Protein AF-0000000082410465 (afdb_homodimer)

Solvent-accessible surface area (backbone atoms only — not comparable to full-atom values): 21839 Å² total; per-residue (Å²): 133,80,75,71,74,71,72,71,66,78,73,73,69,76,50,70,46,76,58,97,78,38,40,33,26,52,55,53,88,74,49,31,63,46,47,41,74,30,48,38,31,59,81,66,22,64,74,44,83,52,70,45,42,48,75,68,50,29,48,52,49,42,59,60,37,48,70,24,56,37,53,93,78,38,23,28,30,30,36,30,28,47,94,89,35,57,48,31,36,40,36,38,31,62,47,83,72,30,83,82,59,55,102,58,70,37,36,31,39,44,50,74,52,64,32,74,91,61,57,94,69,55,56,66,59,55,50,52,52,53,49,50,53,51,47,55,69,36,85,53,36,44,35,40,34,35,72,44,44,60,82,43,53,69,61,52,50,48,42,46,72,76,64,33,42,78,30,32,52,38,77,60,50,32,69,46,95,92,36,73,34,37,36,29,31,31,31,45,42,50,92,72,50,78,74,81,120,133,83,77,72,75,72,73,70,67,77,73,72,69,76,51,70,46,76,58,98,76,39,39,34,27,50,55,52,88,74,49,30,64,46,46,40,74,30,47,38,30,59,81,66,22,63,74,45,84,51,71,46,40,48,75,67,50,28,49,53,50,43,59,59,36,47,71,22,57,37,52,94,79,38,24,28,31,30,34,29,29,46,96,90,35,57,48,30,36,41,35,38,30,64,47,83,71,32,86,80,61,56,101,58,69,35,34,31,37,42,48,75,52,64,30,75,91,58,58,93,68,53,54,65,59,54,50,52,51,51,49,49,53,51,47,56,68,36,85,52,37,43,34,41,35,36,73,43,44,59,83,44,53,69,62,52,50,49,41,47,71,76,63,34,41,78,30,32,51,39,76,60,51,31,68,45,93,91,36,71,33,36,36,29,31,31,31,45,40,50,92,72,48,78,73,82,120

InterPro domains:
  IPR000182 GNAT domain [PF13302] (21-165)
  IPR000182 GNAT domain [PS51186] (22-185)
  IPR016181 Acyl-CoA N-acyltransferase [SSF55729] (13-189)
  IPR051908 Ribosomal-protein N-acetyltransferase [PTHR43441] (9-194)

Organism: Rhodococcus erythropolis (NCBI:txid1833)

Sequence (394 aa):
MDVEDAGMTPTTTPVTIRTDRLVLRTYRPGDHQDLLTFYGRSDVCRYLFNEPWSPDDAREAVQTRMSRRDLAAGAVALVVGYEGRVVGSVSAWLVDESGDAVDTECTAEVGWAFSPDFGGRGFATEAVTALIDLVFATPRLRRVVAQMDARNESSARLARRIGLRREAHFRQNAWIKNEWTDTVVFATLRSEWPTSLMDVEDAGMTPTTTPVTIRTDRLVLRTYRPGDHQDLLTFYGRSDVCRYLFNEPWSPDDAREAVQTRMSRRDLAAGAVALVVGYEGRVVGSVSAWLVDESGDAVDTECTAEVGWAFSPDFGGRGFATEAVTALIDLVFATPRLRRVVAQMDARNESSARLARRIGLRREAHFRQNAWIKNEWTDTVVFATLRSEWPTSL

Secondary structure (DSSP, 8-state):
---------------EEE-SS-EEEE--GGGHHHHHHHHTSHHHHTTSSSPPPPHHHHHHHHHHHHT-EEGGGTEEEEEEEETTEEEEEEEEEEE--SSS--S--EEEEEEEEE-GGGTTSSHHHHHHHHHHHHHHHSTTEEEEEEEEETT-HHHHHHHHHTTPEEEEEEEEEEEETTEEEEEEEEEEEGGGS----/---------------EEE-SS-EEEE--GGGHHHHHHHHTSHHHHTTSSSPPPPHHHHHHHHHHHHT-EEGGGTEEEEEEEETTEEEEEEEEEEE--SSS--S--EEEEEEEEE-GGGTTSSHHHHHHHHHHHHHHHSTTEEEEEEEEETT-HHHHHHHHHTTPEEEEEEEEEEEETTEEEEEEEEEEEGGGS----

pLDDT: mean 89.53, std 16.57, range [27.69, 98.81]

Radius of gyration: 24.88 Å; Cα contacts (8 Å, |Δi|>4): 735; chains: 2; bounding box: 52×75×67 Å

Foldseek 3Di:
DPPPPPVCPVPPPWDWDDDPFKIKTAFDQVQLVLVLLAQQDCVQCVFPQDGRDDSVRSNVVSVVQNVAGDQLVFKHKIFIDGPHGGFKIKMKGWDDPDVPDDVAATEIEMDMTGHPVPPPPCSVLRVVLRVVLVQLVDPRHWKYKYKTFPPPVVVVVSLVVQPWDWDDWAFQPDQGPNGRTIMIMTMDTSVRHDNPD/DPPPPPPCPVPPPWDWDDDPFKIKTAFDQPQLVLVLLAQQDCVQCVFPQDGRDDSVRSNVVSVVQNVAGDQLVFKHKIFIDGPHGGFKIKMKGWDDPDVPDDVAATEIEMDMTGHPVPPPPCSVLRVVLRVVLVQLVDPRHWKYKYKTFPPPVVVVVSLVVQPWDWDDWAFQPDQGPNGRTIMIMTMDTSVRHDNPD

Nearest PDB structures (foldseek):
  3r96-assembly1_A  TM=8.588E-01  e=4.132E-13  Escherichia coli
  1s7l-assembly1_A  TM=8.467E-01  e=4.982E-13  Salmonella enterica subsp. enterica serovar Typhimurium str. LT2
  6vfn-assembly1_A  TM=8.304E-01  e=6.393E-13  Bacillus thuringiensis
  5ix3-assembly1_A  TM=7.903E-01  e=2.368E-12  Staphylococcus aureus
  5wif-assembly1_B  TM=7.422E-01  e=3.679E-11  Yersinia pestis

Structure (mmCIF, N/CA/C/O backbone):
data_AF-0000000082410465-model_v1
#
loop_
_entity.id
_entity.type
_entity.pdbx_description
1 polymer 'GNAT family N-acetyltransferase'
#
loop_
_atom_site.group_PDB
_atom_site.id
_atom_site.type_symbol
_atom_site.label_atom_id
_atom_site.label_alt_id
_atom_site.label_comp_id
_atom_site.label_asym_id
_atom_site.label_entity_id
_atom_site.label_seq_id
_atom_site.pdbx_PDB_ins_code
_atom_site.Cartn_x
_atom_site.Cartn_y
_atom_site.Cartn_z
_atom_site.occupancy
_atom_site.B_iso_or_equiv
_atom_site.auth_seq_id
_atom_site.auth_comp_id
_atom_site.auth_asym_id
_atom_site.auth_atom_id
_atom_site.pdbx_PDB_model_num
ATOM 1 N N . MET A 1 1 ? -10.836 -40.344 35.062 1 27.69 1 MET A N 1
ATOM 2 C CA . MET A 1 1 ? -11.438 -40.188 33.75 1 27.69 1 MET A CA 1
ATOM 3 C C . MET A 1 1 ? -10.75 -39.094 32.938 1 27.69 1 MET A C 1
ATOM 5 O O . MET A 1 1 ? -10.781 -37.938 33.344 1 27.69 1 MET A O 1
ATOM 9 N N . ASP A 1 2 ? -9.617 -39.469 32.281 1 30.7 2 ASP A N 1
ATOM 10 C CA . ASP A 1 2 ? -8.68 -38.656 31.5 1 30.7 2 ASP A CA 1
ATOM 11 C C . ASP A 1 2 ? -9.375 -38.062 30.281 1 30.7 2 ASP A C 1
ATOM 13 O O . ASP A 1 2 ? -9.945 -38.75 29.453 1 30.7 2 ASP A O 1
ATOM 17 N N . VAL A 1 3 ? -10.062 -36.875 30.516 1 32.94 3 VAL A N 1
ATOM 18 C CA . VAL A 1 3 ? -10.609 -36.125 29.391 1 32.94 3 VAL A CA 1
ATOM 19 C C . VAL A 1 3 ? -9.539 -35.969 28.312 1 32.94 3 VAL A C 1
ATOM 21 O O . VAL A 1 3 ? -8.539 -35.281 28.531 1 32.94 3 VAL A O 1
ATOM 24 N N . GLU A 1 4 ? -9.258 -37.062 27.641 1 33.91 4 GLU A N 1
ATOM 25 C CA . GLU A 1 4 ? -8.43 -36.875 26.438 1 33.91 4 GLU A CA 1
ATOM 26 C C . GLU A 1 4 ? -8.93 -35.719 25.594 1 33.91 4 GLU A C 1
ATOM 28 O O . GLU A 1 4 ? -10.078 -35.719 25.156 1 33.91 4 GLU A O 1
ATOM 33 N N . ASP A 1 5 ? -8.648 -34.531 26.062 1 36.53 5 ASP A N 1
ATOM 34 C CA . ASP A 1 5 ? -8.852 -33.312 25.266 1 36.53 5 ASP A CA 1
ATOM 35 C C . ASP A 1 5 ? -8.453 -33.562 23.812 1 36.53 5 ASP A C 1
ATOM 37 O O . ASP A 1 5 ? -7.277 -33.812 23.516 1 36.53 5 ASP A O 1
ATOM 41 N N . ALA A 1 6 ? -9.242 -34.375 23.172 1 37.06 6 ALA A N 1
ATOM 42 C CA . ALA A 1 6 ? -9.172 -34.469 21.703 1 37.06 6 ALA A CA 1
ATOM 43 C C . ALA A 1 6 ? -8.977 -33.094 21.078 1 37.06 6 ALA A C 1
ATOM 45 O O . ALA A 1 6 ? -9.922 -32.344 20.938 1 37.06 6 ALA A O 1
ATOM 46 N N . GLY A 1 7 ? -7.961 -32.438 21.453 1 36.25 7 GLY A N 1
ATOM 47 C CA . GLY A 1 7 ? -7.617 -31.234 20.703 1 36.25 7 GLY A CA 1
ATOM 48 C C . GLY A 1 7 ? -7.816 -31.391 19.219 1 36.25 7 GLY A C 1
ATOM 49 O O . GLY A 1 7 ? -7.086 -32.125 18.562 1 36.25 7 GLY A O 1
ATOM 50 N N . MET A 1 8 ? -9.016 -31.594 18.719 1 35.75 8 MET A N 1
ATOM 51 C CA . MET A 1 8 ? -9.367 -31.578 17.312 1 35.75 8 MET A CA 1
ATOM 52 C C . MET A 1 8 ? -8.57 -30.516 16.562 1 35.75 8 MET A C 1
ATOM 54 O O . MET A 1 8 ? -8.781 -29.312 16.766 1 35.75 8 MET A O 1
ATOM 58 N N . THR A 1 9 ? -7.285 -30.656 16.375 1 41.44 9 THR A N 1
ATOM 59 C CA . THR A 1 9 ? -6.664 -29.781 15.391 1 41.44 9 THR A CA 1
ATOM 60 C C . THR A 1 9 ? -7.52 -29.703 14.133 1 41.44 9 THR A C 1
ATOM 62 O O . THR A 1 9 ? -7.852 -30.734 13.531 1 41.44 9 THR A O 1
ATOM 65 N N . PRO A 1 10 ? -8.523 -28.953 14.008 1 44.88 10 PRO A N 1
ATOM 66 C CA . PRO A 1 10 ? -9.344 -28.922 12.789 1 44.88 10 PRO A CA 1
ATOM 67 C C . PRO A 1 10 ? -8.531 -29.203 11.531 1 44.88 10 PRO A C 1
ATOM 69 O O . PRO A 1 10 ? -7.531 -28.531 11.266 1 44.88 10 PRO A O 1
ATOM 72 N N . THR A 1 11 ? -8.188 -30.344 11.219 1 49.03 11 THR A N 1
ATOM 73 C CA . THR A 1 11 ? -7.574 -30.781 9.969 1 49.03 11 THR A CA 1
ATOM 74 C C . THR A 1 11 ? -8.25 -30.125 8.773 1 49.03 11 THR A C 1
ATOM 76 O O . THR A 1 11 ? -9.391 -30.438 8.445 1 49.03 11 THR A O 1
ATOM 79 N N . THR A 1 12 ? -8.125 -28.859 8.633 1 59.25 12 THR A N 1
ATOM 80 C CA . THR A 1 12 ? -8.703 -28.203 7.473 1 59.25 12 THR A CA 1
ATOM 81 C C . THR A 1 12 ? -8.461 -29.016 6.203 1 59.25 12 THR A C 1
ATOM 83 O O . THR A 1 12 ? -7.34 -29.469 5.957 1 59.25 12 THR A O 1
ATOM 86 N N . THR A 1 13 ? -9.422 -29.75 5.688 1 65.69 13 THR A N 1
ATOM 87 C CA . THR A 1 13 ? -9.414 -30.531 4.457 1 65.69 13 THR A CA 1
ATOM 88 C C . THR A 1 13 ? -8.594 -29.828 3.379 1 65.69 13 THR A C 1
ATOM 90 O O . THR A 1 13 ? -8.727 -28.609 3.176 1 65.69 13 THR A O 1
ATOM 93 N N . PRO A 1 14 ? -7.633 -30.578 2.906 1 77.19 14 PRO A N 1
ATOM 94 C CA . PRO A 1 14 ? -6.82 -30 1.837 1 77.19 14 PRO A CA 1
ATOM 95 C C . PRO A 1 14 ? -7.664 -29.469 0.682 1 77.19 14 PRO A C 1
ATOM 97 O O . PRO A 1 14 ? -8.633 -30.109 0.272 1 77.19 14 PRO A O 1
ATOM 100 N N . VAL A 1 15 ? -7.453 -28.359 0.335 1 86.38 15 VAL A N 1
ATOM 101 C CA . VAL A 1 15 ? -8.125 -27.703 -0.79 1 86.38 15 VAL A CA 1
ATOM 102 C C . VAL A 1 15 ? -7.645 -28.328 -2.1 1 86.38 15 VAL A C 1
ATOM 104 O O . VAL A 1 15 ? -6.441 -28.5 -2.314 1 86.38 15 VAL A O 1
ATOM 107 N N . THR A 1 16 ? -8.562 -28.844 -2.871 1 94.56 16 THR A N 1
ATOM 108 C CA . THR A 1 16 ? -8.289 -29.281 -4.234 1 94.56 16 THR A CA 1
ATOM 109 C C . THR A 1 16 ? -9.281 -28.656 -5.215 1 94.56 16 THR A C 1
ATOM 111 O O . THR A 1 16 ? -10.492 -28.703 -4.992 1 94.56 16 THR A O 1
ATOM 114 N N . ILE A 1 17 ? -8.789 -28.031 -6.215 1 96.5 17 ILE A N 1
ATOM 115 C CA . ILE A 1 17 ? -9.594 -27.422 -7.273 1 96.5 17 ILE A CA 1
ATOM 116 C C . ILE A 1 17 ? -9.273 -28.094 -8.609 1 96.5 17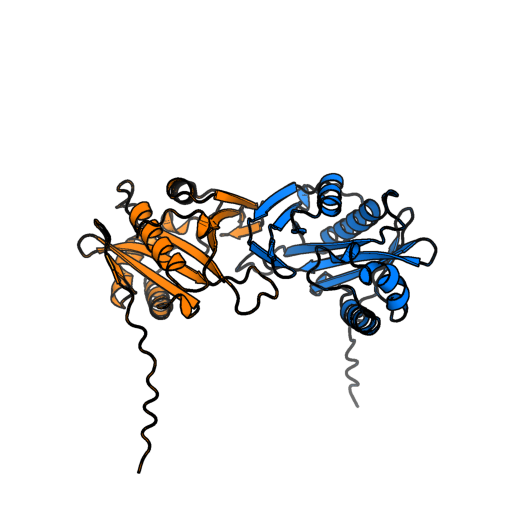 ILE A C 1
ATOM 118 O O . ILE A 1 17 ? -8.109 -28.172 -9 1 96.5 17 ILE A O 1
ATOM 122 N N . ARG A 1 18 ? -10.281 -28.609 -9.242 1 97.31 18 ARG A N 1
ATOM 123 C CA . ARG A 1 18 ? -10.109 -29.141 -10.586 1 97.31 18 ARG A CA 1
ATOM 124 C C . ARG A 1 18 ? -10.664 -28.188 -11.633 1 97.31 18 ARG A C 1
ATOM 126 O O . ARG A 1 18 ? -11.797 -27.703 -11.508 1 97.31 18 ARG A O 1
ATOM 133 N N . THR A 1 19 ? -9.82 -27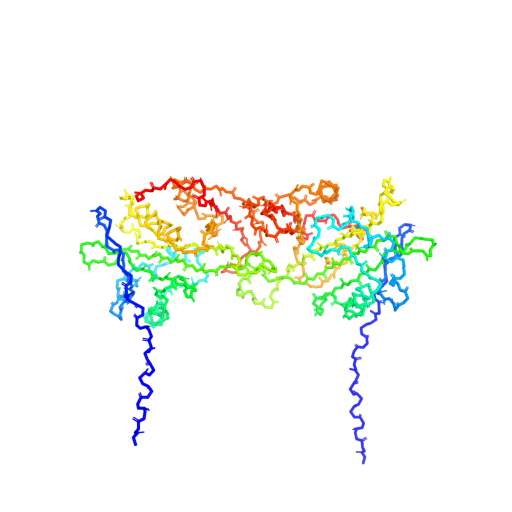.844 -12.531 1 97.12 19 THR A N 1
ATOM 134 C CA . THR A 1 19 ? -10.25 -27.047 -13.672 1 97.12 19 THR A CA 1
ATOM 135 C C . THR A 1 19 ? -10.328 -27.906 -14.93 1 97.12 19 THR A C 1
ATOM 137 O O . THR A 1 19 ? -10.453 -29.141 -14.844 1 97.12 19 THR A O 1
ATOM 140 N N . ASP A 1 20 ? -10.445 -27.266 -16.141 1 96.56 20 ASP A N 1
ATOM 141 C CA . ASP A 1 20 ? -10.594 -28.016 -17.375 1 96.56 20 ASP A CA 1
ATOM 142 C C . ASP A 1 20 ? -9.406 -28.938 -17.609 1 96.56 20 ASP A C 1
ATOM 144 O O . ASP A 1 20 ? -9.578 -30.109 -17.969 1 96.56 20 ASP A O 1
ATOM 148 N N . ARG A 1 21 ? -8.156 -28.391 -17.328 1 98 21 ARG A N 1
ATOM 149 C CA . ARG A 1 21 ? -6.965 -29.172 -17.656 1 98 21 ARG A CA 1
ATOM 150 C C . ARG A 1 21 ? -6.086 -29.359 -16.422 1 98 21 ARG A C 1
ATOM 152 O O . ARG A 1 21 ? -5.215 -30.234 -16.406 1 98 21 ARG A O 1
ATOM 159 N N . LEU A 1 22 ? -6.348 -28.562 -15.344 1 98.56 22 LEU A N 1
ATOM 160 C CA . LEU A 1 22 ? -5.387 -28.469 -14.25 1 98.56 22 LEU A CA 1
ATOM 161 C C . LEU A 1 22 ? -5.984 -29 -12.953 1 98.56 22 LEU A C 1
ATOM 163 O O . LEU A 1 22 ? -7.207 -29.031 -12.797 1 98.56 22 LEU A O 1
ATOM 167 N N . VAL A 1 23 ? -5.141 -29.469 -12.062 1 98.38 23 VAL A N 1
ATOM 168 C CA . VAL A 1 23 ? -5.496 -29.75 -10.68 1 98.38 23 VAL A CA 1
ATOM 169 C C . VAL A 1 23 ? -4.688 -28.859 -9.734 1 98.38 23 VAL A C 1
ATOM 171 O O . VAL A 1 23 ? -3.459 -28.953 -9.695 1 98.38 23 VAL A O 1
ATOM 174 N N . LEU A 1 24 ? -5.367 -27.969 -9.055 1 98.56 24 LEU A N 1
ATOM 175 C CA . LEU A 1 24 ? -4.734 -27.188 -8 1 98.56 24 LEU A CA 1
ATOM 176 C C . LEU A 1 24 ? -4.918 -27.844 -6.641 1 98.56 24 LEU A C 1
ATOM 178 O O . LEU A 1 24 ? -6.035 -28.188 -6.254 1 98.56 24 LEU A O 1
ATOM 182 N N . ARG A 1 25 ? -3.83 -28.047 -5.957 1 98 25 ARG A N 1
ATOM 183 C CA . ARG A 1 25 ? -3.904 -28.719 -4.672 1 98 25 ARG A CA 1
ATOM 184 C C . ARG A 1 25 ? -2.871 -28.156 -3.695 1 98 25 ARG A C 1
ATOM 186 O O . ARG A 1 25 ? -1.932 -27.484 -4.102 1 98 25 ARG A O 1
ATOM 193 N N . THR A 1 26 ? -3.074 -28.531 -2.424 1 97.62 26 THR A N 1
ATOM 194 C CA . THR A 1 26 ? -2.104 -28.141 -1.408 1 97.62 26 THR A CA 1
ATOM 195 C C . THR A 1 26 ? -0.772 -28.844 -1.631 1 97.62 26 THR A C 1
ATOM 197 O O . THR A 1 26 ? -0.711 -29.859 -2.338 1 97.62 26 THR A O 1
ATOM 200 N N . TYR A 1 27 ? 0.254 -28.297 -1.058 1 97.69 27 TYR A N 1
ATOM 201 C CA . TYR A 1 27 ? 1.619 -28.781 -1.224 1 97.69 27 TYR A CA 1
ATOM 202 C C . TYR A 1 27 ? 1.811 -30.125 -0.527 1 97.69 27 TYR A C 1
ATOM 204 O O . TYR A 1 27 ? 1.162 -30.406 0.484 1 97.69 27 TYR A O 1
ATOM 212 N N . ARG A 1 28 ? 2.654 -30.953 -1.056 1 96.19 28 ARG A N 1
ATOM 213 C CA . ARG A 1 28 ? 3.15 -32.188 -0.472 1 96.19 28 ARG A CA 1
ATOM 214 C C . ARG A 1 28 ? 4.672 -32.188 -0.413 1 96.19 28 ARG A C 1
ATOM 216 O O . ARG A 1 28 ? 5.332 -31.5 -1.188 1 96.19 28 ARG A O 1
ATOM 223 N N . PRO A 1 29 ? 5.238 -32.938 0.461 1 95 29 PRO A N 1
ATOM 224 C CA . PRO A 1 29 ? 6.691 -32.906 0.651 1 95 29 PRO A CA 1
ATOM 225 C C . PRO A 1 29 ? 7.457 -33.156 -0.647 1 95 29 PRO A C 1
ATOM 227 O O . PRO A 1 29 ? 8.508 -32.562 -0.869 1 95 29 PRO A O 1
ATOM 230 N N . GLY A 1 30 ? 7.023 -33.906 -1.504 1 96.31 30 GLY A N 1
ATOM 231 C CA . GLY A 1 30 ? 7.734 -34.312 -2.713 1 96.31 30 GLY A CA 1
ATOM 232 C C . GLY A 1 30 ? 7.664 -33.25 -3.805 1 96.31 30 GLY A C 1
ATOM 233 O O . GLY A 1 30 ? 8.367 -33.344 -4.812 1 96.31 30 GLY A O 1
ATOM 234 N N . ASP A 1 31 ? 6.93 -32.25 -3.645 1 97.88 31 ASP A N 1
ATOM 235 C CA . ASP A 1 31 ? 6.695 -31.234 -4.688 1 97.88 31 ASP A CA 1
ATOM 236 C C . ASP A 1 31 ? 7.957 -30.422 -4.957 1 97.88 31 ASP A C 1
ATOM 238 O O . ASP A 1 31 ? 8.07 -29.766 -5.996 1 97.88 31 ASP A O 1
ATOM 242 N N . HIS A 1 32 ? 8.938 -30.438 -4.008 1 97.38 32 HIS A N 1
ATOM 243 C CA . HIS A 1 32 ? 10.109 -29.594 -4.133 1 97.38 32 HIS A CA 1
ATOM 244 C C . HIS A 1 32 ? 10.898 -29.922 -5.398 1 97.38 32 HIS A C 1
ATOM 246 O O . HIS A 1 32 ? 11.523 -29.031 -5.992 1 97.38 32 HIS A O 1
ATOM 252 N N . GLN A 1 33 ? 10.82 -31.094 -5.879 1 96.75 33 GLN A N 1
ATOM 253 C CA . GLN A 1 33 ? 11.57 -31.516 -7.059 1 96.75 33 GLN A CA 1
ATOM 254 C C . GLN A 1 33 ? 11.055 -30.812 -8.312 1 96.75 33 GLN A C 1
ATOM 256 O O . GLN A 1 33 ? 11.836 -30.234 -9.07 1 96.75 33 GLN A O 1
ATOM 261 N N . ASP A 1 34 ? 9.805 -30.859 -8.516 1 97.12 34 ASP A N 1
ATOM 262 C CA . ASP A 1 34 ? 9.219 -30.188 -9.672 1 97.12 34 ASP A CA 1
ATOM 263 C C . ASP A 1 34 ? 9.344 -28.672 -9.555 1 97.12 34 ASP A C 1
ATOM 265 O O . ASP A 1 34 ? 9.625 -27.984 -10.539 1 97.12 34 ASP A O 1
ATOM 269 N N . LEU A 1 35 ? 9.148 -28.156 -8.383 1 97.75 35 LEU A N 1
ATOM 270 C CA . LEU A 1 35 ? 9.219 -26.703 -8.172 1 97.75 35 LEU A CA 1
ATOM 271 C C . LEU A 1 35 ? 10.617 -26.188 -8.477 1 97.75 35 LEU A C 1
ATOM 273 O O . LEU A 1 35 ? 10.766 -25.078 -9.008 1 97.75 35 LEU A O 1
ATOM 277 N N . LEU A 1 36 ? 11.547 -26.953 -8.156 1 97.19 36 LEU A N 1
ATOM 278 C CA . LEU A 1 36 ? 12.93 -26.562 -8.383 1 97.19 36 LEU A CA 1
ATOM 279 C C . LEU A 1 36 ? 13.211 -26.391 -9.867 1 97.19 36 LEU A C 1
ATOM 281 O O . LEU A 1 36 ? 14.078 -25.594 -10.258 1 97.19 36 LEU A O 1
ATOM 285 N N . THR A 1 37 ? 12.484 -27.062 -10.68 1 95.62 37 THR A N 1
ATOM 286 C CA . THR A 1 37 ? 12.703 -27 -12.125 1 95.62 37 THR A CA 1
ATOM 287 C C . THR A 1 37 ? 12.383 -25.609 -12.648 1 95.62 37 THR A C 1
ATOM 289 O O . THR A 1 37 ? 12.844 -25.219 -13.727 1 95.62 37 THR A O 1
ATOM 292 N N . PHE A 1 38 ? 11.664 -24.828 -11.859 1 94.44 38 PHE A N 1
ATOM 293 C CA . PHE A 1 38 ? 11.414 -23.469 -12.367 1 94.44 38 PHE A CA 1
ATOM 294 C C . PHE A 1 38 ? 11.789 -22.422 -11.32 1 94.44 38 PHE A C 1
ATOM 296 O O . PHE A 1 38 ? 12.312 -21.359 -11.664 1 94.44 38 PHE A O 1
ATOM 303 N N . TYR A 1 39 ? 11.656 -22.688 -10.047 1 96.62 39 TYR A N 1
ATOM 304 C CA . TYR A 1 39 ? 12.094 -21.719 -9.039 1 96.62 39 TYR A CA 1
ATOM 305 C C . TYR A 1 39 ? 13.617 -21.734 -8.906 1 96.62 39 TYR A C 1
ATOM 307 O O . TYR A 1 39 ? 14.195 -20.859 -8.266 1 96.62 39 TYR A O 1
ATOM 315 N N . GLY A 1 40 ? 14.227 -22.641 -9.438 1 96.62 40 GLY A N 1
ATOM 316 C CA . GLY A 1 40 ? 15.68 -22.703 -9.445 1 96.62 40 GLY A CA 1
ATOM 317 C C . GLY A 1 40 ? 16.297 -21.906 -10.586 1 96.62 40 GLY A C 1
ATOM 318 O O . GLY A 1 40 ? 17.516 -21.781 -10.672 1 96.62 40 GLY A O 1
ATOM 319 N N . ARG A 1 41 ? 15.492 -21.391 -11.414 1 96.38 41 ARG A N 1
ATOM 320 C CA . ARG A 1 41 ? 15.953 -20.656 -12.594 1 96.38 41 ARG A CA 1
ATOM 321 C C . ARG A 1 41 ? 16 -19.156 -12.328 1 96.38 41 ARG A C 1
ATOM 323 O O . ARG A 1 41 ? 15.102 -18.609 -11.711 1 96.38 41 ARG A O 1
ATOM 330 N N . SER A 1 42 ? 17 -18.562 -12.914 1 94.88 42 SER A N 1
ATOM 331 C CA . SER A 1 42 ? 17.188 -17.125 -12.742 1 94.88 42 SER A CA 1
ATOM 332 C C . SER A 1 42 ? 16.109 -16.344 -13.477 1 94.88 42 SER A C 1
ATOM 334 O O . SER A 1 42 ? 15.695 -15.273 -13.016 1 94.88 42 SER A O 1
ATOM 336 N N . ASP A 1 43 ? 15.695 -16.781 -14.57 1 93.75 43 ASP A N 1
ATOM 337 C CA . ASP A 1 43 ? 14.695 -16.047 -15.344 1 93.75 43 ASP A CA 1
ATOM 338 C C . ASP A 1 43 ? 13.344 -16.047 -14.633 1 93.75 43 ASP A C 1
ATOM 340 O O . ASP A 1 43 ? 12.602 -15.062 -14.703 1 93.75 43 ASP A O 1
ATOM 344 N N . VAL A 1 44 ? 13.023 -17.109 -13.922 1 93.81 44 VAL A N 1
ATOM 345 C CA . VAL A 1 44 ? 11.781 -17.188 -13.156 1 93.81 44 VAL A CA 1
ATOM 346 C C . VAL A 1 44 ? 11.883 -16.281 -11.922 1 93.81 44 VAL A C 1
ATOM 348 O O . VAL A 1 44 ? 10.922 -15.594 -11.57 1 93.81 44 VAL A O 1
ATOM 351 N N . CYS A 1 45 ? 13.016 -16.188 -11.352 1 94 45 CYS A N 1
ATOM 352 C CA . CYS A 1 45 ? 13.195 -15.484 -10.094 1 94 45 CYS A CA 1
ATOM 353 C C . CYS A 1 45 ? 13.625 -14.039 -10.336 1 94 45 CYS A C 1
ATOM 355 O O . CYS A 1 45 ? 13.898 -13.305 -9.391 1 94 45 CYS A O 1
ATOM 357 N N . ARG A 1 46 ? 13.672 -13.633 -11.562 1 91.75 46 ARG A N 1
ATOM 358 C CA . ARG A 1 46 ? 14.219 -12.344 -11.945 1 91.75 46 ARG A CA 1
ATOM 359 C C . ARG A 1 46 ? 13.547 -11.211 -11.18 1 91.75 46 ARG A C 1
ATOM 361 O O . ARG A 1 46 ? 14.227 -10.312 -10.664 1 91.75 46 ARG A O 1
ATOM 368 N N . TYR A 1 47 ? 12.289 -11.305 -11.039 1 91.06 47 TYR A N 1
ATOM 369 C CA . TYR A 1 47 ? 11.547 -10.195 -10.445 1 91.06 47 TYR A CA 1
ATOM 370 C C . TYR A 1 47 ? 11.078 -10.547 -9.039 1 91.06 47 TYR A C 1
ATOM 372 O O . TYR A 1 47 ? 10.312 -9.797 -8.43 1 91.06 47 TYR A O 1
ATOM 380 N N . LEU A 1 48 ? 11.453 -11.695 -8.594 1 88.25 48 LEU A N 1
ATOM 381 C CA . LEU A 1 48 ? 11.125 -12.102 -7.23 1 88.25 48 LEU A CA 1
ATOM 382 C C . LEU A 1 48 ? 12.188 -11.609 -6.25 1 88.25 48 LEU A C 1
ATOM 384 O O . LEU A 1 48 ? 13.297 -11.258 -6.652 1 88.25 48 LEU A O 1
ATOM 388 N N . PHE A 1 49 ? 11.859 -11.562 -5 1 83.25 49 PHE A N 1
ATOM 389 C CA . PHE A 1 49 ? 12.797 -11.109 -3.979 1 83.25 49 PHE A CA 1
ATOM 390 C C . PHE A 1 49 ? 13.898 -12.148 -3.764 1 83.25 49 PHE A C 1
ATOM 392 O O . PHE A 1 49 ? 15.039 -11.789 -3.486 1 83.25 49 PHE A O 1
ATOM 399 N N . ASN A 1 50 ? 13.516 -13.32 -3.99 1 85.06 50 ASN A N 1
ATOM 400 C CA . ASN A 1 50 ? 14.477 -14.383 -3.734 1 85.06 50 ASN A CA 1
ATOM 401 C C . ASN A 1 50 ? 15.359 -14.648 -4.953 1 85.06 50 ASN A C 1
ATOM 403 O O . ASN A 1 50 ? 14.922 -14.484 -6.09 1 85.06 50 ASN A O 1
ATOM 407 N N . GLU A 1 51 ? 16.547 -15.086 -4.668 1 91.94 51 GLU A N 1
ATOM 408 C CA . GLU A 1 51 ? 17.391 -15.688 -5.695 1 91.94 51 GLU A CA 1
ATOM 409 C C . GLU A 1 51 ? 16.906 -17.078 -6.066 1 91.94 51 GLU A C 1
ATOM 411 O O . GLU A 1 51 ? 16.047 -17.656 -5.383 1 91.94 51 GLU A O 1
ATOM 416 N N . PRO A 1 52 ? 17.438 -17.578 -7.156 1 96.06 52 PRO A N 1
ATOM 417 C CA . PRO A 1 52 ? 17.047 -18.938 -7.496 1 96.06 52 PRO A CA 1
ATOM 418 C C . PRO A 1 52 ? 17.25 -19.922 -6.34 1 96.06 52 PRO A C 1
ATOM 420 O O . PRO A 1 52 ? 18.25 -19.828 -5.629 1 96.06 52 PRO A O 1
ATOM 423 N N . TRP A 1 53 ? 16.328 -20.781 -6.277 1 96.94 53 TRP A N 1
ATOM 424 C CA . TRP A 1 53 ? 16.312 -21.703 -5.145 1 96.94 53 TRP A CA 1
ATOM 425 C C . TRP A 1 53 ? 17.422 -22.734 -5.281 1 96.94 53 TRP A C 1
ATOM 427 O O . TRP A 1 53 ? 17.656 -23.266 -6.371 1 96.94 53 TRP A O 1
ATOM 437 N N . SER A 1 54 ? 18.078 -23.031 -4.188 1 97.56 54 SER A N 1
ATOM 438 C CA . SER A 1 54 ? 18.812 -24.281 -4.02 1 97.56 54 SER A CA 1
ATOM 439 C C . SER A 1 54 ? 17.859 -25.438 -3.662 1 97.56 54 SER A C 1
ATOM 441 O O . SER A 1 54 ? 16.703 -25.203 -3.346 1 97.56 54 SER A O 1
ATOM 443 N N . PRO A 1 55 ? 18.375 -26.609 -3.723 1 97.12 55 PRO A N 1
ATOM 444 C CA . PRO A 1 55 ? 17.547 -27.719 -3.268 1 97.12 55 PRO A CA 1
ATOM 445 C C . PRO A 1 55 ? 17.062 -27.547 -1.829 1 97.12 55 PRO A C 1
ATOM 447 O O . PRO A 1 55 ? 15.914 -27.875 -1.517 1 97.12 55 PRO A O 1
ATOM 450 N N . ASP A 1 56 ? 17.906 -27.031 -1.012 1 97.25 56 ASP A N 1
ATOM 451 C CA . ASP A 1 56 ? 17.531 -26.797 0.377 1 97.25 56 ASP A CA 1
ATOM 452 C C . ASP A 1 56 ? 16.469 -25.703 0.479 1 97.25 56 ASP A C 1
ATOM 454 O O . ASP A 1 56 ? 15.516 -25.812 1.253 1 97.25 56 ASP A O 1
ATOM 458 N N . ASP A 1 57 ? 16.594 -24.656 -0.308 1 96.62 57 ASP A N 1
ATOM 459 C CA . ASP A 1 57 ? 15.586 -23.609 -0.359 1 96.62 57 ASP A CA 1
ATOM 460 C C . ASP A 1 57 ? 14.219 -24.172 -0.734 1 96.62 57 ASP A C 1
ATOM 462 O O . ASP A 1 57 ? 13.203 -23.797 -0.138 1 96.62 57 ASP A O 1
ATOM 466 N N . ALA A 1 58 ? 14.266 -25.016 -1.667 1 97.25 58 ALA A N 1
ATOM 467 C CA . ALA A 1 58 ? 13.023 -25.594 -2.18 1 97.25 58 ALA A CA 1
ATOM 468 C C . ALA A 1 58 ? 12.312 -26.422 -1.104 1 97.25 58 ALA A C 1
ATOM 470 O O . ALA A 1 58 ? 11.102 -26.312 -0.936 1 97.25 58 ALA A O 1
ATOM 471 N N . ARG A 1 59 ? 13.078 -27.203 -0.448 1 97.31 59 ARG A N 1
ATOM 472 C CA . ARG A 1 59 ? 12.508 -28.016 0.615 1 97.31 59 ARG A CA 1
ATOM 473 C C . ARG A 1 59 ? 11.914 -27.141 1.718 1 97.31 59 ARG A C 1
ATOM 475 O O . ARG A 1 59 ? 10.812 -27.406 2.207 1 97.31 59 ARG A O 1
ATOM 482 N N . GLU A 1 60 ? 12.586 -26.156 2.068 1 97.06 60 GLU A N 1
ATOM 483 C CA . GLU A 1 60 ? 12.109 -25.25 3.102 1 97.06 60 GLU A CA 1
ATOM 484 C C . GLU A 1 60 ? 10.852 -24.516 2.65 1 97.06 60 GLU A C 1
ATOM 486 O O . GLU A 1 60 ? 9.914 -24.344 3.43 1 97.06 60 GLU A O 1
ATOM 491 N N . ALA A 1 61 ? 10.898 -24.062 1.442 1 96.88 61 ALA A N 1
ATOM 492 C CA . ALA A 1 61 ? 9.742 -23.359 0.89 1 96.88 61 ALA A CA 1
ATOM 493 C C . ALA A 1 61 ? 8.508 -24.25 0.906 1 96.88 61 ALA A C 1
ATOM 495 O O . ALA A 1 61 ? 7.418 -23.812 1.282 1 96.88 61 ALA A O 1
ATOM 496 N N . VAL A 1 62 ? 8.688 -25.453 0.488 1 97.56 62 VAL A N 1
ATOM 497 C CA . VAL A 1 62 ? 7.574 -26.391 0.453 1 97.56 62 VAL A CA 1
ATOM 498 C C . VAL A 1 62 ? 7.047 -26.625 1.867 1 97.56 62 VAL A C 1
ATOM 500 O O . VAL A 1 62 ? 5.832 -26.625 2.09 1 97.56 62 VAL A O 1
ATOM 503 N N . GLN A 1 63 ? 7.926 -26.797 2.816 1 96.44 63 GLN A N 1
ATOM 504 C CA . GLN A 1 63 ? 7.52 -27 4.203 1 96.44 63 GLN A CA 1
ATOM 505 C C . GLN A 1 63 ? 6.695 -25.828 4.707 1 96.44 63 GLN A C 1
ATOM 507 O O . GLN A 1 63 ? 5.652 -26.016 5.344 1 96.44 63 GLN A O 1
ATOM 512 N N . THR A 1 64 ? 7.109 -24.672 4.438 1 96 64 THR A N 1
ATOM 513 C CA . THR A 1 64 ? 6.406 -23.469 4.844 1 96 64 THR A CA 1
ATOM 514 C C . THR A 1 64 ? 5.031 -23.391 4.184 1 96 64 THR A C 1
ATOM 516 O O . THR A 1 64 ? 4.031 -23.109 4.848 1 96 64 THR A O 1
ATOM 519 N N . ARG A 1 65 ? 4.996 -23.688 2.953 1 96.69 65 ARG A N 1
ATOM 520 C CA . ARG A 1 65 ? 3.775 -23.516 2.172 1 96.69 65 ARG A CA 1
ATOM 521 C C . ARG A 1 65 ? 2.766 -24.609 2.494 1 96.69 65 ARG A C 1
ATOM 523 O O . ARG A 1 65 ? 1.562 -24.438 2.285 1 96.69 65 ARG A O 1
ATOM 530 N N . MET A 1 66 ? 3.232 -25.719 3.004 1 95.94 66 MET A N 1
ATOM 531 C CA . MET A 1 66 ? 2.352 -26.812 3.408 1 95.94 66 MET A CA 1
ATOM 532 C C . MET A 1 66 ? 1.457 -26.391 4.57 1 95.94 66 MET A C 1
ATOM 534 O O . MET A 1 66 ? 0.398 -26.969 4.789 1 95.94 66 MET A O 1
ATOM 538 N N . SER A 1 67 ? 1.856 -25.359 5.242 1 94.38 67 SER A N 1
ATOM 539 C CA . SER A 1 67 ? 1.058 -24.891 6.371 1 94.38 67 SER A CA 1
ATOM 540 C C . SER A 1 67 ? -0.004 -23.891 5.914 1 94.38 67 SER A C 1
ATOM 542 O O . SER A 1 67 ? -0.912 -23.562 6.68 1 94.38 67 SER A O 1
ATOM 544 N N . ARG A 1 68 ? 0.062 -23.438 4.742 1 95.88 68 ARG A N 1
ATOM 545 C CA . ARG A 1 68 ? -0.873 -22.469 4.184 1 95.88 68 ARG A CA 1
ATOM 546 C C . ARG A 1 68 ? -1.989 -23.156 3.412 1 95.88 68 ARG A C 1
ATOM 548 O O . ARG A 1 68 ? -1.964 -23.203 2.18 1 95.88 68 ARG A O 1
ATOM 555 N N . ARG A 1 69 ? -3.025 -23.5 4.102 1 94.56 69 ARG A N 1
ATOM 556 C CA . ARG A 1 69 ? -3.986 -24.422 3.508 1 94.56 69 ARG A CA 1
ATOM 557 C C . ARG A 1 69 ? -5.391 -23.828 3.496 1 94.56 69 ARG A C 1
ATOM 559 O O . ARG A 1 69 ? -6.289 -24.359 2.838 1 94.56 69 ARG A O 1
ATOM 566 N N . ASP A 1 70 ? -5.48 -22.797 4.211 1 92.38 70 ASP A N 1
ATOM 567 C CA . ASP A 1 70 ? -6.812 -22.25 4.418 1 92.38 70 ASP A CA 1
ATOM 568 C C . ASP A 1 70 ? -6.785 -20.719 4.395 1 92.38 70 ASP A C 1
ATOM 570 O O . ASP A 1 70 ? -6.297 -20.094 5.332 1 92.38 70 ASP A O 1
ATOM 574 N N . LEU A 1 71 ? -7.406 -20.203 3.391 1 93.12 71 LEU A N 1
ATOM 575 C CA . LEU A 1 71 ? -7.418 -18.75 3.236 1 93.12 71 LEU A CA 1
ATOM 576 C C . LEU A 1 71 ? -8.164 -18.094 4.391 1 93.12 71 LEU A C 1
ATOM 578 O O . LEU A 1 71 ? -7.766 -17.016 4.855 1 93.12 71 LEU A O 1
ATOM 582 N N . ALA A 1 72 ? -9.18 -18.688 4.812 1 88.94 72 ALA A N 1
ATOM 583 C CA . ALA A 1 72 ? -9.938 -18.141 5.934 1 88.94 72 ALA A CA 1
ATOM 584 C C . ALA A 1 72 ? -9.062 -18.016 7.176 1 88.94 72 ALA A C 1
ATOM 586 O O . ALA A 1 72 ? -9.297 -17.156 8.023 1 88.94 72 ALA A O 1
ATOM 587 N N . ALA A 1 73 ? -8.07 -18.906 7.18 1 89.88 73 ALA A N 1
ATOM 588 C CA . ALA A 1 73 ? -7.145 -18.875 8.312 1 89.88 73 ALA A CA 1
ATOM 589 C C . ALA A 1 73 ? -5.953 -17.969 8.023 1 89.88 73 ALA A C 1
ATOM 591 O O . ALA A 1 73 ? -5.094 -17.766 8.891 1 89.88 73 ALA A O 1
ATOM 592 N N . GLY A 1 74 ? -5.918 -17.438 6.871 1 92.44 74 GLY A N 1
ATOM 593 C CA . GLY A 1 74 ? -4.871 -16.453 6.637 1 92.44 74 GLY A CA 1
ATOM 594 C C . GLY A 1 74 ? -4.246 -16.562 5.258 1 92.44 74 GLY A C 1
ATOM 595 O O . GLY A 1 74 ? -3.883 -15.555 4.652 1 92.44 74 GLY A O 1
ATOM 596 N N . ALA A 1 75 ? -4.07 -17.875 4.859 1 96.56 75 ALA A N 1
ATOM 597 C CA . ALA A 1 75 ? -3.395 -18.031 3.574 1 96.56 75 ALA A CA 1
ATOM 598 C C . ALA A 1 75 ? -3.646 -19.422 2.986 1 96.56 75 ALA A C 1
ATOM 600 O O . ALA A 1 75 ? -3.881 -20.375 3.725 1 96.56 75 ALA A O 1
ATOM 601 N N . VAL A 1 76 ? -3.57 -19.484 1.667 1 97.56 76 VAL A N 1
ATOM 602 C CA . VAL A 1 76 ? -3.604 -20.75 0.94 1 97.56 76 VAL A CA 1
ATOM 603 C C . VAL A 1 76 ? -2.523 -20.75 -0.141 1 97.56 76 VAL A C 1
ATOM 605 O O . VAL A 1 76 ? -2.332 -19.75 -0.837 1 97.56 76 VAL A O 1
ATOM 608 N N . ALA A 1 77 ? -1.788 -21.766 -0.168 1 98.31 77 ALA A N 1
ATOM 609 C CA . ALA A 1 77 ? -0.797 -22.016 -1.212 1 98.31 77 ALA A CA 1
ATOM 610 C C . ALA A 1 77 ? -1.1 -23.312 -1.957 1 98.31 77 ALA A C 1
ATOM 612 O O . ALA A 1 77 ? -1.31 -24.359 -1.337 1 98.31 77 ALA A O 1
ATOM 613 N N . LEU A 1 78 ? -1.127 -23.219 -3.289 1 98.56 78 LEU A N 1
ATOM 614 C CA . LEU A 1 78 ? -1.461 -24.375 -4.109 1 98.56 78 LEU A CA 1
ATOM 615 C C . LEU A 1 78 ? -0.407 -24.609 -5.191 1 98.56 78 LEU A C 1
ATOM 617 O O . LEU A 1 78 ? 0.099 -23.641 -5.777 1 98.56 78 LEU A O 1
ATOM 621 N N . VAL A 1 79 ? -0.134 -25.844 -5.422 1 98.75 79 VAL A N 1
ATOM 622 C CA . VAL A 1 79 ? 0.593 -26.172 -6.645 1 98.75 79 VAL A CA 1
ATOM 623 C C . VAL A 1 79 ? -0.394 -26.422 -7.781 1 98.75 79 VAL A C 1
ATOM 625 O O . VAL A 1 79 ? -1.548 -26.781 -7.539 1 98.75 79 VAL A O 1
ATOM 628 N N . VAL A 1 80 ? 0.113 -26.188 -8.945 1 98.81 80 VAL A N 1
ATOM 629 C CA . VAL A 1 80 ? -0.676 -26.422 -10.156 1 98.81 80 VAL A CA 1
ATOM 630 C C . VAL A 1 80 ? -0.162 -27.656 -10.883 1 98.81 80 VAL A C 1
ATOM 632 O O . VAL A 1 80 ? 0.953 -27.656 -11.414 1 98.81 80 VAL A O 1
ATOM 635 N N . GLY A 1 81 ? -1.019 -28.656 -10.938 1 98.5 81 GLY A N 1
ATOM 636 C CA . GLY A 1 81 ? -0.645 -29.906 -11.57 1 98.5 81 GLY A CA 1
ATOM 637 C C . GLY A 1 81 ? -1.216 -30.078 -12.969 1 98.5 81 GLY A C 1
ATOM 638 O O . GLY A 1 81 ? -2.357 -29.688 -13.227 1 98.5 81 GLY A O 1
ATOM 639 N N . TYR A 1 82 ? -0.407 -30.547 -13.852 1 98.38 82 TYR A N 1
ATOM 640 C CA . TYR A 1 82 ? -0.774 -30.938 -15.203 1 98.38 82 TYR A CA 1
ATOM 641 C C . TYR A 1 82 ? -0.109 -32.25 -15.594 1 98.38 82 TYR A C 1
ATOM 643 O O . TYR A 1 82 ? 1.12 -32.344 -15.602 1 98.38 82 TYR A O 1
ATOM 651 N N . GLU A 1 83 ? -0.898 -33.281 -15.859 1 96.56 83 GLU A N 1
ATOM 652 C CA . GLU A 1 83 ? -0.415 -34.562 -16.281 1 96.56 83 GLU A CA 1
ATOM 653 C C . GLU A 1 83 ? 0.642 -35.125 -15.32 1 96.56 83 GLU A C 1
ATOM 655 O O . GLU A 1 83 ? 1.708 -35.562 -15.75 1 96.56 83 GLU A O 1
ATOM 660 N N . GLY A 1 84 ? 0.421 -34.906 -14.047 1 93.75 84 GLY A N 1
ATOM 661 C CA . GLY A 1 84 ? 1.229 -35.531 -13.008 1 93.75 84 GLY A CA 1
ATOM 662 C C . GLY A 1 84 ? 2.43 -34.688 -12.609 1 93.75 84 GLY A C 1
ATOM 663 O O . GLY A 1 84 ? 3.199 -35.062 -11.734 1 93.75 84 GLY A O 1
ATOM 664 N N . ARG A 1 85 ? 2.604 -33.531 -13.211 1 96.38 85 ARG A N 1
ATOM 665 C CA . ARG A 1 85 ? 3.723 -32.656 -12.898 1 96.38 85 ARG A CA 1
ATOM 666 C C . ARG A 1 85 ? 3.232 -31.312 -12.336 1 96.38 85 ARG A C 1
ATOM 668 O O . ARG A 1 85 ? 2.164 -30.828 -12.711 1 96.38 85 ARG A O 1
ATOM 675 N N . VAL A 1 86 ? 4.043 -30.844 -11.438 1 98.44 86 VAL A N 1
ATOM 676 C CA . VAL A 1 86 ? 3.779 -29.469 -10.992 1 98.44 86 VAL A CA 1
ATOM 677 C C . VAL A 1 86 ? 4.328 -28.484 -12.016 1 98.44 86 VAL A C 1
ATOM 679 O O . VAL A 1 86 ? 5.531 -28.469 -12.297 1 98.44 86 VAL A O 1
ATOM 682 N N . VAL A 1 87 ? 3.455 -27.656 -12.516 1 98.25 87 VAL A N 1
ATOM 683 C CA . VAL A 1 87 ? 3.871 -26.781 -13.609 1 98.25 87 VAL A CA 1
ATOM 684 C C . VAL A 1 87 ? 3.822 -25.328 -13.148 1 98.25 87 VAL A C 1
ATOM 686 O O . VAL A 1 87 ? 4.258 -24.438 -13.875 1 98.25 87 VAL A O 1
ATOM 689 N N . GLY A 1 88 ? 3.258 -25.078 -11.992 1 98.31 88 GLY A N 1
ATOM 690 C CA . GLY A 1 88 ? 3.16 -23.734 -11.438 1 98.31 88 GLY A CA 1
ATOM 691 C C . GLY A 1 88 ? 2.688 -23.719 -9.992 1 98.31 88 GLY A C 1
ATOM 692 O O . GLY A 1 88 ? 2.492 -24.781 -9.391 1 98.31 88 GLY A O 1
ATOM 693 N N . SER A 1 89 ? 2.629 -22.578 -9.477 1 98.44 89 SER A N 1
ATOM 694 C CA . SER A 1 89 ? 2.121 -22.359 -8.125 1 98.44 89 SER A CA 1
ATOM 695 C C . SER A 1 89 ? 1.318 -21.062 -8.031 1 98.44 89 SER A C 1
ATOM 697 O O . SER A 1 89 ? 1.612 -20.094 -8.734 1 98.44 89 SER A O 1
ATOM 699 N N . VAL A 1 90 ? 0.302 -21.094 -7.23 1 98.5 90 VAL A N 1
ATOM 700 C CA . VAL A 1 90 ? -0.522 -19.922 -6.941 1 98.5 90 VAL A CA 1
ATOM 701 C C . VAL A 1 90 ? -0.768 -19.828 -5.438 1 98.5 90 VAL A C 1
ATOM 703 O O . VAL A 1 90 ? -0.783 -20.828 -4.734 1 98.5 90 VAL A O 1
ATOM 706 N N . SER A 1 91 ? -0.921 -18.625 -4.984 1 98.38 91 SER A N 1
ATOM 707 C CA . SER A 1 91 ? -1.179 -18.422 -3.562 1 98.38 91 SER A CA 1
ATOM 708 C C . SER A 1 91 ? -2.029 -17.172 -3.328 1 98.38 91 SER A C 1
ATOM 710 O O . SER A 1 91 ? -2.053 -16.266 -4.16 1 98.38 91 SER A O 1
ATOM 712 N N . ALA A 1 92 ? -2.762 -17.203 -2.279 1 98.12 92 ALA A N 1
ATOM 713 C CA . ALA A 1 92 ? -3.535 -16.062 -1.782 1 98.12 92 ALA A CA 1
ATOM 714 C C . ALA A 1 92 ? -3.373 -15.906 -0.273 1 98.12 92 ALA A C 1
ATOM 716 O O . ALA A 1 92 ? -3.277 -16.906 0.453 1 98.12 92 ALA A O 1
ATOM 717 N N . TRP A 1 93 ? -3.312 -14.703 0.255 1 96.44 93 TRP A N 1
ATOM 718 C CA . TRP A 1 93 ? -3.229 -14.461 1.69 1 96.44 93 TRP A CA 1
ATOM 719 C C . TRP A 1 93 ? -3.924 -13.148 2.059 1 96.44 93 TRP A C 1
ATOM 721 O O . TRP A 1 93 ? -4.027 -12.242 1.233 1 96.44 93 TRP A O 1
ATOM 731 N N . LEU A 1 94 ? -4.367 -13.102 3.238 1 93.31 94 LEU A N 1
ATOM 732 C CA . LEU A 1 94 ? -5.074 -11.914 3.719 1 93.31 94 LEU A CA 1
ATOM 733 C C . LEU A 1 94 ? -4.109 -10.758 3.943 1 93.31 94 LEU A C 1
ATOM 735 O O . LEU A 1 94 ? -3 -10.961 4.445 1 93.31 94 LEU A O 1
ATOM 739 N N . VAL A 1 95 ? -4.531 -9.594 3.529 1 91.31 95 VAL A N 1
ATOM 740 C CA . VAL A 1 95 ? -3.75 -8.391 3.793 1 91.31 95 VAL A CA 1
ATOM 741 C C . VAL A 1 95 ? -4.617 -7.352 4.504 1 91.31 95 VAL A C 1
ATOM 743 O O . VAL A 1 95 ? -5.84 -7.336 4.332 1 91.31 95 VAL A O 1
ATOM 746 N N . ASP A 1 96 ? -3.953 -6.617 5.32 1 79.69 96 ASP A N 1
ATOM 747 C CA . ASP A 1 96 ? -4.645 -5.535 6.02 1 79.69 96 ASP A CA 1
ATOM 748 C C . ASP A 1 96 ? -4.457 -4.203 5.297 1 79.69 96 ASP A C 1
ATOM 750 O O . ASP A 1 96 ? -3.373 -3.617 5.336 1 79.69 96 ASP A O 1
ATOM 754 N N . GLU A 1 97 ? -5.332 -3.936 4.484 1 66.69 97 GLU A N 1
ATOM 755 C CA . GLU A 1 97 ? -5.281 -2.625 3.846 1 66.69 97 GLU A CA 1
ATOM 756 C C . GLU A 1 97 ? -5.953 -1.562 4.711 1 66.69 97 GLU A C 1
ATOM 758 O O . GLU A 1 97 ? -5.641 -0.375 4.598 1 66.69 97 GLU A O 1
ATOM 763 N N . SER A 1 98 ? -7.035 -2.104 5.398 1 60.44 98 SER A N 1
ATOM 764 C CA . SER A 1 98 ? -7.945 -1.17 6.055 1 60.44 98 SER A CA 1
ATOM 765 C C . SER A 1 98 ? -7.578 -0.974 7.52 1 60.44 98 SER A C 1
ATOM 767 O O . SER A 1 98 ? -7.078 -1.896 8.172 1 60.44 98 SER A O 1
ATOM 769 N N . GLY A 1 99 ? -6.668 -0.011 7.777 1 53.88 99 GLY A N 1
ATOM 770 C CA . GLY A 1 99 ? -6.367 0.332 9.156 1 53.88 99 GLY A CA 1
ATOM 771 C C . GLY A 1 99 ? -7.242 -0.396 10.156 1 53.88 99 GLY A C 1
ATOM 772 O O . GLY A 1 99 ? -6.922 -1.51 10.578 1 53.88 99 GLY A O 1
ATOM 773 N N . ASP A 1 100 ? -8.328 0.213 10.641 1 53 100 ASP A N 1
ATOM 774 C CA . ASP A 1 100 ? -9.164 -0.154 11.781 1 53 100 ASP A CA 1
ATOM 775 C C . ASP A 1 100 ? -10.141 -1.267 11.406 1 53 100 ASP A C 1
ATOM 777 O O . ASP A 1 100 ? -11.164 -1.451 12.07 1 53 100 ASP A O 1
ATOM 781 N N . ALA A 1 101 ? -10.047 -1.847 10.242 1 48.53 101 ALA A N 1
ATOM 782 C CA . ALA A 1 101 ? -11.297 -2.52 9.891 1 48.53 101 ALA A CA 1
ATOM 783 C C . ALA A 1 101 ? -11.586 -3.674 10.852 1 48.53 101 ALA A C 1
ATOM 785 O O . ALA A 1 101 ? -10.719 -4.52 11.086 1 48.53 101 ALA A O 1
ATOM 786 N N . VAL A 1 102 ? -12.508 -3.521 11.547 1 50.69 102 VAL A N 1
ATOM 787 C CA . VAL A 1 102 ? -13.406 -4.441 12.234 1 50.69 102 VAL A CA 1
ATOM 788 C C . VAL A 1 102 ? -13.5 -5.754 11.461 1 50.69 102 VAL A C 1
ATOM 790 O O . VAL A 1 102 ? -13.133 -5.812 10.281 1 50.69 102 VAL A O 1
ATOM 793 N N . ASP A 1 103 ? -13.953 -6.734 12.016 1 58.31 103 ASP A N 1
ATOM 794 C CA . ASP A 1 103 ? -14.43 -8.039 11.555 1 58.31 103 ASP A CA 1
ATOM 795 C C . ASP A 1 103 ? -15.039 -7.938 10.156 1 58.31 103 ASP A C 1
ATOM 797 O O . ASP A 1 103 ? -15.812 -8.812 9.75 1 58.31 103 ASP A O 1
ATOM 801 N N . THR A 1 104 ? -14.75 -6.789 9.469 1 61.53 104 THR A N 1
ATOM 802 C CA . THR A 1 104 ? -15.414 -6.598 8.188 1 61.53 104 THR A CA 1
ATOM 803 C C . THR A 1 104 ? -14.641 -7.289 7.07 1 61.53 104 THR A C 1
ATOM 805 O O . THR A 1 104 ? -13.562 -7.836 7.301 1 61.53 104 THR A O 1
ATOM 808 N N . GLU A 1 105 ? -15.062 -7.043 5.801 1 70.56 105 GLU A N 1
ATOM 809 C CA . GLU A 1 105 ? -14.602 -7.656 4.555 1 70.56 105 GLU A CA 1
ATOM 810 C C . GLU A 1 105 ? -13.125 -7.379 4.316 1 70.56 105 GLU A C 1
ATOM 812 O O . GLU A 1 105 ? -12.609 -6.328 4.703 1 70.56 105 GLU A O 1
ATOM 817 N N . CYS A 1 106 ? -12.508 -8.43 3.922 1 83.5 106 CYS A N 1
ATOM 818 C CA . CYS A 1 106 ? -11.055 -8.539 3.836 1 83.5 106 CYS A CA 1
ATOM 819 C C . CYS A 1 106 ? -10.586 -8.477 2.387 1 83.5 106 CYS A C 1
ATOM 821 O O . CYS A 1 106 ? -11.391 -8.633 1.464 1 83.5 106 CYS A O 1
ATOM 823 N N . THR A 1 107 ? -9.383 -8.047 2.264 1 93.5 107 THR A N 1
ATOM 824 C CA . THR A 1 107 ? -8.648 -8.086 1.004 1 93.5 107 THR A CA 1
ATOM 825 C C . THR A 1 107 ? -7.648 -9.234 0.997 1 93.5 107 THR A C 1
ATOM 827 O O . THR A 1 107 ? -6.977 -9.484 2 1 93.5 107 THR A O 1
ATOM 830 N N . ALA A 1 108 ? -7.598 -9.93 -0.135 1 96.5 108 ALA A N 1
ATOM 831 C CA . ALA A 1 108 ? -6.559 -10.938 -0.328 1 96.5 108 ALA A CA 1
ATOM 832 C C . ALA A 1 108 ? -5.578 -10.516 -1.419 1 96.5 108 ALA A C 1
ATOM 834 O O . ALA A 1 108 ? -5.984 -9.969 -2.447 1 96.5 108 ALA A O 1
ATOM 835 N N . GLU A 1 109 ? -4.355 -10.719 -1.145 1 97.69 109 GLU A N 1
ATOM 836 C CA . GLU A 1 109 ? -3.348 -10.641 -2.195 1 97.69 109 GLU A CA 1
ATOM 837 C C . GLU A 1 109 ? -3.104 -12.008 -2.83 1 97.69 109 GLU A C 1
ATOM 839 O O . GLU A 1 109 ? -3.125 -13.031 -2.143 1 97.69 109 GLU A O 1
ATOM 844 N N . VAL A 1 110 ? -2.895 -11.992 -4.16 1 98.5 110 VAL A N 1
ATOM 845 C CA . VAL A 1 110 ? -2.639 -13.242 -4.875 1 98.5 110 VAL A CA 1
ATOM 846 C C . VAL A 1 110 ? -1.297 -13.156 -5.598 1 98.5 110 VAL A C 1
ATOM 848 O O . VAL A 1 110 ? -0.845 -12.062 -5.957 1 98.5 110 VAL A O 1
ATOM 851 N N . GLY A 1 111 ? -0.68 -14.242 -5.719 1 98 111 GLY A N 1
ATOM 852 C CA . GLY A 1 111 ? 0.565 -14.398 -6.453 1 98 111 GLY A CA 1
ATOM 853 C C . GLY A 1 111 ? 0.648 -15.703 -7.223 1 98 111 GLY A C 1
ATOM 854 O O . GLY A 1 111 ? -0.104 -16.641 -6.949 1 98 111 GLY A O 1
ATOM 855 N N . TRP A 1 112 ? 1.601 -15.703 -8.172 1 98.25 112 TRP A N 1
ATOM 856 C CA . TRP A 1 112 ? 1.715 -16.891 -9.023 1 98.25 112 TRP A CA 1
ATOM 857 C C . TRP A 1 112 ? 3.104 -16.984 -9.648 1 98.25 112 TRP A C 1
ATOM 859 O O . TRP A 1 112 ? 3.799 -15.969 -9.773 1 98.25 112 TRP A O 1
ATOM 869 N N . ALA A 1 113 ? 3.459 -18.125 -9.969 1 97.44 113 ALA A N 1
ATOM 870 C CA . ALA A 1 113 ? 4.645 -18.453 -10.758 1 97.44 113 ALA A CA 1
ATOM 871 C C . ALA A 1 113 ? 4.438 -19.734 -11.562 1 97.44 113 ALA A C 1
ATOM 873 O O . ALA A 1 113 ? 3.846 -20.688 -11.07 1 97.44 113 ALA A O 1
ATOM 874 N N . PHE A 1 114 ? 4.895 -19.734 -12.766 1 97.38 114 PHE A N 1
ATOM 875 C CA . PHE A 1 114 ? 4.738 -20.891 -13.633 1 97.38 114 PHE A CA 1
ATOM 876 C C . PHE A 1 114 ? 6.047 -21.219 -14.344 1 97.38 114 PHE A C 1
ATOM 878 O O . PHE A 1 114 ? 6.828 -20.312 -14.656 1 97.38 114 PHE A O 1
ATOM 885 N N . SER A 1 115 ? 6.199 -22.484 -14.641 1 96.88 115 SER A N 1
ATOM 886 C CA . SER A 1 115 ? 7.324 -22.938 -15.461 1 96.88 115 SER A CA 1
ATOM 887 C C . SER A 1 115 ? 7.246 -22.359 -16.875 1 96.88 115 SER A C 1
ATOM 889 O O . SER A 1 115 ? 6.23 -22.5 -17.547 1 96.88 115 SER A O 1
ATOM 891 N N . PRO A 1 116 ? 8.352 -21.766 -17.266 1 95.5 116 PRO A N 1
ATOM 892 C CA . PRO A 1 116 ? 8.359 -21.266 -18.641 1 95.5 116 PRO A CA 1
ATOM 893 C C . PRO A 1 116 ? 8.18 -22.375 -19.688 1 95.5 116 PRO A C 1
ATOM 895 O O . PRO A 1 116 ? 7.73 -22.109 -20.797 1 95.5 116 PRO A O 1
ATOM 898 N N . ASP A 1 117 ? 8.484 -23.547 -19.328 1 95.44 117 ASP A N 1
ATOM 899 C CA . ASP A 1 117 ? 8.398 -24.688 -20.25 1 95.44 117 ASP A CA 1
ATOM 900 C C . ASP A 1 117 ? 6.949 -24.984 -20.609 1 95.44 117 ASP A C 1
ATOM 902 O O . ASP A 1 117 ? 6.688 -25.703 -21.578 1 95.44 117 ASP A O 1
ATOM 906 N N . PHE A 1 118 ? 6.09 -24.484 -19.906 1 95.81 118 PHE A N 1
ATOM 907 C CA . PHE A 1 118 ? 4.676 -24.734 -20.141 1 95.81 118 PHE A CA 1
ATOM 908 C C . PHE A 1 118 ? 3.943 -23.438 -20.484 1 95.81 118 PHE A C 1
ATOM 910 O O . PHE A 1 118 ? 2.729 -23.344 -20.297 1 95.81 118 PHE A O 1
ATOM 917 N N . GLY A 1 119 ? 4.637 -22.453 -20.891 1 93.75 119 GLY A N 1
ATOM 918 C CA . GLY A 1 119 ? 4.07 -21.172 -21.25 1 93.75 119 GLY A CA 1
ATOM 919 C C . GLY A 1 119 ? 3.283 -21.188 -22.547 1 93.75 119 GLY A C 1
ATOM 920 O O . GLY A 1 119 ? 3.465 -22.094 -23.359 1 93.75 119 GLY A O 1
ATOM 921 N N . GLY A 1 120 ? 2.396 -20.219 -22.656 1 93.94 120 GLY A N 1
ATOM 922 C CA . GLY A 1 120 ? 1.676 -20.047 -23.906 1 93.94 120 GLY A CA 1
ATOM 923 C C . GLY A 1 120 ? 0.487 -20.984 -24.047 1 93.94 120 GLY A C 1
ATOM 924 O O . GLY A 1 120 ? -0.158 -21.016 -25.094 1 93.94 120 GLY A O 1
ATOM 925 N N . ARG A 1 121 ? 0.183 -21.656 -22.984 1 95.88 121 ARG A N 1
ATOM 926 C CA . ARG A 1 121 ? -0.889 -22.641 -23.031 1 95.88 121 ARG A CA 1
ATOM 927 C C . ARG A 1 121 ? -2.115 -22.172 -22.266 1 95.88 121 ARG A C 1
ATOM 929 O O . ARG A 1 121 ? -3.133 -22.859 -22.219 1 95.88 121 ARG A O 1
ATOM 936 N N . GLY A 1 122 ? -1.997 -21.094 -21.625 1 97.25 122 GLY A N 1
ATOM 937 C CA . GLY A 1 122 ? -3.117 -20.531 -20.875 1 97.25 122 GLY A CA 1
ATOM 938 C C . GLY A 1 122 ? -3.254 -21.125 -19.484 1 97.25 122 GLY A C 1
ATOM 939 O O . GLY A 1 122 ? -4.262 -20.906 -18.812 1 97.25 122 GLY A O 1
ATOM 940 N N . PHE A 1 123 ? -2.291 -21.859 -19 1 98.19 123 PHE A N 1
ATOM 941 C CA . PHE A 1 123 ? -2.352 -22.5 -17.688 1 98.19 123 PHE A CA 1
ATOM 942 C C . PHE A 1 123 ? -2.416 -21.484 -16.578 1 98.19 123 PHE A C 1
ATOM 944 O O . PHE A 1 123 ? -3.184 -21.641 -15.617 1 98.19 123 PHE A O 1
ATOM 951 N N . ALA A 1 124 ? -1.645 -20.453 -16.703 1 98.25 124 ALA A N 1
ATOM 952 C CA . ALA A 1 124 ? -1.651 -19.422 -15.672 1 98.25 124 ALA A CA 1
ATOM 953 C C . ALA A 1 124 ? -3.018 -18.75 -15.578 1 98.25 124 ALA A C 1
ATOM 955 O O . ALA A 1 124 ? -3.541 -18.547 -14.484 1 98.25 124 ALA A O 1
ATOM 956 N N . THR A 1 125 ? -3.562 -18.438 -16.734 1 97.94 125 THR A N 1
ATOM 957 C CA . THR A 1 125 ? -4.895 -17.844 -16.766 1 97.94 125 THR A CA 1
ATOM 958 C C . THR A 1 125 ? -5.91 -18.75 -16.078 1 97.94 125 THR A C 1
ATOM 960 O O . THR A 1 125 ? -6.672 -18.297 -15.227 1 97.94 125 THR A O 1
ATOM 963 N N . GLU A 1 126 ? -5.875 -19.953 -16.453 1 97.88 126 GLU A N 1
ATOM 964 C CA . GLU A 1 126 ? -6.797 -20.953 -15.922 1 97.88 126 GLU A CA 1
ATOM 965 C C . GLU A 1 126 ? -6.629 -21.094 -14.414 1 97.88 126 GLU A C 1
ATOM 967 O O . GLU A 1 126 ? -7.609 -21.062 -13.664 1 97.88 126 GLU A O 1
ATOM 972 N N . ALA A 1 127 ? -5.445 -21.172 -13.938 1 98.5 127 ALA A N 1
ATOM 973 C CA . ALA A 1 127 ? -5.137 -21.438 -12.539 1 98.5 127 ALA A CA 1
ATOM 974 C C . ALA A 1 127 ? -5.445 -20.219 -11.672 1 98.5 127 ALA A C 1
ATOM 976 O O . ALA A 1 127 ? -6.066 -20.344 -10.617 1 98.5 127 ALA A O 1
ATOM 977 N N . VAL A 1 128 ? -5.02 -19.062 -12.102 1 98.44 128 VAL A N 1
ATOM 978 C CA . VAL A 1 128 ? -5.191 -17.844 -11.297 1 98.44 128 VAL A CA 1
ATOM 979 C C . VAL A 1 128 ? -6.668 -17.469 -11.242 1 98.44 128 VAL A C 1
ATOM 981 O O . VAL A 1 128 ? -7.164 -17.031 -10.203 1 98.44 128 VAL A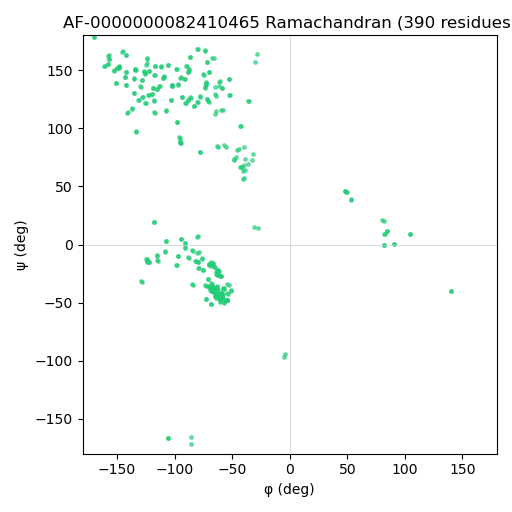 O 1
ATOM 984 N N . THR A 1 129 ? -7.371 -17.688 -12.328 1 98.19 129 THR A N 1
ATOM 985 C CA . THR A 1 129 ? -8.812 -17.469 -12.312 1 98.19 129 THR A CA 1
ATOM 986 C C . THR A 1 129 ? -9.484 -18.359 -11.273 1 98.19 129 THR A C 1
ATOM 988 O O . THR A 1 129 ? -10.305 -17.891 -10.484 1 98.19 129 THR A O 1
ATOM 991 N N . ALA A 1 130 ? -9.102 -19.594 -11.273 1 97.81 130 ALA A N 1
ATOM 992 C CA . ALA A 1 130 ? -9.664 -20.531 -10.312 1 97.81 130 ALA A CA 1
ATOM 993 C C . ALA A 1 130 ? -9.328 -20.125 -8.883 1 97.81 130 ALA A C 1
ATOM 995 O O . ALA A 1 130 ? -10.148 -20.281 -7.973 1 97.81 130 ALA A O 1
ATOM 996 N N . LEU A 1 131 ? -8.117 -19.641 -8.68 1 98.12 131 LEU A N 1
ATOM 997 C CA . LEU A 1 131 ? -7.715 -19.156 -7.359 1 98.12 131 LEU A CA 1
ATOM 998 C C . LEU A 1 131 ? -8.586 -17.984 -6.918 1 98.12 131 LEU A C 1
ATOM 1000 O O . LEU A 1 131 ? -9.039 -17.953 -5.77 1 98.12 131 LEU A O 1
ATOM 1004 N N . ILE A 1 132 ? -8.797 -17.078 -7.773 1 98.12 132 ILE A N 1
ATOM 1005 C CA . ILE A 1 132 ? -9.578 -15.891 -7.426 1 98.12 132 ILE A CA 1
ATOM 1006 C C . ILE A 1 132 ? -11.031 -16.281 -7.176 1 98.12 132 ILE A C 1
ATOM 1008 O O . ILE A 1 132 ? -11.688 -15.719 -6.293 1 98.12 132 ILE A O 1
ATOM 1012 N N . ASP A 1 133 ? -11.547 -17.266 -7.953 1 97.25 133 ASP A N 1
ATOM 1013 C CA . ASP A 1 133 ? -12.859 -17.828 -7.641 1 97.25 133 ASP A CA 1
ATOM 1014 C C . ASP A 1 133 ? -12.914 -18.328 -6.199 1 97.25 133 ASP A C 1
ATOM 1016 O O . ASP A 1 133 ? -13.875 -18.047 -5.48 1 97.25 133 ASP A O 1
ATOM 1020 N N . LEU A 1 134 ? -11.922 -19.047 -5.848 1 96.25 134 LEU A N 1
ATOM 1021 C CA . LEU A 1 134 ? -11.852 -19.547 -4.48 1 96.25 134 LEU A CA 1
ATOM 1022 C C . LEU A 1 134 ? -11.836 -18.391 -3.479 1 96.25 134 LEU A C 1
ATOM 1024 O O . LEU A 1 134 ? -12.5 -18.469 -2.445 1 96.25 134 LEU A O 1
ATOM 1028 N N . VAL A 1 135 ? -11.008 -17.359 -3.775 1 96.62 135 VAL A N 1
ATOM 1029 C CA . VAL A 1 135 ? -10.906 -16.203 -2.887 1 96.62 135 VAL A CA 1
ATOM 1030 C C . VAL A 1 135 ? -12.297 -15.609 -2.666 1 96.62 135 VAL A C 1
ATOM 1032 O O . VAL A 1 135 ? -12.719 -15.406 -1.524 1 96.62 135 VAL A O 1
ATOM 1035 N N . PHE A 1 136 ? -13.047 -15.398 -3.666 1 96.25 136 PHE A N 1
ATOM 1036 C CA . PHE A 1 136 ? -14.32 -14.703 -3.555 1 96.25 136 PHE A CA 1
ATOM 1037 C C . PHE A 1 136 ? -15.406 -15.641 -3.033 1 96.25 136 PHE A C 1
ATOM 1039 O O . PHE A 1 136 ? -16.484 -15.203 -2.65 1 96.25 136 PHE A O 1
ATOM 1046 N N . ALA A 1 137 ? -15.117 -16.922 -3.078 1 94 137 ALA A N 1
ATOM 1047 C CA . ALA A 1 137 ? -16.016 -17.875 -2.426 1 94 137 ALA A CA 1
ATOM 1048 C C . ALA A 1 137 ? -15.773 -17.906 -0.919 1 94 137 ALA A C 1
ATOM 1050 O O . ALA A 1 137 ? -16.594 -18.422 -0.166 1 94 137 ALA A O 1
ATOM 1051 N N . THR A 1 138 ? -14.633 -17.453 -0.509 1 91.75 138 THR A N 1
ATOM 1052 C CA . THR A 1 138 ? -14.305 -17.375 0.91 1 91.75 138 THR A CA 1
ATOM 1053 C C . THR A 1 138 ? -15.062 -16.234 1.575 1 91.75 138 THR A C 1
ATOM 1055 O O . THR A 1 138 ? -15.102 -15.117 1.049 1 91.75 138 THR A O 1
ATOM 1058 N N . PRO A 1 139 ? -15.594 -16.469 2.68 1 87.94 139 PRO A N 1
ATOM 1059 C CA . PRO A 1 139 ? -16.391 -15.422 3.336 1 87.94 139 PRO A CA 1
ATOM 1060 C C . PRO A 1 139 ? -15.578 -14.172 3.662 1 87.94 139 PRO A C 1
ATOM 1062 O O . PRO A 1 139 ? -14.383 -14.266 3.953 1 87.94 139 PRO A O 1
ATOM 1065 N N . ARG A 1 140 ? -16.125 -13.016 3.486 1 87.81 140 ARG A N 1
ATOM 1066 C CA . ARG A 1 140 ? -15.648 -11.719 3.943 1 87.81 140 ARG A CA 1
ATOM 1067 C C . ARG A 1 140 ? -14.594 -11.156 2.996 1 87.81 140 ARG A C 1
ATOM 1069 O O . ARG A 1 140 ? -14.055 -10.078 3.232 1 87.81 140 ARG A O 1
ATOM 1076 N N . LEU A 1 141 ? -14.312 -11.922 1.985 1 91.75 141 LEU A N 1
ATOM 1077 C CA . LEU A 1 141 ? -13.344 -11.406 1.025 1 91.75 141 LEU A CA 1
ATOM 1078 C C . LEU A 1 141 ? -14.039 -10.625 -0.084 1 91.75 141 LEU A C 1
ATOM 1080 O O . LEU A 1 141 ? -14.898 -11.172 -0.785 1 91.75 141 LEU A O 1
ATOM 1084 N N . ARG A 1 142 ? -13.68 -9.352 -0.251 1 92.25 142 ARG A N 1
ATOM 1085 C CA . ARG A 1 142 ? -14.391 -8.484 -1.185 1 92.25 142 ARG A CA 1
ATOM 1086 C C . ARG A 1 142 ? -13.445 -7.918 -2.238 1 92.25 142 ARG A C 1
ATOM 1088 O O . ARG A 1 142 ? -13.891 -7.352 -3.238 1 92.25 142 ARG A O 1
ATOM 1095 N N . ARG A 1 143 ? -12.156 -8.047 -1.953 1 95.81 143 ARG A N 1
ATOM 1096 C CA . ARG A 1 143 ? -11.172 -7.418 -2.824 1 95.81 143 ARG A CA 1
ATOM 1097 C C . ARG A 1 143 ? -9.938 -8.305 -2.986 1 95.81 143 ARG A C 1
ATOM 1099 O O . ARG A 1 143 ? -9.477 -8.922 -2.021 1 95.81 143 ARG A O 1
ATOM 1106 N N . VAL A 1 144 ? -9.469 -8.375 -4.223 1 97.62 144 VAL A N 1
ATOM 1107 C CA . VAL A 1 144 ? -8.242 -9.094 -4.547 1 97.62 144 VAL A CA 1
ATOM 1108 C C . VAL A 1 144 ? -7.215 -8.133 -5.137 1 97.62 144 VAL A C 1
ATOM 1110 O O . VAL A 1 144 ? -7.555 -7.281 -5.965 1 97.62 144 VAL A O 1
ATOM 1113 N N . VAL A 1 145 ? -6 -8.25 -4.66 1 98.06 145 VAL A N 1
ATOM 1114 C CA . VAL A 1 145 ? -4.918 -7.441 -5.207 1 98.06 145 VAL A CA 1
ATOM 1115 C C . VAL A 1 145 ? -3.762 -8.344 -5.629 1 98.06 145 VAL A C 1
ATOM 1117 O O . VAL A 1 145 ? -3.578 -9.43 -5.074 1 98.06 145 VAL A O 1
ATOM 1120 N N . ALA A 1 146 ? -3.076 -7.945 -6.602 1 98.38 146 ALA A N 1
ATOM 1121 C CA . ALA A 1 146 ? -1.817 -8.547 -7.039 1 98.38 146 ALA A CA 1
ATOM 1122 C C . ALA A 1 146 ? -0.75 -7.477 -7.258 1 98.38 146 ALA A C 1
ATOM 1124 O O . ALA A 1 146 ? -0.961 -6.523 -8.016 1 98.38 146 ALA A O 1
ATOM 1125 N N . GLN A 1 147 ? 0.321 -7.645 -6.598 1 97 147 GLN A N 1
ATOM 1126 C CA . GLN A 1 147 ? 1.449 -6.73 -6.754 1 97 147 GLN A CA 1
ATOM 1127 C C . GLN A 1 147 ? 2.611 -7.41 -7.473 1 97 147 GLN A C 1
ATOM 1129 O O . GLN A 1 147 ? 2.881 -8.594 -7.25 1 97 147 GLN A O 1
ATOM 1134 N N . MET A 1 148 ? 3.314 -6.621 -8.32 1 97.31 148 MET A N 1
ATOM 1135 C CA . MET A 1 148 ? 4.422 -7.188 -9.086 1 97.31 148 MET A CA 1
ATOM 1136 C C . MET A 1 148 ? 5.402 -6.102 -9.516 1 97.31 148 MET A C 1
ATOM 1138 O O . MET A 1 148 ? 5.066 -4.914 -9.484 1 97.31 148 MET A O 1
ATOM 1142 N N . ASP A 1 149 ? 6.609 -6.555 -9.82 1 96.81 149 ASP A N 1
ATOM 1143 C CA . ASP A 1 149 ? 7.574 -5.66 -10.453 1 96.81 149 ASP A CA 1
ATOM 1144 C C . ASP A 1 149 ? 7.031 -5.113 -11.773 1 96.81 149 ASP A C 1
ATOM 1146 O O . ASP A 1 149 ? 6.473 -5.859 -12.578 1 96.81 149 ASP A O 1
ATOM 1150 N N . ALA A 1 150 ? 7.211 -3.781 -11.93 1 97.69 150 ALA A N 1
ATOM 1151 C CA . ALA A 1 150 ? 6.645 -3.127 -13.109 1 97.69 150 ALA A CA 1
ATOM 1152 C C . ALA A 1 150 ? 7.258 -3.68 -14.391 1 97.69 150 ALA A C 1
ATOM 1154 O O . ALA A 1 150 ? 6.652 -3.598 -15.461 1 97.69 150 ALA A O 1
ATOM 1155 N N . ARG A 1 151 ? 8.391 -4.254 -14.391 1 97.44 151 ARG A N 1
ATOM 1156 C CA . ARG A 1 151 ? 9.086 -4.801 -15.555 1 97.44 151 ARG A CA 1
ATOM 1157 C C . ARG A 1 151 ? 8.555 -6.191 -15.898 1 97.44 151 ARG A C 1
ATOM 1159 O O . ARG A 1 151 ? 8.867 -6.734 -16.969 1 97.44 151 ARG A O 1
ATOM 1166 N N . ASN A 1 152 ? 7.809 -6.809 -14.977 1 96.81 152 ASN A N 1
ATOM 1167 C CA . ASN A 1 152 ? 7.281 -8.148 -15.188 1 96.81 152 ASN A CA 1
ATOM 1168 C C . ASN A 1 152 ? 6.062 -8.133 -16.109 1 96.81 152 ASN A C 1
ATOM 1170 O O . ASN A 1 152 ? 4.938 -8.352 -15.656 1 96.81 152 ASN A O 1
ATOM 1174 N N . GLU A 1 153 ? 6.285 -8.055 -17.312 1 96.31 153 GLU A N 1
ATOM 1175 C CA . GLU A 1 153 ? 5.234 -7.883 -18.312 1 96.31 153 GLU A CA 1
ATOM 1176 C C . GLU A 1 153 ? 4.34 -9.109 -18.391 1 96.31 153 GLU A C 1
ATOM 1178 O O . GLU A 1 153 ? 3.139 -9 -18.656 1 96.31 153 GLU A O 1
ATOM 1183 N N . SER A 1 154 ? 4.926 -10.266 -18.25 1 95.81 154 SER A N 1
ATOM 1184 C CA . SER A 1 154 ? 4.137 -11.492 -18.312 1 95.81 154 SER A CA 1
ATOM 1185 C C . SER A 1 154 ? 3.059 -11.523 -17.25 1 95.81 154 SER A C 1
ATOM 1187 O O . SER A 1 154 ? 1.898 -11.828 -17.531 1 95.81 154 SER A O 1
ATOM 1189 N N . SER A 1 155 ? 3.438 -11.188 -16.047 1 97.5 155 SER A N 1
ATOM 1190 C CA . SER A 1 155 ? 2.475 -11.164 -14.953 1 97.5 155 SER A CA 1
ATOM 1191 C C . SER A 1 155 ? 1.446 -10.055 -15.141 1 97.5 155 SER A C 1
ATOM 1193 O O . SER A 1 155 ? 0.258 -10.25 -14.875 1 97.5 155 SER A O 1
ATOM 1195 N N . ALA A 1 156 ? 1.898 -8.914 -15.594 1 98.31 156 ALA A N 1
ATOM 1196 C CA . ALA A 1 156 ? 0.984 -7.805 -15.844 1 98.31 156 ALA A CA 1
ATOM 1197 C C . ALA A 1 156 ? -0.032 -8.164 -16.922 1 98.31 156 ALA A C 1
ATOM 1199 O O . ALA A 1 156 ? -1.22 -7.863 -16.797 1 98.31 156 ALA A O 1
ATOM 1200 N N . ARG A 1 157 ? 0.434 -8.773 -17.969 1 97.88 157 ARG A N 1
ATOM 1201 C CA . ARG A 1 157 ? -0.452 -9.203 -19.047 1 97.88 157 ARG A CA 1
ATOM 1202 C C . ARG A 1 157 ? -1.5 -10.18 -18.531 1 97.88 157 ARG A C 1
ATOM 1204 O O . ARG A 1 157 ? -2.674 -10.094 -18.891 1 97.88 157 ARG A O 1
ATOM 1211 N N . LEU A 1 158 ? -1.061 -11.086 -17.703 1 98.06 158 LEU A N 1
ATOM 1212 C CA . LEU A 1 158 ? -1.993 -12.039 -17.109 1 98.06 158 LEU A CA 1
ATOM 1213 C C . LEU A 1 158 ? -3.049 -11.32 -16.281 1 98.06 158 LEU A C 1
ATOM 1215 O O . LEU A 1 158 ? -4.242 -11.609 -16.391 1 98.06 158 LEU A O 1
ATOM 1219 N N . ALA A 1 159 ? -2.604 -10.453 -15.438 1 98.44 159 ALA A N 1
ATOM 1220 C CA . ALA A 1 159 ? -3.527 -9.703 -14.594 1 98.44 159 ALA A CA 1
ATOM 1221 C C . ALA A 1 159 ? -4.586 -9 -15.43 1 98.44 159 ALA A C 1
ATOM 1223 O O . ALA A 1 159 ? -5.781 -9.078 -15.133 1 98.44 159 ALA A O 1
ATOM 1224 N N . ARG A 1 160 ? -4.148 -8.344 -16.453 1 98.06 160 ARG A N 1
ATOM 1225 C CA . ARG A 1 160 ? -5.078 -7.648 -17.344 1 98.06 160 ARG A CA 1
ATOM 1226 C C . ARG A 1 160 ? -6.008 -8.633 -18.047 1 98.06 160 ARG A C 1
ATOM 1228 O O . ARG A 1 160 ? -7.211 -8.383 -18.156 1 98.06 160 ARG A O 1
ATOM 1235 N N . ARG A 1 161 ? -5.441 -9.68 -18.5 1 97.44 161 ARG A N 1
ATOM 1236 C CA . ARG A 1 161 ? -6.195 -10.688 -19.25 1 97.44 161 ARG A CA 1
ATOM 1237 C C . ARG A 1 161 ? -7.352 -11.227 -18.422 1 97.44 161 ARG A C 1
ATOM 1239 O O . ARG A 1 161 ? -8.445 -11.469 -18.938 1 97.44 161 ARG A O 1
ATOM 1246 N N . ILE A 1 162 ? -7.113 -11.383 -17.156 1 96.88 162 ILE A N 1
ATOM 1247 C CA . ILE A 1 162 ? -8.148 -12.008 -16.344 1 96.88 162 ILE A CA 1
ATOM 1248 C C . ILE A 1 162 ? -9.062 -10.93 -15.766 1 96.88 162 ILE A C 1
ATOM 1250 O O . ILE A 1 162 ? -9.945 -11.227 -14.953 1 96.88 162 ILE A O 1
ATOM 1254 N N . GLY A 1 163 ? -8.812 -9.68 -16.094 1 96.69 163 GLY A N 1
ATOM 1255 C CA . GLY A 1 163 ? -9.797 -8.641 -15.82 1 96.69 163 GLY A CA 1
ATOM 1256 C C . GLY A 1 163 ? -9.43 -7.773 -14.633 1 96.69 163 GLY A C 1
ATOM 1257 O O . GLY A 1 163 ? -10.258 -6.992 -14.148 1 96.69 163 GLY A O 1
ATOM 1258 N N . LEU A 1 164 ? -8.266 -7.891 -14.094 1 98.31 164 LEU A N 1
ATOM 1259 C CA . LEU A 1 164 ? -7.859 -7 -13.008 1 98.31 164 LEU A CA 1
ATOM 1260 C C . LEU A 1 164 ? -7.527 -5.609 -13.539 1 98.31 164 LEU A C 1
ATOM 1262 O O . LEU A 1 164 ? -6.941 -5.477 -14.617 1 98.31 164 LEU A O 1
ATOM 1266 N N . ARG A 1 165 ? -7.816 -4.625 -12.758 1 98.19 165 ARG A N 1
ATOM 1267 C CA . ARG A 1 165 ? -7.539 -3.234 -13.102 1 98.19 165 ARG A CA 1
ATOM 1268 C C . ARG A 1 165 ? -6.227 -2.77 -12.477 1 98.19 165 ARG A C 1
ATOM 1270 O O . ARG A 1 165 ? -5.945 -3.07 -11.312 1 98.19 165 ARG A O 1
ATOM 1277 N N . ARG A 1 166 ? -5.469 -2.059 -13.227 1 98.69 166 ARG A N 1
ATOM 1278 C CA . ARG A 1 166 ? -4.293 -1.452 -12.609 1 98.69 166 ARG A CA 1
ATOM 1279 C C . ARG A 1 166 ? -4.691 -0.308 -11.688 1 98.69 166 ARG A C 1
ATOM 1281 O O . ARG A 1 166 ? -5.348 0.644 -12.109 1 98.69 166 ARG A O 1
ATOM 1288 N N . GLU A 1 167 ? -4.262 -0.386 -10.5 1 98.75 167 GLU A N 1
ATOM 1289 C CA . GLU A 1 167 ? -4.66 0.634 -9.539 1 98.75 167 GLU A CA 1
ATOM 1290 C C . GLU A 1 167 ? -3.461 1.454 -9.07 1 98.75 167 GLU A C 1
ATOM 1292 O O . GLU A 1 167 ? -3.625 2.521 -8.477 1 98.75 167 GLU A O 1
ATOM 1297 N N . ALA A 1 168 ? -2.264 0.956 -9.367 1 98.69 168 ALA A N 1
ATOM 1298 C CA . ALA A 1 168 ? -1.111 1.714 -8.891 1 98.69 168 ALA A CA 1
ATOM 1299 C C . ALA A 1 168 ? 0.107 1.484 -9.781 1 98.69 168 ALA A C 1
ATOM 1301 O O . ALA A 1 168 ? 0.226 0.437 -10.422 1 98.69 168 ALA A O 1
ATOM 1302 N N . HIS A 1 169 ? 0.923 2.367 -9.898 1 98.69 169 HIS A N 1
ATOM 1303 C CA . HIS A 1 169 ? 2.314 2.336 -10.328 1 98.69 169 HIS A CA 1
ATOM 1304 C C . HIS A 1 169 ? 3.205 3.146 -9.391 1 98.69 169 HIS A C 1
ATOM 1306 O O . HIS A 1 169 ? 3.27 4.371 -9.5 1 98.69 169 HIS A O 1
ATOM 1312 N N . PHE A 1 170 ? 3.85 2.502 -8.469 1 97.44 170 PHE A N 1
ATOM 1313 C CA . PHE A 1 170 ? 4.738 3.125 -7.496 1 97.44 170 PHE A CA 1
ATOM 1314 C C . PHE A 1 170 ? 6.16 3.211 -8.031 1 97.44 170 PHE A C 1
ATOM 1316 O O . PHE A 1 170 ? 6.77 2.188 -8.359 1 97.44 170 PHE A O 1
ATOM 1323 N N . ARG A 1 171 ? 6.672 4.375 -8.047 1 97.12 171 ARG A N 1
ATOM 1324 C CA . ARG A 1 171 ? 8.016 4.57 -8.57 1 97.12 171 ARG A CA 1
ATOM 1325 C C . ARG A 1 171 ? 9.07 4.332 -7.492 1 97.12 171 ARG A C 1
ATOM 1327 O O . ARG A 1 171 ? 8.992 4.91 -6.406 1 97.12 171 ARG A O 1
ATOM 1334 N N . GLN A 1 172 ? 10.023 3.445 -7.805 1 93.88 172 GLN A N 1
ATOM 1335 C CA . GLN A 1 172 ? 11.211 3.176 -6.992 1 93.88 172 GLN A CA 1
ATOM 1336 C C . GLN A 1 172 ? 10.828 2.926 -5.535 1 93.88 172 GLN A C 1
ATOM 1338 O O . GLN A 1 172 ? 11.453 3.479 -4.625 1 93.88 172 GLN A O 1
ATOM 1343 N N . ASN A 1 173 ? 9.805 2.133 -5.301 1 93.19 173 ASN A N 1
ATOM 1344 C CA . ASN A 1 173 ? 9.328 1.881 -3.945 1 93.19 173 ASN A CA 1
ATOM 1345 C C . ASN A 1 173 ? 9.898 0.584 -3.383 1 93.19 173 ASN A C 1
ATOM 1347 O O . ASN A 1 173 ? 9.797 0.325 -2.182 1 93.19 173 ASN A O 1
ATOM 1351 N N . ALA A 1 174 ? 10.508 -0.157 -4.168 1 91 174 ALA A N 1
ATOM 1352 C CA . ALA A 1 174 ? 10.977 -1.469 -3.727 1 91 174 ALA A CA 1
ATOM 1353 C C . ALA A 1 174 ? 12.445 -1.669 -4.062 1 91 174 ALA A C 1
ATOM 1355 O O . ALA A 1 174 ? 12.883 -1.359 -5.176 1 91 174 ALA A O 1
ATOM 1356 N N . TRP A 1 175 ? 13.172 -2.201 -3.084 1 88 175 TRP A N 1
ATOM 1357 C CA . TRP A 1 175 ?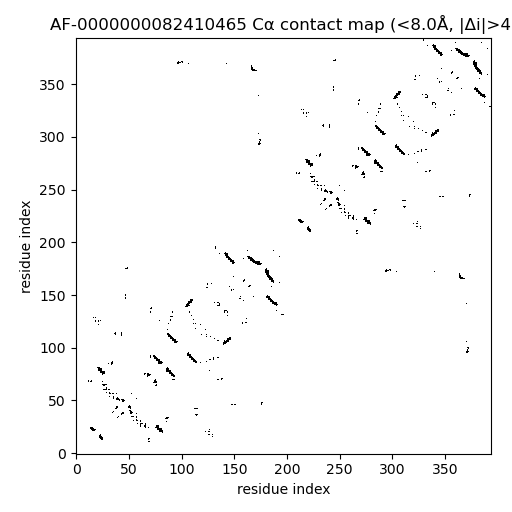 14.562 -2.58 -3.297 1 88 175 TRP A CA 1
ATOM 1358 C C . TRP A 1 175 ? 14.68 -4.07 -3.594 1 88 175 TRP A C 1
ATOM 1360 O O . TRP A 1 175 ? 14.477 -4.906 -2.709 1 88 175 TRP A O 1
ATOM 1370 N N . ILE A 1 176 ? 14.922 -4.359 -4.824 1 87.19 176 ILE A N 1
ATOM 1371 C CA . ILE A 1 176 ? 14.992 -5.746 -5.266 1 87.19 176 ILE A CA 1
ATOM 1372 C C . ILE A 1 176 ? 16.328 -5.996 -5.973 1 87.19 176 ILE A C 1
ATOM 1374 O O . ILE A 1 176 ? 16.656 -5.316 -6.949 1 87.19 176 ILE A O 1
ATOM 1378 N N . LYS A 1 177 ? 17.094 -6.977 -5.438 1 87.69 177 LYS A N 1
ATOM 1379 C CA . LYS A 1 177 ? 18.359 -7.406 -6.031 1 87.69 177 LYS A CA 1
ATOM 1380 C C . LYS A 1 177 ? 19.234 -6.211 -6.367 1 87.69 177 LYS A C 1
ATOM 1382 O O . LYS A 1 177 ? 19.703 -6.074 -7.5 1 87.69 177 LYS A O 1
ATOM 1387 N N . ASN A 1 178 ? 19.375 -5.262 -5.484 1 85 178 ASN A N 1
ATOM 1388 C CA . ASN A 1 178 ? 20.359 -4.176 -5.449 1 85 178 ASN A CA 1
ATOM 1389 C C . ASN A 1 178 ? 19.938 -3.021 -6.355 1 85 178 ASN A C 1
ATOM 1391 O O . ASN A 1 178 ? 20.781 -2.252 -6.816 1 85 178 ASN A O 1
ATOM 1395 N N . GLU A 1 179 ? 18.703 -2.969 -6.656 1 89.12 179 GLU A N 1
ATOM 1396 C CA . GLU A 1 179 ? 18.219 -1.818 -7.414 1 89.12 179 GLU A CA 1
ATOM 1397 C C . GLU A 1 179 ? 16.828 -1.396 -6.949 1 89.12 179 GLU A C 1
ATOM 1399 O O . GLU A 1 179 ? 16.031 -2.232 -6.508 1 89.12 179 GLU A O 1
ATOM 1404 N N . TRP A 1 180 ? 16.609 -0.133 -7.059 1 90.19 180 TRP A N 1
ATOM 1405 C CA . TRP A 1 180 ? 15.266 0.378 -6.82 1 90.19 180 TRP A CA 1
ATOM 1406 C C . TRP A 1 180 ? 14.367 0.118 -8.023 1 90.19 180 TRP A C 1
ATOM 1408 O O . TRP A 1 180 ? 14.711 0.471 -9.148 1 90.19 180 TRP A O 1
ATOM 1418 N N . THR A 1 181 ? 13.219 -0.518 -7.645 1 93.5 181 THR A N 1
ATOM 1419 C CA . THR A 1 181 ? 12.312 -0.904 -8.719 1 93.5 181 THR A CA 1
ATOM 1420 C C . THR A 1 181 ? 10.922 -0.319 -8.484 1 93.5 181 THR A C 1
ATOM 1422 O O . THR A 1 181 ? 10.609 0.141 -7.387 1 93.5 181 THR A O 1
ATOM 1425 N N . ASP A 1 182 ? 10.203 -0.28 -9.602 1 96.5 182 ASP A N 1
ATOM 1426 C CA . ASP A 1 182 ? 8.805 0.148 -9.539 1 96.5 182 ASP A CA 1
ATOM 1427 C C . ASP A 1 182 ? 7.879 -1.036 -9.273 1 96.5 182 ASP A C 1
ATOM 1429 O O . ASP A 1 182 ? 8.164 -2.16 -9.695 1 96.5 182 ASP A O 1
ATOM 1433 N N . THR A 1 183 ? 6.805 -0.754 -8.586 1 96.69 183 THR A N 1
ATOM 1434 C CA . THR A 1 183 ? 5.762 -1.746 -8.352 1 96.69 183 THR A CA 1
ATOM 1435 C C . THR A 1 183 ? 4.457 -1.332 -9.023 1 96.69 183 THR A C 1
ATOM 1437 O O . THR A 1 183 ? 4.066 -0.164 -8.969 1 96.69 183 THR A O 1
ATOM 1440 N N . VAL A 1 184 ? 3.842 -2.273 -9.711 1 98.31 184 VAL A N 1
ATOM 1441 C CA . VAL A 1 184 ? 2.477 -2.062 -10.188 1 98.31 184 VAL A CA 1
ATOM 1442 C C . VAL A 1 184 ? 1.515 -2.945 -9.391 1 98.31 184 VAL A C 1
ATOM 1444 O O . VAL A 1 184 ? 1.875 -4.051 -8.977 1 98.31 184 VAL A O 1
ATOM 1447 N N . VAL A 1 185 ? 0.36 -2.387 -9.172 1 98.5 185 VAL A N 1
ATOM 1448 C CA . VAL A 1 185 ? -0.667 -3.096 -8.422 1 98.5 185 VAL A CA 1
ATOM 1449 C C . VAL A 1 185 ? -1.934 -3.225 -9.258 1 98.5 185 VAL A C 1
ATOM 1451 O O . VAL A 1 185 ? -2.41 -2.242 -9.836 1 98.5 185 VAL A O 1
ATOM 1454 N N . PHE A 1 186 ? -2.43 -4.441 -9.352 1 98.75 186 PHE A N 1
ATOM 1455 C CA . PHE A 1 186 ? -3.709 -4.75 -9.984 1 98.75 186 PHE A CA 1
ATOM 1456 C C . PHE A 1 186 ? -4.719 -5.227 -8.945 1 98.75 186 PHE A C 1
ATOM 1458 O O . PHE A 1 186 ? -4.344 -5.793 -7.918 1 98.75 186 PHE A O 1
ATOM 1465 N N . ALA A 1 187 ? -6.008 -4.988 -9.297 1 98.62 187 ALA A N 1
ATOM 1466 C CA . ALA A 1 187 ? -7.008 -5.387 -8.312 1 98.62 187 ALA A CA 1
ATOM 1467 C C . ALA A 1 187 ? -8.367 -5.594 -8.961 1 98.62 187 ALA A C 1
ATOM 1469 O O . ALA A 1 187 ? -8.578 -5.203 -10.117 1 98.62 187 ALA A O 1
ATOM 1470 N N . THR A 1 188 ? -9.211 -6.273 -8.266 1 98.06 188 THR A N 1
ATOM 1471 C CA . THR A 1 188 ? -10.617 -6.418 -8.617 1 98.06 188 THR A CA 1
ATOM 1472 C C . THR A 1 188 ? -11.477 -6.539 -7.367 1 98.06 188 THR A C 1
ATOM 1474 O O . THR A 1 188 ? -10.977 -6.883 -6.293 1 98.06 188 THR A O 1
ATOM 1477 N N . LEU A 1 189 ? -12.703 -6.129 -7.52 1 97.12 189 LEU A N 1
ATOM 1478 C CA . LEU A 1 189 ? -13.695 -6.301 -6.465 1 97.12 189 LEU A CA 1
ATOM 1479 C C . LEU A 1 189 ? -14.57 -7.516 -6.738 1 97.12 189 LEU A C 1
ATOM 1481 O O . LEU A 1 189 ? -14.812 -7.867 -7.895 1 97.12 189 LEU A O 1
ATOM 1485 N N . ARG A 1 190 ? -15.039 -8.094 -5.66 1 95.44 190 ARG A N 1
ATOM 1486 C CA . ARG A 1 190 ? -15.961 -9.219 -5.793 1 95.44 190 ARG A CA 1
ATOM 1487 C C . ARG A 1 190 ? -17.109 -8.883 -6.734 1 95.44 190 ARG A C 1
ATOM 1489 O O . ARG A 1 190 ? -17.5 -9.711 -7.562 1 95.44 190 ARG A O 1
ATOM 1496 N N . SER A 1 191 ? -17.594 -7.664 -6.645 1 94.25 191 SER A N 1
ATOM 1497 C CA . SER A 1 191 ? -18.75 -7.219 -7.422 1 94.25 191 SER A CA 1
ATOM 1498 C C . SER A 1 191 ? -18.406 -7.09 -8.898 1 94.25 191 SER A C 1
ATOM 1500 O O . SER A 1 191 ? -19.297 -7.043 -9.758 1 94.25 191 SER A O 1
ATOM 1502 N N . GLU A 1 192 ? -17.188 -7.023 -9.266 1 94.31 192 GLU A N 1
ATOM 1503 C CA . GLU A 1 192 ? -16.719 -6.863 -10.641 1 94.31 192 GLU A CA 1
ATOM 1504 C C . GLU A 1 192 ? -16.328 -8.203 -11.242 1 94.31 192 GLU A C 1
ATOM 1506 O O . GLU A 1 192 ? -16.125 -8.305 -12.461 1 94.31 192 GLU A O 1
ATOM 1511 N N . TRP A 1 193 ? -16.109 -9.219 -10.375 1 94.69 193 TRP A N 1
ATOM 1512 C CA . TRP A 1 193 ? -15.547 -10.492 -10.805 1 94.69 193 TRP A CA 1
ATOM 1513 C C . TRP A 1 193 ? -16.641 -11.398 -11.375 1 94.69 193 TRP A C 1
ATOM 1515 O O . TRP A 1 193 ? -17.656 -11.625 -10.734 1 94.69 193 TRP A O 1
ATOM 1525 N N . PRO A 1 194 ? -16.391 -11.719 -12.695 1 86.06 194 PRO A N 1
ATOM 1526 C CA . PRO A 1 194 ? -17.438 -12.578 -13.281 1 86.06 194 PRO A CA 1
ATOM 1527 C C . PRO A 1 194 ? -17.594 -13.898 -12.539 1 86.06 194 PRO A C 1
ATOM 1529 O O . PRO A 1 194 ? -16.609 -14.438 -12.008 1 86.06 194 PRO A O 1
ATOM 1532 N N . THR A 1 195 ? -18.703 -14.203 -11.898 1 64.81 195 THR A N 1
ATOM 1533 C CA . THR A 1 195 ? -18.938 -15.461 -11.203 1 64.81 195 THR A CA 1
ATOM 1534 C C . THR A 1 195 ? -18.766 -16.641 -12.148 1 64.81 195 THR A C 1
ATOM 1536 O O . THR A 1 195 ? -19.453 -16.734 -13.172 1 64.81 195 THR A O 1
ATOM 1539 N N . SER A 1 196 ? -17.594 -17.078 -12.297 1 52.03 196 SER A N 1
ATOM 1540 C CA . SER A 1 196 ? -17.484 -18.281 -13.102 1 52.03 196 SER A CA 1
ATOM 1541 C C . SER A 1 196 ? -18.203 -19.453 -12.43 1 52.03 196 SER A C 1
ATOM 1543 O O . SER A 1 196 ? -18.391 -20.516 -13.039 1 52.03 196 SER A O 1
ATOM 1545 N N . LEU A 1 197 ? -18.375 -19.375 -11.07 1 43.41 197 LEU A N 1
ATOM 1546 C CA . LEU A 1 197 ? -18.953 -20.641 -10.609 1 43.41 197 LEU A CA 1
ATOM 1547 C C . LEU A 1 197 ? -20.438 -20.719 -10.953 1 43.41 197 LEU A C 1
ATOM 1549 O O . LEU A 1 197 ? -21.125 -19.688 -10.945 1 43.41 197 LEU A O 1
ATOM 1553 N N . MET B 1 1 ? 32.562 4.422 44.25 1 28.05 1 MET B N 1
ATOM 1554 C CA . MET B 1 1 ? 32.5 5.344 43.125 1 28.05 1 MET B CA 1
ATOM 1555 C C . MET B 1 1 ? 31.328 5.004 42.219 1 28.05 1 MET B C 1
ATOM 1557 O O . MET B 1 1 ? 31.297 3.926 41.625 1 28.05 1 MET B O 1
ATOM 1561 N N . ASP B 1 2 ? 30.125 5.488 42.594 1 31.25 2 ASP B N 1
ATOM 1562 C CA . ASP B 1 2 ? 28.797 5.293 42.031 1 31.25 2 ASP B CA 1
ATOM 1563 C C . ASP B 1 2 ? 28.719 5.832 40.594 1 31.25 2 ASP B C 1
ATOM 1565 O O . ASP B 1 2 ? 29 7.008 40.344 1 31.25 2 ASP B O 1
ATOM 1569 N N . VAL B 1 3 ? 29.156 4.992 39.594 1 34.72 3 VAL B N 1
ATOM 1570 C CA . VAL B 1 3 ? 29 5.328 38.188 1 34.72 3 VAL B CA 1
ATOM 1571 C C . VAL B 1 3 ? 27.562 5.77 37.938 1 34.72 3 VAL B C 1
ATOM 1573 O O . VAL B 1 3 ? 26.625 4.965 38 1 34.72 3 VAL B O 1
ATOM 1576 N N . GLU B 1 4 ? 27.203 6.945 38.375 1 33.66 4 GLU B N 1
ATOM 1577 C CA . GLU B 1 4 ? 25.938 7.5 37.938 1 33.66 4 GLU B CA 1
ATOM 1578 C C . GLU B 1 4 ? 25.75 7.344 36.406 1 33.66 4 GLU B C 1
ATOM 1580 O O . GLU B 1 4 ? 26.578 7.816 35.625 1 33.66 4 GLU B O 1
ATOM 1585 N N . ASP B 1 5 ? 25.328 6.156 36 1 37.5 5 ASP B N 1
ATOM 1586 C CA . ASP B 1 5 ? 24.875 5.883 34.656 1 37.5 5 ASP B CA 1
ATOM 1587 C C . ASP B 1 5 ? 24 7.023 34.125 1 37.5 5 ASP B C 1
ATOM 1589 O O . ASP B 1 5 ? 22.906 7.266 34.656 1 37.5 5 ASP B O 1
ATOM 1593 N N . ALA B 1 6 ? 24.578 8.156 33.938 1 37.03 6 ALA B N 1
ATOM 1594 C CA . ALA B 1 6 ? 23.953 9.25 33.188 1 37.03 6 ALA B CA 1
ATOM 1595 C C . ALA B 1 6 ? 23.219 8.727 31.969 1 37.03 6 ALA B C 1
ATOM 1597 O O . ALA B 1 6 ? 23.844 8.445 30.938 1 37.03 6 ALA B O 1
ATOM 1598 N N . GLY B 1 7 ? 22.312 7.832 32.125 1 36.84 7 GLY B N 1
ATOM 1599 C CA . GLY B 1 7 ? 21.422 7.516 31.016 1 36.84 7 GLY B CA 1
ATOM 1600 C C . GLY B 1 7 ? 20.969 8.742 30.25 1 36.84 7 GLY B C 1
ATOM 1601 O O . GLY B 1 7 ? 20.141 9.516 30.734 1 36.84 7 GLY B O 1
ATOM 1602 N N . MET B 1 8 ? 21.797 9.508 29.609 1 37.31 8 MET B N 1
ATOM 1603 C CA . MET B 1 8 ? 21.469 10.602 28.688 1 37.31 8 MET B CA 1
ATOM 1604 C C . MET B 1 8 ? 20.266 10.242 27.828 1 37.31 8 MET B C 1
ATOM 1606 O O . MET B 1 8 ? 20.328 9.312 27.016 1 37.31 8 MET B O 1
ATOM 1610 N N . THR B 1 9 ? 19.078 10.219 28.312 1 42.38 9 THR B N 1
ATOM 1611 C CA . THR B 1 9 ? 17.938 10.195 27.391 1 42.38 9 THR B CA 1
ATOM 1612 C C . THR B 1 9 ? 18.188 11.117 26.203 1 42.38 9 THR B C 1
ATOM 1614 O O . THR B 1 9 ? 18.453 12.312 26.375 1 42.38 9 THR B O 1
ATOM 1617 N N . PRO B 1 10 ? 18.828 10.789 25.188 1 44.31 10 PRO B N 1
ATOM 1618 C CA . PRO B 1 10 ? 19.047 11.719 24.078 1 44.31 10 PRO B CA 1
ATOM 1619 C C . PRO B 1 10 ? 17.906 12.695 23.875 1 44.31 10 PRO B C 1
ATOM 1621 O O . PRO B 1 10 ? 16.75 12.273 23.672 1 44.31 10 PRO B O 1
ATOM 1624 N N . THR B 1 11 ? 17.672 13.656 24.641 1 48.69 11 THR B N 1
ATOM 1625 C CA . THR B 1 11 ? 16.719 14.742 24.5 1 48.69 11 THR B CA 1
ATOM 1626 C C . THR B 1 11 ? 16.719 15.273 23.062 1 48.69 11 THR B C 1
ATOM 1628 O O . THR B 1 11 ? 17.672 15.93 22.641 1 48.69 11 THR B O 1
ATOM 1631 N N . THR B 1 12 ? 16.297 14.516 22.141 1 59.31 12 THR B N 1
ATOM 1632 C CA . THR B 1 12 ? 16.234 14.992 20.766 1 59.31 12 THR B CA 1
ATOM 1633 C C . THR B 1 12 ? 15.68 16.422 20.703 1 59.31 12 THR B C 1
ATOM 1635 O O . THR B 1 12 ? 14.672 16.719 21.344 1 59.31 12 THR B O 1
ATOM 1638 N N . THR B 1 13 ? 16.469 17.438 20.531 1 65.94 13 THR B N 1
ATOM 1639 C CA . THR B 1 13 ? 16.125 18.859 20.375 1 65.94 13 THR B CA 1
ATOM 1640 C C . THR B 1 13 ? 14.836 19.016 19.578 1 65.94 13 THR B C 1
ATOM 1642 O O . THR B 1 13 ? 14.656 18.375 18.547 1 65.94 13 THR B O 1
ATOM 1645 N N . PRO B 1 14 ? 13.914 19.703 20.219 1 77.69 14 PRO B N 1
ATOM 1646 C CA . PRO B 1 14 ? 12.656 19.953 19.5 1 77.69 14 PRO B CA 1
ATOM 1647 C C . PRO B 1 14 ? 12.875 20.562 18.125 1 77.69 14 PRO B C 1
ATOM 1649 O O . PRO B 1 14 ? 13.719 21.438 17.953 1 77.69 14 PRO B O 1
ATOM 1652 N N . VAL B 1 15 ? 12.328 20.031 17.203 1 86.44 15 VAL B N 1
ATOM 1653 C CA . VAL B 1 15 ? 12.375 20.516 15.836 1 86.44 15 VAL B CA 1
ATOM 1654 C C . VAL B 1 15 ? 11.539 21.797 15.711 1 86.44 15 VAL B C 1
ATOM 1656 O O . VAL B 1 15 ? 10.406 21.844 16.188 1 86.44 15 VAL B O 1
ATOM 1659 N N . THR B 1 16 ? 12.164 22.844 15.258 1 94.56 16 THR B N 1
ATOM 1660 C CA . THR B 1 16 ? 11.453 24.062 14.891 1 94.56 16 THR B CA 1
ATOM 1661 C C . THR B 1 16 ? 11.844 24.516 13.484 1 94.56 16 THR B C 1
ATOM 1663 O O . THR B 1 16 ? 13.031 24.609 13.172 1 94.56 16 THR B O 1
ATOM 1666 N N . ILE B 1 17 ? 10.883 24.719 12.656 1 96.5 17 ILE B N 1
ATOM 1667 C CA . ILE B 1 17 ? 11.078 25.203 11.297 1 96.5 17 ILE B CA 1
ATOM 1668 C C . ILE B 1 17 ? 10.383 26.562 11.125 1 96.5 17 ILE B C 1
ATOM 1670 O O . ILE B 1 17 ? 9.195 26.688 11.422 1 96.5 17 ILE B O 1
ATOM 1674 N N . ARG B 1 18 ? 11.133 27.531 10.719 1 97.31 18 ARG B N 1
ATOM 1675 C CA . ARG B 1 18 ? 10.555 28.828 10.391 1 97.31 18 ARG B CA 1
ATOM 1676 C C . ARG B 1 18 ? 10.461 29.016 8.883 1 97.31 18 ARG B C 1
ATOM 1678 O O . ARG B 1 18 ? 11.438 28.812 8.164 1 97.31 18 ARG B O 1
ATOM 1685 N N . THR B 1 19 ? 9.289 29.281 8.445 1 97.12 19 THR B N 1
ATOM 1686 C CA . THR B 1 19 ? 9.078 29.625 7.047 1 97.12 19 THR B CA 1
ATOM 1687 C C . THR B 1 19 ? 8.805 31.125 6.898 1 97.12 19 THR B C 1
ATOM 1689 O O . THR B 1 19 ? 9.18 31.922 7.766 1 97.12 19 THR B O 1
ATOM 1692 N N . ASP B 1 20 ? 8.305 31.547 5.695 1 96.56 20 ASP B N 1
ATOM 1693 C CA . ASP B 1 20 ? 8.078 32.969 5.457 1 96.56 20 ASP B CA 1
ATOM 1694 C C . ASP B 1 20 ? 7.086 33.562 6.461 1 96.56 20 ASP B C 1
ATOM 1696 O O . ASP B 1 20 ? 7.305 34.625 7.008 1 96.56 20 ASP B O 1
ATOM 1700 N N . ARG B 1 21 ? 5.98 32.75 6.734 1 97.94 21 ARG B N 1
ATOM 1701 C CA . ARG B 1 21 ? 4.918 33.281 7.574 1 97.94 21 ARG B CA 1
ATOM 1702 C C . ARG B 1 21 ? 4.652 32.406 8.773 1 97.94 21 ARG B C 1
ATOM 1704 O O . ARG B 1 21 ? 4.035 32.812 9.75 1 97.94 21 ARG B O 1
ATOM 1711 N N . LEU B 1 22 ? 5.176 31.141 8.719 1 98.56 22 LEU B N 1
ATOM 1712 C CA . LEU B 1 22 ? 4.727 30.125 9.672 1 98.56 22 LEU B CA 1
ATOM 1713 C C . LEU B 1 22 ? 5.875 29.656 10.562 1 98.56 22 LEU B C 1
ATOM 1715 O O . LEU B 1 22 ? 7.043 29.781 10.18 1 98.56 22 LEU B O 1
ATOM 1719 N N . VAL B 1 23 ? 5.543 29.188 11.742 1 98.38 23 VAL B N 1
ATOM 1720 C CA . VAL B 1 23 ? 6.465 28.469 12.602 1 98.38 23 VAL B CA 1
ATOM 1721 C C . VAL B 1 23 ? 5.949 27.047 12.828 1 98.38 23 VAL B C 1
ATOM 1723 O O . VAL B 1 23 ? 4.871 26.859 13.398 1 98.38 23 VAL B O 1
ATOM 1726 N N . LEU B 1 24 ? 6.672 26.078 12.328 1 98.56 24 LEU B N 1
ATOM 1727 C CA . LEU B 1 24 ? 6.383 24.672 12.625 1 98.56 24 LEU B CA 1
ATOM 1728 C C . LEU B 1 24 ? 7.207 24.188 13.812 1 98.56 24 LEU B C 1
ATOM 1730 O O . LEU B 1 24 ? 8.43 24.344 13.828 1 98.56 24 LEU B O 1
ATOM 1734 N N . ARG B 1 25 ? 6.535 23.641 14.766 1 98 25 ARG B N 1
ATOM 1735 C CA . ARG B 1 25 ? 7.238 23.203 15.969 1 98 25 ARG B CA 1
ATOM 1736 C C . ARG B 1 25 ? 6.598 21.938 16.547 1 98 25 ARG B C 1
ATOM 1738 O O . ARG B 1 25 ? 5.469 21.594 16.188 1 98 25 ARG B O 1
ATOM 1745 N N . THR B 1 26 ? 7.344 21.312 17.453 1 97.69 26 THR B N 1
ATOM 1746 C CA . THR B 1 26 ? 6.805 20.156 18.156 1 97.69 26 THR B CA 1
ATOM 1747 C C . THR B 1 26 ? 5.645 20.562 19.047 1 97.69 26 THR B C 1
ATOM 1749 O O . THR B 1 26 ? 5.488 21.734 19.391 1 97.69 26 THR B O 1
ATOM 1752 N N . TYR B 1 27 ? 4.852 19.594 19.406 1 97.69 27 TYR B N 1
ATOM 1753 C CA . TYR B 1 27 ? 3.645 19.797 20.203 1 97.69 27 TYR B CA 1
ATOM 1754 C C . TYR B 1 27 ? 3.988 20.172 21.641 1 97.69 27 TYR B C 1
ATOM 1756 O O . TYR B 1 27 ? 5.023 19.75 22.156 1 97.69 27 TYR B O 1
ATOM 1764 N N . ARG B 1 28 ? 3.164 20.953 22.25 1 96.19 28 ARG B N 1
ATOM 1765 C CA . ARG B 1 28 ? 3.174 21.297 23.672 1 96.19 28 ARG B CA 1
ATOM 1766 C C . ARG B 1 28 ? 1.827 20.984 24.312 1 96.19 28 ARG B C 1
ATOM 1768 O O . ARG B 1 28 ? 0.8 20.938 23.641 1 96.19 28 ARG B O 1
ATOM 1775 N N . PRO B 1 29 ? 1.794 20.75 25.562 1 94.94 29 PRO B N 1
ATOM 1776 C CA . PRO B 1 29 ? 0.559 20.344 26.234 1 94.94 29 PRO B CA 1
ATOM 1777 C C . PRO B 1 29 ? -0.603 21.297 25.969 1 94.94 29 PRO B C 1
ATOM 1779 O O . PRO B 1 29 ? -1.747 20.859 25.828 1 94.94 29 PRO B O 1
ATOM 1782 N N . GLY B 1 30 ? -0.414 22.5 25.844 1 96.19 30 GLY B N 1
ATOM 1783 C CA . GLY B 1 30 ? -1.463 23.5 25.688 1 96.19 30 GLY B CA 1
ATOM 1784 C C . GLY B 1 30 ? -2.021 23.578 24.281 1 96.19 30 GLY B C 1
ATOM 1785 O O . GLY B 1 30 ? -3.039 24.234 24.047 1 96.19 30 GLY B O 1
ATOM 1786 N N . ASP B 1 31 ? -1.483 22.906 23.359 1 97.81 31 ASP B N 1
ATOM 1787 C CA . ASP B 1 31 ? -1.866 23.016 21.953 1 97.81 31 ASP B CA 1
ATOM 1788 C C . ASP B 1 31 ? -3.256 22.422 21.719 1 97.81 31 ASP B C 1
ATOM 1790 O O . ASP B 1 31 ? -3.885 22.703 20.703 1 97.81 31 ASP B O 1
ATOM 1794 N N . HIS B 1 32 ? -3.76 21.594 22.688 1 97.31 32 HIS B N 1
ATOM 1795 C CA . HIS B 1 32 ? -5.02 20.891 22.469 1 97.31 32 HIS B CA 1
ATOM 1796 C C . HIS B 1 32 ? -6.172 21.875 22.281 1 97.31 32 HIS B C 1
ATOM 1798 O O . HIS B 1 32 ? -7.129 21.594 21.562 1 97.31 32 HIS B O 1
ATOM 1804 N N . GLN B 1 33 ? -6.078 23.031 22.812 1 96.62 33 GLN B N 1
ATOM 1805 C CA . GLN B 1 33 ? -7.148 24.016 22.719 1 96.62 33 GLN B CA 1
ATOM 1806 C C . GLN B 1 33 ? -7.309 24.531 21.281 1 96.62 33 GLN B C 1
ATOM 1808 O O . GLN B 1 33 ? -8.414 24.547 20.75 1 96.62 33 GLN B O 1
ATOM 1813 N N . ASP B 1 34 ? -6.254 24.938 20.703 1 97.06 34 ASP B N 1
ATOM 1814 C CA . ASP B 1 34 ? -6.301 25.406 19.328 1 97.06 34 ASP B CA 1
ATOM 1815 C C . ASP B 1 34 ? -6.645 24.266 18.375 1 97.06 34 ASP B C 1
ATOM 1817 O O . ASP B 1 34 ? -7.406 24.453 17.422 1 97.06 34 ASP B O 1
ATOM 1821 N N . LEU B 1 35 ? -6.102 23.109 18.594 1 97.75 35 LEU B N 1
ATOM 1822 C CA . LEU B 1 35 ? -6.34 21.969 17.719 1 97.75 35 LEU B CA 1
ATOM 1823 C C . LEU B 1 35 ? -7.812 21.578 17.734 1 97.75 35 LEU B C 1
ATOM 1825 O O . LEU B 1 35 ? -8.359 21.188 16.688 1 97.75 35 LEU B O 1
ATOM 1829 N N . LEU B 1 36 ? -8.375 21.719 18.844 1 97.12 36 LEU B N 1
ATOM 1830 C CA . LEU B 1 36 ? -9.781 21.359 18.969 1 97.12 36 LEU B CA 1
ATOM 1831 C C . LEU B 1 36 ? -10.656 22.25 18.094 1 97.12 36 LEU B C 1
ATOM 1833 O O . LEU B 1 36 ? -11.727 21.828 17.656 1 97.12 36 LEU B O 1
ATOM 1837 N N . THR B 1 37 ? -10.195 23.422 17.812 1 95.5 37 THR B N 1
ATOM 1838 C CA . THR B 1 37 ? -10.977 24.359 17.016 1 95.5 37 THR B CA 1
ATOM 1839 C C . THR B 1 37 ? -11.141 23.859 15.594 1 95.5 37 THR B C 1
ATOM 1841 O O . THR B 1 37 ? -12.055 24.281 14.875 1 95.5 37 THR B O 1
ATOM 1844 N N . PHE B 1 38 ? -10.312 22.875 15.211 1 94.19 38 PHE B N 1
ATOM 1845 C CA . PHE B 1 38 ? -10.531 22.375 13.859 1 94.19 38 PHE B CA 1
ATOM 1846 C C . PHE B 1 38 ? -10.641 20.859 13.867 1 94.19 38 PHE B C 1
ATOM 1848 O O . PHE B 1 38 ? -11.438 20.281 13.117 1 94.19 38 PHE B O 1
ATOM 1855 N N . TYR B 1 39 ? -9.984 20.141 14.734 1 96.5 39 TYR B N 1
ATOM 1856 C CA . TYR B 1 39 ? -10.156 18.688 14.805 1 96.5 39 TYR B CA 1
ATOM 1857 C C . TYR B 1 39 ? -11.469 18.328 15.492 1 96.5 39 TYR B C 1
ATOM 1859 O O . TYR B 1 39 ? -11.891 17.172 15.477 1 96.5 39 TYR B O 1
ATOM 1867 N N . GLY B 1 40 ? -12.062 19.219 16.078 1 96.62 40 GLY B N 1
ATOM 1868 C CA . GLY B 1 40 ? -13.367 19.016 16.688 1 96.62 40 GLY B CA 1
ATOM 1869 C C . GLY B 1 40 ? -14.516 19.172 15.711 1 96.62 40 GLY B C 1
ATOM 1870 O O . GLY B 1 40 ? -15.672 18.938 16.047 1 96.62 40 GLY B O 1
ATOM 1871 N N . ARG B 1 41 ? -14.211 19.562 14.547 1 96.38 41 ARG B N 1
ATOM 1872 C CA . ARG B 1 41 ? -15.219 19.828 13.531 1 96.38 41 ARG B CA 1
ATOM 1873 C C . ARG B 1 41 ? -15.438 18.609 12.641 1 96.38 41 ARG B C 1
ATOM 1875 O O . ARG B 1 41 ? -14.477 17.953 12.234 1 96.38 41 ARG B O 1
ATOM 1882 N N . SER B 1 42 ? -16.672 18.438 12.266 1 94.81 42 SER B N 1
ATOM 1883 C CA . SER B 1 42 ? -17.031 17.312 11.422 1 94.81 42 SER B CA 1
ATOM 1884 C C . SER B 1 42 ? -16.5 17.484 10 1 94.81 42 SER B C 1
ATOM 1886 O O . SER B 1 42 ? -16.141 16.516 9.344 1 94.81 42 SER B O 1
ATOM 1888 N N . ASP B 1 43 ? -16.484 18.656 9.531 1 93.69 43 ASP B N 1
ATOM 1889 C CA . ASP B 1 43 ? -16.016 18.891 8.164 1 93.69 43 ASP B CA 1
ATOM 1890 C C . ASP B 1 43 ? -14.523 18.609 8.031 1 93.69 43 ASP B C 1
ATOM 1892 O O . ASP B 1 43 ? -14.062 18.125 6.996 1 93.69 43 ASP B O 1
ATOM 1896 N N . VAL B 1 44 ? -13.758 18.875 9.07 1 93.75 44 VAL B N 1
ATOM 1897 C CA . VAL B 1 44 ? -12.328 18.609 9.07 1 93.75 44 VAL B CA 1
ATOM 1898 C C . VAL B 1 44 ? -12.094 17.094 9.188 1 93.75 44 VAL B C 1
ATOM 1900 O O . VAL B 1 44 ? -11.211 16.547 8.523 1 93.75 44 VAL B O 1
ATOM 1903 N N . CYS B 1 45 ? -12.898 16.422 9.898 1 93.88 45 CYS B N 1
ATOM 1904 C CA . CYS B 1 45 ? -12.688 15.016 10.195 1 93.88 45 CYS B CA 1
ATOM 1905 C C . CYS B 1 45 ? -13.43 14.133 9.195 1 93.88 45 CYS B C 1
ATOM 1907 O O . CYS B 1 45 ? -13.422 12.906 9.32 1 93.88 45 CYS B O 1
ATOM 1909 N N . ARG B 1 46 ? -14.031 14.734 8.227 1 91.69 46 ARG B N 1
ATOM 1910 C CA . ARG B 1 46 ? -14.914 14.031 7.301 1 91.69 46 ARG B CA 1
ATOM 1911 C C . ARG B 1 46 ? -14.203 12.828 6.676 1 91.69 46 ARG B C 1
ATOM 1913 O O . ARG B 1 46 ? -14.766 11.742 6.598 1 91.69 46 ARG B O 1
ATOM 1920 N N . TYR B 1 47 ? -13 13.016 6.316 1 91.12 47 TYR B N 1
ATOM 1921 C CA . TYR B 1 47 ? -12.297 11.977 5.574 1 91.12 47 TYR B CA 1
ATOM 1922 C C . TYR B 1 47 ? -11.25 11.297 6.445 1 91.12 47 TYR B C 1
ATOM 1924 O O . TYR B 1 47 ? -10.453 10.492 5.957 1 91.12 47 TYR B O 1
ATOM 1932 N N . LEU B 1 48 ? -11.195 11.695 7.676 1 88.31 48 LEU B N 1
ATOM 1933 C CA . LEU B 1 48 ? -10.289 11.055 8.617 1 88.31 48 LEU B CA 1
ATOM 1934 C C . LEU B 1 48 ? -10.938 9.828 9.258 1 88.31 48 LEU B C 1
ATOM 1936 O O . LEU B 1 48 ? -12.156 9.68 9.219 1 88.31 48 LEU B O 1
ATOM 1940 N N . PHE B 1 49 ? -10.148 8.969 9.82 1 83.31 49 PHE B N 1
ATOM 1941 C CA . PHE B 1 49 ? -10.664 7.766 10.461 1 83.31 49 PHE B CA 1
ATOM 1942 C C . PHE B 1 49 ? -11.391 8.117 11.758 1 83.31 49 PHE B C 1
ATOM 1944 O O . PHE B 1 49 ? -12.367 7.465 12.125 1 83.31 49 PHE B O 1
ATOM 1951 N N . ASN B 1 50 ? -10.93 9.148 12.32 1 84.94 50 ASN B N 1
ATOM 1952 C CA . ASN B 1 50 ? -11.508 9.508 13.609 1 84.94 50 ASN B CA 1
ATOM 1953 C C . ASN B 1 50 ? -12.734 10.398 13.438 1 84.94 50 ASN B C 1
ATOM 1955 O O . ASN B 1 50 ? -12.82 11.172 12.484 1 84.94 50 ASN B O 1
ATOM 1959 N N . GLU B 1 51 ? -13.617 10.281 14.383 1 91.88 51 GLU B N 1
ATOM 1960 C CA . GLU B 1 51 ? -14.672 11.273 14.555 1 91.88 51 GLU B CA 1
ATOM 1961 C C . GLU B 1 51 ? -14.125 12.57 15.141 1 91.88 51 GLU B C 1
ATOM 1963 O O . GLU B 1 51 ? -12.984 12.617 15.602 1 91.88 51 GLU B O 1
ATOM 1968 N N . PRO B 1 52 ? -14.953 13.586 15.062 1 96 52 PRO B N 1
ATOM 1969 C CA . PRO B 1 52 ? -14.484 14.82 15.688 1 96 52 PRO B CA 1
ATOM 1970 C C . PRO B 1 52 ? -14.039 14.625 17.125 1 96 52 PRO B C 1
ATOM 1972 O O . PRO B 1 52 ? -14.68 13.891 17.891 1 96 52 PRO B O 1
ATOM 1975 N N . TRP B 1 53 ? -13.031 15.328 17.406 1 96.88 53 TRP B N 1
ATOM 1976 C CA . TRP B 1 53 ? -12.414 15.148 18.719 1 96.88 53 TRP B CA 1
ATOM 1977 C C . TRP B 1 53 ? -13.281 15.75 19.828 1 96.88 53 TRP B C 1
ATOM 1979 O O . TRP B 1 53 ? -13.828 16.844 19.656 1 96.88 53 TRP B O 1
ATOM 1989 N N . SER B 1 54 ? -13.367 15.062 20.922 1 97.5 54 SER B N 1
ATOM 1990 C CA . SER B 1 54 ? -13.734 15.656 22.203 1 97.5 54 SER B CA 1
ATOM 1991 C C . SER B 1 54 ? -12.547 16.344 22.859 1 97.5 54 SER B C 1
ATOM 1993 O O . SER B 1 54 ? -11.406 16.172 22.406 1 97.5 54 SER B O 1
ATOM 1995 N N . PRO B 1 55 ? -12.82 17.078 23.859 1 97.06 55 PRO B N 1
ATOM 1996 C CA . PRO B 1 55 ? -11.688 17.672 24.594 1 97.06 55 PRO B CA 1
ATOM 1997 C C . PRO B 1 55 ? -10.711 16.609 25.109 1 97.06 55 PRO B C 1
ATOM 1999 O O . PRO B 1 55 ? -9.5 16.812 25.062 1 97.06 55 PRO B O 1
ATOM 2002 N N . ASP B 1 56 ? -11.25 15.516 25.531 1 97.19 56 ASP B N 1
ATOM 2003 C CA . ASP B 1 56 ? -10.398 14.438 26.016 1 97.19 56 ASP B CA 1
ATOM 2004 C C . ASP B 1 56 ? -9.602 13.812 24.875 1 97.19 56 ASP B C 1
ATOM 2006 O O . ASP B 1 56 ? -8.414 13.516 25.031 1 97.19 56 ASP B O 1
ATOM 2010 N N . ASP B 1 57 ? -10.211 13.664 23.734 1 96.62 57 ASP B N 1
ATOM 2011 C CA . ASP B 1 57 ? -9.516 13.164 22.547 1 96.62 57 ASP B CA 1
ATOM 2012 C C . ASP B 1 57 ? -8.328 14.062 22.188 1 96.62 57 ASP B C 1
ATOM 2014 O O . ASP B 1 57 ? -7.246 13.57 21.875 1 96.62 57 ASP B O 1
ATOM 2018 N N . ALA B 1 58 ? -8.594 15.297 22.281 1 97.25 58 ALA B N 1
ATOM 2019 C CA . ALA B 1 58 ? -7.578 16.281 21.906 1 97.25 58 ALA B CA 1
ATOM 2020 C C . ALA B 1 58 ? -6.363 16.188 22.828 1 97.25 58 ALA B C 1
ATOM 2022 O O . ALA B 1 58 ? -5.223 16.219 22.375 1 97.25 58 ALA B O 1
ATOM 2023 N N . ARG B 1 59 ? -6.652 16.109 24.078 1 97.25 59 ARG B N 1
ATOM 2024 C CA . ARG B 1 59 ? -5.566 16 25.047 1 97.25 59 ARG B CA 1
ATOM 2025 C C . ARG B 1 59 ? -4.754 14.734 24.828 1 97.25 59 ARG B C 1
ATOM 2027 O O . ARG B 1 59 ? -3.52 14.766 24.859 1 97.25 59 ARG B O 1
ATOM 2034 N N . GLU B 1 60 ? -5.398 13.695 24.594 1 97 60 GLU B N 1
ATOM 2035 C CA . GLU B 1 60 ? -4.723 12.43 24.344 1 97 60 GLU B CA 1
ATOM 2036 C C . GLU B 1 60 ? -3.902 12.477 23.062 1 97 60 GLU B C 1
ATOM 2038 O O . GLU B 1 60 ? -2.777 11.977 23.016 1 97 60 GLU B O 1
ATOM 2043 N N . ALA B 1 61 ? -4.504 13.023 22.062 1 96.81 61 ALA B N 1
ATOM 2044 C CA . ALA B 1 61 ? -3.807 13.156 20.797 1 96.81 61 ALA B CA 1
ATOM 2045 C C . ALA B 1 61 ? -2.525 13.969 20.938 1 96.81 61 ALA B C 1
ATOM 2047 O O . ALA B 1 61 ? -1.475 13.594 20.422 1 96.81 61 ALA B O 1
ATOM 2048 N N . VAL B 1 62 ? -2.641 15.047 21.625 1 97.5 62 VAL B N 1
ATOM 2049 C CA . VAL B 1 62 ? -1.486 15.914 21.844 1 97.5 62 VAL B CA 1
ATOM 2050 C C . VAL B 1 62 ? -0.407 15.156 22.609 1 97.5 62 VAL B C 1
ATOM 2052 O O . VAL B 1 62 ? 0.772 15.211 22.25 1 97.5 62 VAL B O 1
ATOM 2055 N N . GLN B 1 63 ? -0.792 14.438 23.625 1 96.38 63 GLN B N 1
ATOM 2056 C CA . GLN B 1 63 ? 0.159 13.656 24.422 1 96.38 63 GLN B CA 1
ATOM 2057 C C . GLN B 1 63 ? 0.893 12.641 23.547 1 96.38 63 GLN B C 1
ATOM 2059 O O . GLN B 1 63 ? 2.113 12.508 23.625 1 96.38 63 GLN B O 1
ATOM 2064 N N . THR B 1 64 ? 0.214 11.992 22.734 1 96 64 THR B N 1
ATOM 2065 C CA . THR B 1 64 ? 0.793 11.008 21.828 1 96 64 THR B CA 1
ATOM 2066 C C . THR B 1 64 ? 1.75 11.672 20.844 1 96 64 THR B C 1
ATOM 2068 O O . THR B 1 64 ? 2.865 11.188 20.641 1 96 64 THR B O 1
ATOM 2071 N N . ARG B 1 65 ? 1.344 12.758 20.328 1 96.62 65 ARG B N 1
ATOM 2072 C CA . ARG B 1 65 ? 2.102 13.422 19.266 1 96.62 65 ARG B CA 1
ATOM 2073 C C . ARG B 1 65 ? 3.336 14.117 19.828 1 96.62 65 ARG B C 1
ATOM 2075 O O . ARG B 1 65 ? 4.305 14.359 19.109 1 96.62 65 ARG B O 1
ATOM 2082 N N . MET B 1 66 ? 3.32 14.414 21.109 1 95.88 66 MET B N 1
ATOM 2083 C CA . MET B 1 66 ? 4.473 15.031 21.766 1 95.88 66 MET B CA 1
ATOM 2084 C C . MET B 1 66 ? 5.66 14.07 21.781 1 95.88 66 MET B C 1
ATOM 2086 O O . MET B 1 66 ? 6.809 14.508 21.906 1 95.88 66 MET B O 1
ATOM 2090 N N . SER B 1 67 ? 5.371 12.836 21.609 1 94.31 67 SER B N 1
ATOM 2091 C CA . SER B 1 67 ? 6.453 11.852 21.609 1 94.31 67 SER B CA 1
ATOM 2092 C C . SER B 1 67 ? 7.051 11.688 20.219 1 94.31 67 SER B C 1
ATOM 2094 O O . SER B 1 67 ? 8.109 11.078 20.047 1 94.31 67 SER B O 1
ATOM 2096 N N . ARG B 1 68 ? 6.441 12.211 19.234 1 95.88 68 ARG B N 1
ATOM 2097 C CA . ARG B 1 68 ? 6.891 12.117 17.844 1 95.88 68 ARG B CA 1
ATOM 2098 C C . ARG B 1 68 ? 7.715 13.336 17.453 1 95.88 68 ARG B C 1
ATOM 2100 O O . ARG B 1 68 ? 7.211 14.242 16.781 1 95.88 68 ARG B O 1
ATOM 2107 N N . ARG B 1 69 ? 8.992 13.258 17.672 1 94.56 69 ARG B N 1
ATOM 2108 C CA . ARG B 1 69 ? 9.789 14.477 17.609 1 94.56 69 ARG B CA 1
ATOM 2109 C C . ARG B 1 69 ? 10.938 14.328 16.625 1 94.56 69 ARG B C 1
ATOM 2111 O O . ARG B 1 69 ? 11.578 15.312 16.25 1 94.56 69 ARG B O 1
ATOM 2118 N N . ASP B 1 70 ? 11.109 13.141 16.281 1 92.31 70 ASP B N 1
ATOM 2119 C CA . ASP B 1 70 ? 12.297 12.859 15.469 1 92.31 70 ASP B CA 1
ATOM 2120 C C . ASP B 1 70 ? 11.984 11.836 14.383 1 92.31 70 ASP B C 1
ATOM 2122 O O . ASP B 1 70 ? 11.805 10.648 14.664 1 92.31 70 ASP B O 1
ATOM 2126 N N . LEU B 1 71 ? 12.055 12.312 13.18 1 93.06 71 LEU B N 1
ATOM 2127 C CA . LEU B 1 71 ? 11.742 11.438 12.055 1 93.06 71 LEU B CA 1
ATOM 2128 C C . LEU B 1 71 ? 12.75 10.297 11.953 1 93.06 71 LEU B C 1
ATOM 2130 O O . LEU B 1 71 ? 12.383 9.164 11.617 1 93.06 71 LEU B O 1
ATOM 2134 N N . ALA B 1 72 ? 13.945 10.586 12.219 1 88.75 72 ALA B N 1
ATOM 2135 C CA . ALA B 1 72 ? 14.969 9.547 12.18 1 88.75 72 ALA B CA 1
ATOM 2136 C C . ALA B 1 72 ? 14.656 8.422 13.156 1 88.75 72 ALA B C 1
ATOM 2138 O O . ALA B 1 72 ? 15.047 7.273 12.938 1 88.75 72 ALA B O 1
ATOM 2139 N N . ALA B 1 73 ? 13.922 8.844 14.18 1 89.69 73 ALA B N 1
ATOM 2140 C CA . ALA B 1 73 ? 13.531 7.855 15.188 1 89.69 73 ALA B CA 1
ATOM 2141 C C . ALA B 1 73 ? 12.18 7.23 14.844 1 89.69 73 ALA B C 1
ATOM 2143 O O . ALA B 1 73 ? 11.711 6.332 15.547 1 89.69 73 ALA B O 1
ATOM 2144 N N . GLY B 1 74 ? 11.602 7.691 13.82 1 92.38 74 GLY B N 1
ATOM 2145 C CA . GLY B 1 74 ? 10.391 7.004 13.398 1 92.38 74 GLY B CA 1
ATOM 2146 C C . GLY B 1 74 ? 9.305 7.953 12.922 1 92.38 74 GLY B C 1
ATOM 2147 O O . GLY B 1 74 ? 8.562 7.633 11.992 1 92.38 74 GLY B O 1
ATOM 2148 N N . ALA B 1 75 ? 9.219 9.094 13.695 1 96.56 75 ALA B N 1
ATOM 2149 C CA . ALA B 1 75 ? 8.133 9.992 13.328 1 96.56 75 ALA B CA 1
ATOM 2150 C C . ALA B 1 75 ? 8.375 11.398 13.875 1 96.56 75 ALA B C 1
ATOM 2152 O O . ALA B 1 75 ? 9.047 11.562 14.891 1 96.56 75 ALA B O 1
ATOM 2153 N N . VAL B 1 76 ? 7.797 12.359 13.18 1 97.62 76 VAL B N 1
ATOM 2154 C CA . VAL B 1 76 ? 7.762 13.742 13.648 1 97.62 76 VAL B CA 1
ATOM 2155 C C . VAL B 1 76 ? 6.363 14.32 13.453 1 97.62 76 VAL B C 1
ATOM 2157 O O . VAL B 1 76 ? 5.734 14.102 12.414 1 97.62 76 VAL B O 1
ATOM 2160 N N . ALA B 1 77 ? 5.863 14.898 14.453 1 98.31 77 ALA B N 1
ATOM 2161 C CA . ALA B 1 77 ? 4.602 15.633 14.422 1 98.31 77 ALA B CA 1
ATOM 2162 C C . ALA B 1 77 ? 4.812 17.094 14.797 1 98.31 77 ALA B C 1
ATOM 2164 O O . ALA B 1 77 ? 5.438 17.406 15.812 1 98.31 77 ALA B O 1
ATOM 2165 N N . LEU B 1 78 ? 4.289 18 13.953 1 98.56 78 LEU B N 1
ATOM 2166 C CA . LEU B 1 78 ? 4.473 19.422 14.172 1 98.56 78 LEU B CA 1
ATOM 2167 C C . LEU B 1 78 ? 3.135 20.156 14.125 1 98.56 78 LEU B C 1
ATOM 2169 O O . LEU B 1 78 ? 2.275 19.828 13.305 1 98.56 78 LEU B O 1
ATOM 2173 N N . VAL B 1 79 ? 3.023 21.109 14.977 1 98.69 79 VAL B N 1
ATOM 2174 C CA . VAL B 1 79 ? 1.943 22.062 14.797 1 98.69 79 VAL B CA 1
ATOM 2175 C C . VAL B 1 79 ? 2.424 23.234 13.93 1 98.69 79 VAL B C 1
ATOM 2177 O O . VAL B 1 79 ? 3.623 23.516 13.867 1 98.69 79 VAL B O 1
ATOM 2180 N N . VAL B 1 80 ? 1.465 23.812 13.297 1 98.81 80 VAL B N 1
ATOM 2181 C CA . VAL B 1 80 ? 1.736 24.969 12.445 1 98.81 80 VAL B CA 1
ATOM 2182 C C . VAL B 1 80 ? 1.206 26.234 13.109 1 98.81 80 VAL B C 1
ATOM 2184 O O . VAL B 1 80 ? -0.007 26.422 13.25 1 98.81 80 VAL B O 1
ATOM 2187 N N . GLY B 1 81 ? 2.135 27.109 13.438 1 98.5 81 GLY B N 1
ATOM 2188 C CA . GLY B 1 81 ? 1.774 28.344 14.117 1 98.5 81 GLY B CA 1
ATOM 2189 C C . GLY B 1 81 ? 1.761 29.547 13.195 1 98.5 81 GLY B C 1
ATOM 2190 O O . GLY B 1 81 ? 2.621 29.688 12.32 1 98.5 81 GLY B O 1
ATOM 2191 N N . TYR B 1 82 ? 0.765 30.359 13.336 1 98.38 82 TYR B N 1
ATOM 2192 C CA . TYR B 1 82 ?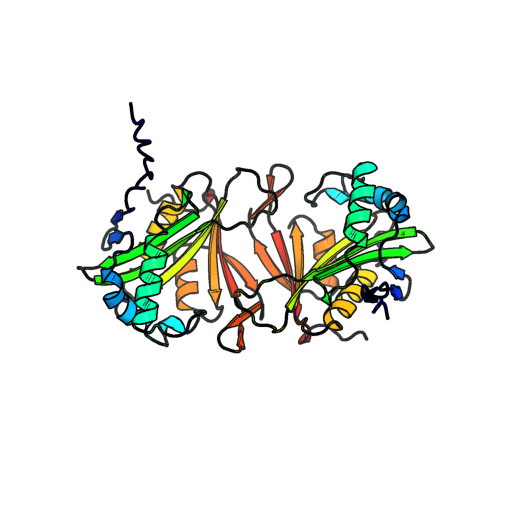 0.627 31.656 12.688 1 98.38 82 TYR B CA 1
ATOM 2193 C C . TYR B 1 82 ? 0.111 32.719 13.664 1 98.38 82 TYR B C 1
ATOM 2195 O O . TYR B 1 82 ? -0.98 32.562 14.227 1 98.38 82 TYR B O 1
ATOM 2203 N N . GLU B 1 83 ? 0.891 33.719 13.922 1 96.56 83 GLU B N 1
ATOM 2204 C CA . GLU B 1 83 ? 0.524 34.812 14.805 1 96.56 83 GLU B CA 1
ATOM 2205 C C . GLU B 1 83 ? 0.057 34.312 16.156 1 96.56 83 GLU B C 1
ATOM 2207 O O . GLU B 1 83 ? -0.993 34.719 16.656 1 96.56 83 GLU B O 1
ATOM 2212 N N . GLY B 1 84 ? 0.731 33.281 16.656 1 93.56 84 GLY B N 1
ATOM 2213 C CA . GLY B 1 84 ? 0.532 32.812 18.031 1 93.56 84 GLY B CA 1
ATOM 2214 C C . GLY B 1 84 ? -0.54 31.75 18.141 1 93.56 84 GLY B C 1
ATOM 2215 O O . GLY B 1 84 ? -0.804 31.234 19.219 1 93.56 84 GLY B O 1
ATOM 2216 N N . ARG B 1 85 ? -1.146 31.375 17.047 1 96.31 85 ARG B N 1
ATOM 2217 C CA . ARG B 1 85 ? -2.189 30.359 17.047 1 96.31 85 ARG B CA 1
ATOM 2218 C C . ARG B 1 85 ? -1.765 29.141 16.234 1 96.31 85 ARG B C 1
ATOM 2220 O O . ARG B 1 85 ? -1.045 29.281 15.234 1 96.31 85 ARG B O 1
ATOM 2227 N N . VAL B 1 86 ? -2.227 28.031 16.734 1 98.38 86 VAL B N 1
ATOM 2228 C CA . VAL B 1 86 ? -2.059 26.844 15.906 1 98.38 86 VAL B CA 1
ATOM 2229 C C . VAL B 1 86 ? -3.137 26.797 14.828 1 98.38 86 VAL B C 1
ATOM 2231 O O . VAL B 1 86 ? -4.332 26.781 15.133 1 98.38 86 VAL B O 1
ATOM 2234 N N . VAL B 1 87 ? -2.699 26.75 13.602 1 98.25 87 VAL B N 1
ATOM 2235 C CA . VAL B 1 87 ? -3.666 26.859 12.516 1 98.25 87 VAL B CA 1
ATOM 2236 C C . VAL B 1 87 ? -3.701 25.562 11.719 1 98.25 87 VAL B C 1
ATOM 2238 O O . VAL B 1 87 ? -4.539 25.391 10.836 1 98.25 87 VAL B O 1
ATOM 2241 N N . GLY B 1 88 ? -2.771 24.656 11.992 1 98.31 88 GLY B N 1
ATOM 2242 C CA . GLY B 1 88 ? -2.703 23.375 11.32 1 98.31 88 GLY B CA 1
ATOM 2243 C C . GLY B 1 88 ? -1.708 22.422 11.961 1 98.31 88 GLY B C 1
ATOM 2244 O O . GLY B 1 88 ? -1.103 22.734 12.984 1 98.31 88 GLY B O 1
ATOM 2245 N N . SER B 1 89 ? -1.656 21.281 11.406 1 98.44 89 SER B N 1
ATOM 2246 C CA . SER B 1 89 ? -0.702 20.266 11.828 1 98.44 89 SER B CA 1
ATOM 2247 C C . SER B 1 89 ? -0.176 19.469 10.641 1 98.44 89 SER B C 1
ATOM 2249 O O . SER B 1 89 ? -0.895 19.266 9.656 1 98.44 89 SER B O 1
ATOM 2251 N N . VAL B 1 90 ? 1.063 19.109 10.727 1 98.5 90 VAL B N 1
ATOM 2252 C CA . VAL B 1 90 ? 1.709 18.25 9.734 1 98.5 90 VAL B CA 1
ATOM 2253 C C . VAL B 1 90 ? 2.508 17.156 10.43 1 98.5 90 VAL B C 1
ATOM 2255 O O . VAL B 1 90 ? 2.984 17.344 11.555 1 98.5 90 VAL B O 1
ATOM 2258 N N . SER B 1 91 ? 2.613 16.047 9.781 1 98.38 91 SER B N 1
ATOM 2259 C CA . SER B 1 91 ? 3.373 14.938 10.359 1 98.38 91 SER B CA 1
ATOM 2260 C C . SER B 1 91 ? 4.008 14.078 9.266 1 98.38 91 SER B C 1
ATOM 2262 O O . SER B 1 91 ? 3.529 14.055 8.133 1 98.38 91 SER B O 1
ATOM 2264 N N . ALA B 1 92 ? 5.09 13.477 9.609 1 98.12 92 ALA B N 1
ATOM 2265 C CA . ALA B 1 92 ? 5.781 12.492 8.781 1 98.12 92 ALA B CA 1
ATOM 2266 C C . ALA B 1 92 ? 6.203 11.281 9.609 1 98.12 92 ALA B C 1
ATOM 2268 O O . ALA B 1 92 ? 6.586 11.422 10.773 1 98.12 92 ALA B O 1
ATOM 2269 N N . TRP B 1 93 ? 6.145 10.086 9.07 1 96.38 93 TRP B N 1
ATOM 2270 C CA . TRP B 1 93 ? 6.59 8.883 9.75 1 96.38 93 TRP B CA 1
ATOM 2271 C C . TRP B 1 93 ? 7.129 7.855 8.758 1 96.38 93 TRP B C 1
ATOM 2273 O O . TRP B 1 93 ? 6.734 7.848 7.59 1 96.38 93 TRP B O 1
ATOM 2283 N N . LEU B 1 94 ? 7.988 7.059 9.234 1 93.31 94 LEU B N 1
ATOM 2284 C CA . LEU B 1 94 ? 8.602 6.043 8.383 1 93.31 94 LEU B CA 1
ATOM 2285 C C . LEU B 1 94 ? 7.621 4.926 8.07 1 93.31 94 LEU B C 1
ATOM 2287 O O . LEU B 1 94 ? 6.855 4.5 8.938 1 93.31 94 LEU B O 1
ATOM 2291 N N . VAL B 1 95 ? 7.629 4.496 6.828 1 91.31 95 VAL B N 1
ATOM 2292 C CA . VAL B 1 95 ? 6.812 3.354 6.43 1 91.31 95 VAL B CA 1
ATOM 2293 C C . VAL B 1 95 ? 7.691 2.303 5.754 1 91.31 95 VAL B C 1
ATOM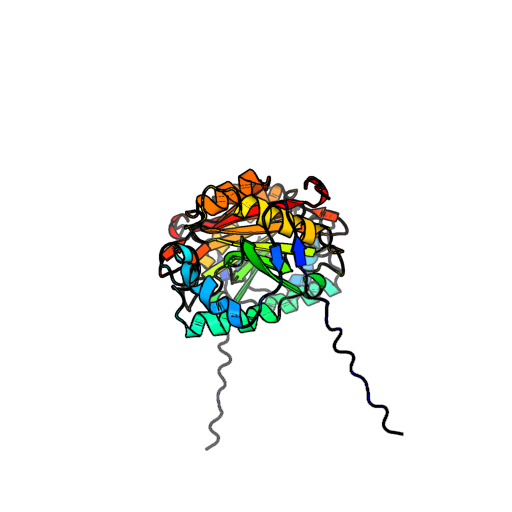 2295 O O . VAL B 1 95 ? 8.719 2.633 5.156 1 91.31 95 VAL B O 1
ATOM 2298 N N . ASP B 1 96 ? 7.293 1.097 5.98 1 79.38 96 ASP B N 1
ATOM 2299 C CA . ASP B 1 96 ? 8 -0.01 5.344 1 79.38 96 ASP B CA 1
ATOM 2300 C C . ASP B 1 96 ? 7.305 -0.435 4.051 1 79.38 96 ASP B C 1
ATOM 2302 O O . ASP B 1 96 ? 6.238 -1.053 4.09 1 79.38 96 ASP B O 1
ATOM 2306 N N . GLU B 1 97 ? 7.707 0.121 3.045 1 65.88 97 GLU B N 1
ATOM 2307 C CA . GLU B 1 97 ? 7.168 -0.324 1.763 1 65.88 97 GLU B CA 1
ATOM 2308 C C . GLU B 1 97 ? 7.922 -1.546 1.243 1 65.88 97 GLU B C 1
ATOM 2310 O O . GLU B 1 97 ? 7.379 -2.33 0.461 1 65.88 97 GLU B O 1
ATOM 2315 N N . SER B 1 98 ? 9.258 -1.483 1.588 1 59.94 98 SER B N 1
ATOM 2316 C CA . SER B 1 98 ? 10.164 -2.42 0.938 1 59.94 98 SER B CA 1
ATOM 2317 C C . SER B 1 98 ? 10.383 -3.664 1.792 1 59.94 98 SER B C 1
ATOM 2319 O O . SER B 1 98 ? 10.398 -3.586 3.021 1 59.94 98 SER B O 1
ATOM 2321 N N . GLY B 1 99 ? 9.477 -4.664 1.624 1 53.75 99 GLY B N 1
ATOM 2322 C CA . GLY B 1 99 ? 9.68 -5.938 2.297 1 53.75 99 GLY B CA 1
ATOM 2323 C C . GLY B 1 99 ? 10.992 -6.008 3.053 1 53.75 99 GLY B C 1
ATOM 2324 O O . GLY B 1 99 ? 11.023 -5.867 4.277 1 53.75 99 GLY B O 1
ATOM 2325 N N . ASP B 1 100 ? 12.055 -6.535 2.459 1 52.84 100 ASP B N 1
ATOM 2326 C CA . ASP B 1 100 ? 13.328 -6.945 3.043 1 52.84 100 ASP B CA 1
ATOM 2327 C C . ASP B 1 100 ? 14.25 -5.746 3.25 1 52.84 100 ASP B C 1
ATOM 2329 O O . ASP B 1 100 ? 15.461 -5.902 3.363 1 52.84 100 ASP B O 1
ATOM 2333 N N . ALA B 1 101 ? 13.805 -4.531 3.027 1 48.38 101 ALA B N 1
ATOM 2334 C CA . ALA B 1 101 ? 14.906 -3.598 2.805 1 48.38 101 ALA B CA 1
ATOM 2335 C C . ALA B 1 101 ? 15.773 -3.465 4.055 1 48.38 101 ALA B C 1
ATOM 2337 O O . ALA B 1 101 ? 15.258 -3.26 5.156 1 48.38 101 ALA B O 1
ATOM 2338 N N . VAL B 1 102 ? 16.859 -3.861 3.928 1 50.47 102 VAL B N 1
ATOM 2339 C CA . VAL B 1 102 ? 18.125 -3.574 4.59 1 50.47 102 VAL B CA 1
ATOM 2340 C C . VAL B 1 102 ? 18.141 -2.131 5.086 1 50.47 102 VAL B C 1
ATOM 2342 O O . VAL B 1 102 ? 17.359 -1.302 4.621 1 50.47 102 VAL B O 1
ATOM 2345 N N . ASP B 1 103 ? 18.859 -1.823 5.977 1 58.22 103 ASP B N 1
ATOM 2346 C CA . ASP B 1 103 ? 19.344 -0.549 6.504 1 58.22 103 ASP B CA 1
ATOM 2347 C C . ASP B 1 103 ? 19.375 0.519 5.41 1 58.22 103 ASP B C 1
ATOM 2349 O O . ASP B 1 103 ? 20.062 1.53 5.547 1 58.22 103 ASP B O 1
ATOM 2353 N N . THR B 1 104 ? 18.688 0.202 4.281 1 61.34 104 THR B N 1
ATOM 2354 C CA . THR B 1 104 ? 18.797 1.143 3.172 1 61.34 104 THR B CA 1
ATOM 2355 C C . THR B 1 104 ? 17.766 2.264 3.311 1 61.34 104 THR B C 1
ATOM 2357 O O . THR B 1 104 ? 16.984 2.281 4.262 1 61.34 104 THR B O 1
ATOM 2360 N N . GLU B 1 105 ? 17.547 3.047 2.188 1 70.81 105 GLU B N 1
ATOM 2361 C CA . GLU B 1 105 ? 16.75 4.266 2.07 1 70.81 105 GLU B CA 1
ATOM 2362 C C . GLU B 1 105 ? 15.273 3.982 2.324 1 70.81 105 GLU B C 1
ATOM 2364 O O . GLU B 1 105 ? 14.773 2.896 2.014 1 70.81 105 GLU B O 1
ATOM 2369 N N . CYS B 1 106 ? 14.75 4.863 3.078 1 83.38 106 CYS B N 1
ATOM 2370 C CA . CYS B 1 106 ? 13.422 4.734 3.678 1 83.38 106 CYS B CA 1
ATOM 2371 C C . CYS B 1 106 ? 12.422 5.645 2.98 1 83.38 106 CYS B C 1
ATOM 2373 O O . CYS B 1 106 ? 12.805 6.551 2.238 1 83.38 106 CYS B O 1
ATOM 2375 N N . THR B 1 107 ? 11.219 5.219 3.08 1 93.5 107 THR B N 1
ATOM 2376 C CA . THR B 1 107 ? 10.062 6.012 2.67 1 93.5 107 THR B CA 1
ATOM 2377 C C . THR B 1 107 ? 9.367 6.617 3.885 1 93.5 107 THR B C 1
ATOM 2379 O O . THR B 1 107 ? 9.203 5.953 4.91 1 93.5 107 THR B O 1
ATOM 2382 N N . ALA B 1 108 ? 8.984 7.891 3.738 1 96.5 108 ALA B N 1
ATOM 2383 C CA . ALA B 1 108 ? 8.156 8.523 4.762 1 96.5 108 ALA B CA 1
ATOM 2384 C C . ALA B 1 108 ? 6.762 8.844 4.219 1 96.5 108 ALA B C 1
ATOM 2386 O O . ALA B 1 108 ? 6.617 9.281 3.076 1 96.5 108 ALA B O 1
ATOM 2387 N N . GLU B 1 109 ? 5.805 8.555 5.008 1 97.62 109 GLU B N 1
ATOM 2388 C CA . GLU B 1 109 ? 4.465 9.078 4.746 1 97.62 109 GLU B CA 1
ATOM 2389 C C . GLU B 1 109 ? 4.242 10.414 5.453 1 97.62 109 GLU B C 1
ATOM 2391 O O . GLU B 1 109 ? 4.723 10.617 6.57 1 97.62 109 GLU B O 1
ATOM 2396 N N . VAL B 1 110 ? 3.527 11.305 4.746 1 98.44 110 VAL B N 1
ATOM 2397 C CA . VAL B 1 110 ? 3.238 12.617 5.328 1 98.44 110 VAL B CA 1
ATOM 2398 C C . VAL B 1 110 ? 1.728 12.828 5.387 1 98.44 110 VAL B C 1
ATOM 2400 O O . VAL B 1 110 ? 0.982 12.266 4.578 1 98.44 110 VAL B O 1
ATOM 2403 N N . GLY B 1 111 ? 1.318 13.547 6.336 1 98 111 GLY B N 1
ATOM 2404 C CA . GLY B 1 111 ? -0.068 13.953 6.516 1 98 111 GLY B CA 1
ATOM 2405 C C . GLY B 1 111 ? -0.214 15.367 7.031 1 98 111 GLY B C 1
ATOM 2406 O O . GLY B 1 111 ? 0.74 15.945 7.559 1 98 111 GLY B O 1
ATOM 2407 N N . TRP B 1 112 ? -1.441 15.875 6.859 1 98.19 112 TRP B N 1
ATOM 2408 C CA . TRP B 1 112 ? -1.669 17.266 7.258 1 98.19 112 TRP B CA 1
ATOM 2409 C C . TRP B 1 112 ? -3.15 17.516 7.516 1 98.19 112 TRP B C 1
ATOM 2411 O O . TRP B 1 112 ? -4.008 16.797 7.008 1 98.19 112 TRP B O 1
ATOM 2421 N N . ALA B 1 113 ? -3.393 18.469 8.289 1 97.38 113 ALA B N 1
ATOM 2422 C CA . ALA B 1 113 ? -4.715 19.031 8.531 1 97.38 113 ALA B CA 1
ATOM 2423 C C . ALA B 1 113 ? -4.617 20.516 8.898 1 97.38 113 ALA B C 1
ATOM 2425 O O . ALA B 1 113 ? -3.715 20.922 9.633 1 97.38 113 ALA B O 1
ATOM 2426 N N . PHE B 1 114 ? -5.504 21.297 8.383 1 97.38 114 PHE B N 1
ATOM 2427 C CA . PHE B 1 114 ? -5.5 22.719 8.648 1 97.38 114 PHE B CA 1
ATOM 2428 C C . PHE B 1 114 ? -6.902 23.219 8.984 1 97.38 114 PHE B C 1
ATOM 2430 O O . PHE B 1 114 ? -7.895 22.688 8.477 1 97.38 114 PHE B O 1
ATOM 2437 N N . SER B 1 115 ? -6.938 24.266 9.773 1 96.81 115 SER B N 1
ATOM 2438 C CA . SER B 1 115 ? -8.195 24.938 10.07 1 96.81 115 SER B CA 1
ATOM 2439 C C . SER B 1 115 ? -8.789 25.578 8.812 1 96.81 115 SER B C 1
ATOM 2441 O O . SER B 1 115 ? -8.117 26.344 8.125 1 96.81 115 SER B O 1
ATOM 2443 N N . PRO B 1 116 ? -10.055 25.266 8.594 1 95.44 116 PRO B N 1
ATOM 2444 C CA . PRO B 1 116 ? -10.695 25.906 7.445 1 95.44 116 PRO B CA 1
ATOM 2445 C C . PRO B 1 116 ? -10.75 27.422 7.566 1 95.44 116 PRO B C 1
ATOM 2447 O O . PRO B 1 116 ? -10.836 28.125 6.559 1 95.44 116 PRO B O 1
ATOM 2450 N N . ASP B 1 117 ? -10.664 27.922 8.727 1 95.38 117 ASP B N 1
ATOM 2451 C CA . ASP B 1 117 ? -10.75 29.359 8.977 1 95.38 117 ASP B CA 1
ATOM 2452 C C . ASP B 1 117 ? -9.531 30.078 8.406 1 95.38 117 ASP B C 1
ATOM 2454 O O . ASP B 1 117 ? -9.555 31.312 8.258 1 95.38 117 ASP B O 1
ATOM 2458 N N . PHE B 1 118 ? -8.57 29.391 8.109 1 95.75 118 PHE B N 1
ATOM 2459 C CA . PHE B 1 118 ? -7.344 29.984 7.59 1 95.75 118 PHE B CA 1
ATOM 2460 C C . PHE B 1 118 ? -7.055 29.484 6.18 1 95.75 118 PHE B C 1
ATOM 2462 O O . PHE B 1 118 ? -5.906 29.5 5.734 1 95.75 118 PHE B O 1
ATOM 2469 N N . GLY B 1 119 ? -8.023 28.984 5.52 1 93.62 119 GLY B N 1
ATOM 2470 C CA . GLY B 1 119 ? -7.887 28.453 4.172 1 93.62 119 GLY B CA 1
ATOM 2471 C C . GLY B 1 119 ? -7.688 29.531 3.127 1 93.62 119 GLY B C 1
ATOM 2472 O O . GLY B 1 119 ? -8.016 30.703 3.363 1 93.62 119 GLY B O 1
ATOM 2473 N N . GLY B 1 120 ? -7.105 29.125 2.027 1 93.81 120 GLY B N 1
ATOM 2474 C CA . GLY B 1 120 ? -6.988 30.016 0.891 1 93.81 120 GLY B CA 1
ATOM 2475 C C . GLY B 1 120 ? -5.805 30.969 1 1 93.81 120 GLY B C 1
ATOM 2476 O O . GLY B 1 120 ? -5.633 31.859 0.158 1 93.81 120 GLY B O 1
ATOM 2477 N N . ARG B 1 121 ? -4.984 30.734 1.981 1 95.75 121 ARG B N 1
ATOM 2478 C CA . ARG B 1 121 ? -3.863 31.641 2.227 1 95.75 121 ARG B CA 1
ATOM 2479 C C . ARG B 1 121 ? -2.541 30.984 1.841 1 95.75 121 ARG B C 1
ATOM 2481 O O . ARG B 1 121 ? -1.48 31.594 1.955 1 95.75 121 ARG B O 1
ATOM 2488 N N . GLY B 1 122 ? -2.588 29.766 1.504 1 97.19 122 GLY B N 1
ATOM 2489 C CA . GLY B 1 122 ? -1.383 29.047 1.097 1 97.19 122 GLY B CA 1
ATOM 2490 C C . GLY B 1 122 ? -0.601 28.484 2.266 1 97.19 122 GLY B C 1
ATOM 2491 O O . GLY B 1 122 ? 0.535 28.031 2.1 1 97.19 122 GLY B O 1
ATOM 2492 N N . PHE B 1 123 ? -1.141 28.469 3.445 1 98.19 123 PHE B N 1
ATOM 2493 C CA . PHE B 1 123 ? -0.452 27.984 4.641 1 98.19 123 PHE B CA 1
ATOM 2494 C C . PHE B 1 123 ? -0.132 26.5 4.527 1 98.19 123 PHE B C 1
ATOM 2496 O O . PHE B 1 123 ? 0.966 26.062 4.883 1 98.19 123 PHE B O 1
ATOM 2503 N N . ALA B 1 124 ? -1.058 25.766 4.031 1 98.25 124 ALA B N 1
ATOM 2504 C CA . ALA B 1 124 ? -0.828 24.328 3.885 1 98.25 124 ALA B CA 1
ATOM 2505 C C . ALA B 1 124 ? 0.318 24.047 2.914 1 98.25 124 ALA B C 1
ATOM 2507 O O . ALA B 1 124 ? 1.188 23.219 3.191 1 98.25 124 ALA B O 1
ATOM 2508 N N . THR B 1 125 ? 0.297 24.766 1.807 1 97.94 125 THR B N 1
ATOM 2509 C CA . THR B 1 125 ? 1.374 24.625 0.833 1 97.94 125 THR B CA 1
ATOM 2510 C C . THR B 1 125 ? 2.725 24.922 1.474 1 97.94 125 THR B C 1
ATOM 2512 O O . THR B 1 125 ? 3.668 24.141 1.343 1 97.94 125 THR B O 1
ATOM 2515 N N . GLU B 1 126 ? 2.762 26.016 2.127 1 97.88 126 GLU B N 1
ATOM 2516 C CA . GLU B 1 126 ? 3.984 26.469 2.783 1 97.88 126 GLU B CA 1
ATOM 2517 C C . GLU B 1 126 ? 4.457 25.453 3.828 1 97.88 126 GLU B C 1
ATOM 2519 O O . GLU B 1 126 ? 5.629 25.078 3.844 1 97.88 126 GLU B O 1
ATOM 2524 N N . ALA B 1 127 ? 3.588 24.969 4.625 1 98.5 127 ALA B N 1
ATOM 2525 C CA . ALA B 1 127 ? 3.914 24.094 5.742 1 98.5 127 ALA B CA 1
ATOM 2526 C C . ALA B 1 127 ? 4.316 22.703 5.254 1 98.5 127 ALA B C 1
ATOM 2528 O O . ALA B 1 127 ? 5.316 22.141 5.707 1 98.5 127 ALA B O 1
ATOM 2529 N N . VAL B 1 128 ? 3.551 22.141 4.352 1 98.44 128 VAL B N 1
ATOM 2530 C CA . VAL B 1 128 ? 3.807 20.781 3.883 1 98.44 128 VAL B CA 1
ATOM 2531 C C . VAL B 1 128 ? 5.094 20.75 3.061 1 98.44 128 VAL B C 1
ATOM 2533 O O . VAL B 1 128 ? 5.871 19.797 3.148 1 98.44 128 VAL B O 1
ATOM 2536 N N . THR B 1 129 ? 5.328 21.797 2.307 1 98.19 129 THR B N 1
ATOM 2537 C CA . THR B 1 129 ? 6.59 21.891 1.586 1 98.19 129 THR B CA 1
ATOM 2538 C C . THR B 1 129 ? 7.77 21.875 2.557 1 98.19 129 THR B C 1
ATOM 2540 O O . THR B 1 129 ? 8.742 21.141 2.355 1 98.19 129 THR B O 1
ATOM 2543 N N . ALA B 1 130 ? 7.652 22.641 3.594 1 97.81 130 ALA B N 1
ATOM 2544 C CA . ALA B 1 130 ? 8.711 22.703 4.602 1 97.81 130 ALA B CA 1
ATOM 2545 C C . ALA B 1 130 ? 8.898 21.344 5.27 1 97.81 130 ALA B C 1
ATOM 2547 O O . ALA B 1 130 ? 10.031 20.953 5.582 1 97.81 130 ALA B O 1
ATOM 2548 N N . LEU B 1 131 ? 7.805 20.656 5.512 1 98.12 131 LEU B N 1
ATOM 2549 C CA . LEU B 1 131 ? 7.883 19.312 6.094 1 98.12 131 LEU B CA 1
ATOM 2550 C C . LEU B 1 131 ? 8.633 18.359 5.172 1 98.12 131 LEU B C 1
ATOM 2552 O O . LEU B 1 131 ? 9.492 17.609 5.621 1 98.12 131 LEU B O 1
ATOM 2556 N N . ILE B 1 132 ? 8.312 18.391 3.941 1 98.12 132 ILE B N 1
ATOM 2557 C CA . ILE B 1 132 ? 8.938 17.484 2.988 1 98.12 132 ILE B CA 1
ATOM 2558 C C . ILE B 1 132 ? 10.422 17.828 2.836 1 98.12 132 ILE B C 1
ATOM 2560 O O . ILE B 1 132 ? 11.258 16.938 2.689 1 98.12 132 ILE B O 1
ATOM 2564 N N . ASP B 1 133 ? 10.75 19.156 2.885 1 97.31 133 ASP B N 1
ATOM 2565 C CA . ASP B 1 133 ? 12.156 19.547 2.941 1 97.31 133 ASP B CA 1
ATOM 2566 C C . ASP B 1 133 ? 12.867 18.859 4.105 1 97.31 133 ASP B C 1
ATOM 2568 O O . ASP B 1 133 ? 13.977 18.344 3.945 1 97.31 133 ASP B O 1
ATOM 2572 N N . LEU B 1 134 ? 12.25 18.922 5.211 1 96.25 134 LEU B N 1
ATOM 2573 C CA . LEU B 1 134 ? 12.812 18.281 6.391 1 96.25 134 LEU B CA 1
ATOM 2574 C C . LEU B 1 134 ? 12.992 16.781 6.16 1 96.25 134 LEU B C 1
ATOM 2576 O O . LEU B 1 134 ? 14.016 16.203 6.535 1 96.25 134 LEU B O 1
ATOM 2580 N N . VAL B 1 135 ? 11.945 16.141 5.578 1 96.62 135 VAL B N 1
ATOM 2581 C CA . VAL B 1 135 ? 12.008 14.711 5.312 1 96.62 135 VAL B CA 1
ATOM 2582 C C . VAL B 1 135 ? 13.234 14.391 4.461 1 96.62 135 VAL B C 1
ATOM 2584 O O . VAL B 1 135 ? 14.031 13.516 4.809 1 96.62 135 VAL B O 1
ATOM 2587 N N . PHE B 1 136 ? 13.469 15.094 3.432 1 96.25 136 PHE B N 1
ATOM 2588 C CA . PHE B 1 136 ? 14.539 14.773 2.496 1 96.25 136 PHE B CA 1
ATOM 2589 C C . PHE B 1 136 ? 15.891 15.234 3.037 1 96.25 136 PHE B C 1
ATOM 2591 O O . PHE B 1 136 ? 16.938 14.852 2.512 1 96.25 136 PHE B O 1
ATOM 2598 N N . ALA B 1 137 ? 15.844 16.078 4.035 1 94 137 ALA B N 1
ATOM 2599 C CA . ALA B 1 137 ? 17.078 16.422 4.734 1 94 137 ALA B CA 1
ATOM 2600 C C . ALA B 1 137 ? 17.469 15.32 5.723 1 94 137 ALA B C 1
ATOM 2602 O O . ALA B 1 137 ? 18.609 15.289 6.203 1 94 137 ALA B O 1
ATOM 2603 N N . THR B 1 138 ? 16.531 14.531 6.086 1 91.75 138 THR B N 1
ATOM 2604 C CA . THR B 1 138 ? 16.781 13.406 6.98 1 91.75 138 THR B CA 1
ATOM 2605 C C . THR B 1 138 ? 17.516 12.289 6.25 1 91.75 138 THR B C 1
ATOM 2607 O O . THR B 1 138 ? 17.141 11.906 5.137 1 91.75 138 THR B O 1
ATOM 2610 N N . PRO B 1 139 ? 18.484 11.766 6.844 1 87.94 139 PRO B N 1
ATOM 2611 C CA . PRO B 1 139 ? 19.266 10.734 6.164 1 87.94 139 PRO B CA 1
ATOM 2612 C C . PRO B 1 139 ? 18.438 9.508 5.789 1 87.94 139 PRO B C 1
ATOM 2614 O O . PRO B 1 139 ? 17.5 9.148 6.504 1 87.94 139 PRO B O 1
ATOM 2617 N N . ARG B 1 140 ? 18.656 8.945 4.648 1 87.81 140 ARG B N 1
ATOM 2618 C CA . ARG B 1 140 ? 18.172 7.648 4.18 1 87.81 140 ARG B CA 1
ATOM 2619 C C . ARG B 1 140 ? 16.75 7.758 3.654 1 87.81 140 ARG B C 1
ATOM 2621 O O . ARG B 1 140 ? 16.156 6.762 3.232 1 87.81 140 ARG B O 1
ATOM 2628 N N . LEU B 1 141 ? 16.234 8.938 3.717 1 91.75 141 LEU B N 1
ATOM 2629 C CA . LEU B 1 141 ? 14.883 9.094 3.178 1 91.75 141 LEU B CA 1
ATOM 2630 C C . LEU B 1 141 ? 14.93 9.484 1.704 1 91.75 141 LEU B C 1
ATOM 2632 O O . LEU B 1 141 ? 15.516 10.508 1.348 1 91.75 141 LEU B O 1
ATOM 2636 N N . ARG B 1 142 ? 14.312 8.68 0.842 1 92.31 142 ARG B N 1
ATOM 2637 C CA . ARG B 1 142 ? 14.43 8.891 -0.597 1 92.31 142 ARG B CA 1
ATOM 2638 C C . ARG B 1 142 ? 13.062 9.086 -1.234 1 92.31 142 ARG B C 1
ATOM 2640 O O . ARG B 1 142 ? 12.961 9.484 -2.395 1 92.31 142 ARG B O 1
ATOM 2647 N N . ARG B 1 143 ? 12.039 8.734 -0.469 1 95.81 143 ARG B N 1
ATOM 2648 C CA . ARG B 1 143 ? 10.688 8.75 -1.027 1 95.81 143 ARG B CA 1
ATOM 2649 C C . ARG B 1 143 ? 9.672 9.242 -0 1 95.81 143 ARG B C 1
ATOM 2651 O O . ARG B 1 143 ? 9.75 8.891 1.178 1 95.81 143 ARG B O 1
ATOM 2658 N N . VAL B 1 144 ? 8.773 10.086 -0.484 1 97.56 144 VAL B N 1
ATOM 2659 C CA . VAL B 1 144 ? 7.668 10.586 0.332 1 97.56 144 VAL B CA 1
ATOM 2660 C C . VAL B 1 144 ? 6.336 10.172 -0.288 1 97.56 144 VAL B C 1
ATOM 2662 O O . VAL B 1 144 ? 6.16 10.242 -1.506 1 97.56 144 VAL B O 1
ATOM 2665 N N . VAL B 1 145 ? 5.453 9.688 0.565 1 98.12 145 VAL B N 1
ATOM 2666 C CA . VAL B 1 145 ? 4.113 9.336 0.103 1 98.12 145 VAL B CA 1
ATOM 2667 C C . VAL B 1 145 ? 3.066 10.039 0.963 1 98.12 145 VAL B C 1
ATOM 2669 O O . VAL B 1 145 ? 3.318 10.352 2.131 1 98.12 145 VAL B O 1
ATOM 2672 N N . ALA B 1 146 ? 1.994 10.344 0.389 1 98.38 146 ALA B N 1
ATOM 2673 C CA . ALA B 1 146 ? 0.794 10.836 1.062 1 98.38 146 ALA B CA 1
ATOM 2674 C C . ALA B 1 146 ? -0.445 10.07 0.596 1 98.38 146 ALA B C 1
ATOM 2676 O O . ALA B 1 146 ? -0.727 10.008 -0.603 1 98.38 146 ALA B O 1
ATOM 2677 N N . GLN B 1 147 ? -1.118 9.523 1.521 1 97.06 147 GLN B N 1
ATOM 2678 C CA . GLN B 1 147 ? -2.359 8.812 1.227 1 97.06 147 GLN B CA 1
ATOM 2679 C C . GLN B 1 147 ? -3.568 9.578 1.756 1 97.06 147 GLN B C 1
ATOM 2681 O O . GLN B 1 147 ? -3.51 10.172 2.834 1 97.06 147 GLN B O 1
ATOM 2686 N N . MET B 1 148 ? -4.672 9.523 0.981 1 97.38 148 MET B N 1
ATOM 2687 C CA . MET B 1 148 ? -5.871 10.25 1.384 1 97.38 148 MET B CA 1
ATOM 2688 C C . MET B 1 148 ? -7.117 9.648 0.748 1 97.38 148 MET B C 1
ATOM 2690 O O . MET B 1 148 ? -7.02 8.891 -0.223 1 97.38 148 MET B O 1
ATOM 2694 N N . ASP B 1 149 ? -8.25 9.953 1.377 1 96.81 149 ASP B N 1
ATOM 2695 C CA . ASP B 1 149 ? -9.531 9.625 0.759 1 96.81 149 ASP B CA 1
ATOM 2696 C C . ASP B 1 149 ? -9.664 10.297 -0.608 1 96.81 149 ASP B C 1
ATOM 2698 O O . ASP B 1 149 ? -9.352 11.477 -0.762 1 96.81 149 ASP B O 1
ATOM 2702 N N . ALA B 1 150 ? -10.141 9.469 -1.585 1 97.75 150 ALA B N 1
ATOM 2703 C CA . ALA B 1 150 ? -10.219 9.969 -2.957 1 97.75 150 ALA B CA 1
ATOM 2704 C C . ALA B 1 150 ? -11.18 11.141 -3.059 1 97.75 150 ALA B C 1
ATOM 2706 O O . ALA B 1 150 ? -11.078 11.961 -3.98 1 97.75 150 ALA B O 1
ATOM 2707 N N . ARG B 1 151 ? -12.094 11.336 -2.186 1 97.44 151 ARG B N 1
ATOM 2708 C CA . ARG B 1 151 ? -13.078 12.414 -2.189 1 97.44 151 ARG B CA 1
ATOM 2709 C C . ARG B 1 151 ? -12.492 13.695 -1.612 1 97.44 151 ARG B C 1
ATOM 2711 O O . ARG B 1 151 ? -13.094 14.766 -1.716 1 97.44 151 ARG B O 1
ATOM 2718 N N . ASN B 1 152 ? -11.336 13.586 -0.945 1 96.81 152 ASN B N 1
ATOM 2719 C CA . ASN B 1 152 ? -10.703 14.75 -0.324 1 96.81 152 ASN B CA 1
ATOM 2720 C C . ASN B 1 152 ? -9.977 15.609 -1.354 1 96.81 152 ASN B C 1
ATOM 2722 O O . ASN B 1 152 ? -8.75 15.641 -1.385 1 96.81 152 ASN B O 1
ATOM 2726 N N . GLU B 1 153 ? -10.68 16.375 -2.02 1 96.31 153 GLU B N 1
ATOM 2727 C CA . GLU B 1 153 ? -10.164 17.156 -3.139 1 96.31 153 GLU B CA 1
ATOM 2728 C C . GLU B 1 153 ? -9.164 18.219 -2.664 1 96.31 153 GLU B C 1
ATOM 2730 O O . GLU B 1 153 ? -8.203 18.531 -3.371 1 96.31 153 GLU B O 1
ATOM 2735 N N . SER B 1 154 ? -9.422 18.781 -1.52 1 95.81 154 SER B N 1
ATOM 2736 C CA . SER B 1 154 ? -8.523 19.812 -1.002 1 95.81 154 SER B CA 1
ATOM 2737 C C . SER B 1 154 ? -7.117 19.266 -0.785 1 95.81 154 SER B C 1
ATOM 2739 O O . SER B 1 154 ? -6.133 19.875 -1.196 1 95.81 154 SER B O 1
ATOM 2741 N N . SER B 1 155 ? -7.043 18.109 -0.182 1 97.56 155 SER B N 1
ATOM 2742 C CA . SER B 1 155 ? -5.746 17.484 0.056 1 97.56 155 SER B CA 1
ATOM 2743 C C . SER B 1 155 ? -5.094 17.047 -1.252 1 97.56 155 SER B C 1
ATOM 2745 O O . SER B 1 155 ? -3.885 17.203 -1.431 1 97.56 155 SER B O 1
ATOM 2747 N N . ALA B 1 156 ? -5.887 16.531 -2.143 1 98.31 156 ALA B N 1
ATOM 2748 C CA . ALA B 1 156 ? -5.363 16.109 -3.441 1 98.31 156 ALA B CA 1
ATOM 2749 C C . ALA B 1 156 ? -4.812 17.312 -4.215 1 98.31 156 ALA B C 1
ATOM 2751 O O . ALA B 1 156 ? -3.746 17.219 -4.828 1 98.31 156 ALA B O 1
ATOM 2752 N N . ARG B 1 157 ? -5.531 18.359 -4.207 1 97.88 157 ARG B N 1
ATOM 2753 C CA . ARG B 1 157 ? -5.082 19.578 -4.875 1 97.88 157 ARG B CA 1
ATOM 2754 C C . ARG B 1 157 ? -3.762 20.078 -4.293 1 97.88 157 ARG B C 1
ATOM 2756 O O . ARG B 1 157 ? -2.867 20.484 -5.031 1 97.88 157 ARG B O 1
ATOM 2763 N N . LEU B 1 158 ? -3.672 20.031 -2.996 1 98.06 158 LEU B N 1
ATOM 2764 C CA . LEU B 1 158 ? -2.428 20.422 -2.344 1 98.06 158 LEU B CA 1
ATOM 2765 C C . LEU B 1 158 ? -1.273 19.531 -2.789 1 98.06 158 LEU B C 1
ATOM 2767 O O . LEU B 1 158 ? -0.195 20.031 -3.123 1 98.06 158 LEU B O 1
ATOM 2771 N N . ALA B 1 159 ? -1.492 18.266 -2.75 1 98.44 159 ALA B N 1
ATOM 2772 C CA . ALA B 1 159 ? -0.457 17.312 -3.158 1 98.44 159 ALA B CA 1
ATOM 2773 C C . ALA B 1 159 ? 0.039 17.625 -4.57 1 98.44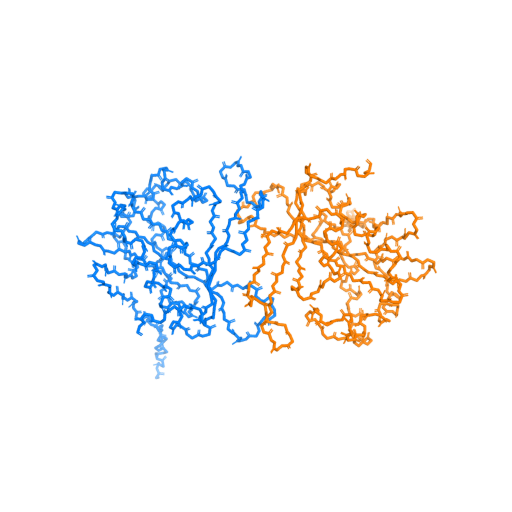 159 ALA B C 1
ATOM 2775 O O . ALA B 1 159 ? 1.247 17.672 -4.809 1 98.44 159 ALA B O 1
ATOM 2776 N N . ARG B 1 160 ? -0.883 17.828 -5.453 1 98.06 160 ARG B N 1
ATOM 2777 C CA . ARG B 1 160 ? -0.523 18.156 -6.828 1 98.06 160 ARG B CA 1
ATOM 2778 C C . ARG B 1 160 ? 0.212 19.5 -6.902 1 98.06 160 ARG B C 1
ATOM 2780 O O . ARG B 1 160 ? 1.203 19.625 -7.625 1 98.06 160 ARG B O 1
ATOM 2787 N N . ARG B 1 161 ? -0.291 20.422 -6.199 1 97.44 161 ARG B N 1
ATOM 2788 C CA . ARG B 1 161 ? 0.271 21.766 -6.211 1 97.44 161 ARG B CA 1
ATOM 2789 C C . ARG B 1 161 ? 1.741 21.75 -5.801 1 97.44 161 ARG B C 1
ATOM 2791 O O . ARG B 1 161 ? 2.557 22.484 -6.367 1 97.44 161 ARG B O 1
ATOM 2798 N N . ILE B 1 162 ? 2.049 20.922 -4.863 1 96.88 162 ILE B N 1
ATOM 2799 C CA . ILE B 1 162 ? 3.416 20.953 -4.355 1 96.88 162 ILE B CA 1
ATOM 2800 C C . ILE B 1 162 ? 4.281 19.969 -5.152 1 96.88 162 ILE B C 1
ATOM 2802 O O . ILE B 1 162 ? 5.445 19.75 -4.816 1 96.88 162 ILE B O 1
ATOM 2806 N N . GLY B 1 163 ? 3.699 19.312 -6.137 1 96.75 163 GLY B N 1
ATOM 2807 C CA . GLY B 1 163 ? 4.508 18.594 -7.109 1 96.75 163 GLY B CA 1
ATOM 2808 C C . GLY B 1 163 ? 4.496 17.094 -6.895 1 96.75 163 GLY B C 1
ATOM 2809 O O . GLY B 1 163 ? 5.285 16.375 -7.504 1 96.75 163 GLY B O 1
ATOM 2810 N N . LEU B 1 164 ? 3.682 16.562 -6.047 1 98.31 164 LEU B N 1
ATOM 2811 C CA . LEU B 1 164 ? 3.588 15.125 -5.895 1 98.31 164 LEU B CA 1
ATOM 2812 C C . LEU B 1 164 ? 2.83 14.5 -7.062 1 98.31 164 LEU B C 1
ATOM 2814 O O . LEU B 1 164 ? 1.854 15.07 -7.551 1 98.31 164 LEU B O 1
ATOM 2818 N N . ARG B 1 165 ? 3.221 13.328 -7.418 1 98.19 165 ARG B N 1
ATOM 2819 C CA . ARG B 1 165 ? 2.584 12.578 -8.492 1 98.19 165 ARG B CA 1
ATOM 2820 C C . ARG B 1 165 ? 1.565 11.586 -7.945 1 98.19 165 ARG B C 1
ATOM 2822 O O . ARG B 1 165 ? 1.825 10.914 -6.945 1 98.19 165 ARG B O 1
ATOM 2829 N N . ARG B 1 166 ? 0.457 11.508 -8.586 1 98.69 166 ARG B N 1
ATOM 2830 C CA . ARG B 1 166 ? -0.469 10.445 -8.195 1 98.69 166 ARG B CA 1
ATOM 2831 C C . ARG B 1 166 ? 0.045 9.078 -8.641 1 98.69 166 ARG B C 1
ATOM 2833 O O . ARG B 1 166 ? 0.284 8.859 -9.828 1 98.69 166 ARG B O 1
ATOM 2840 N N . GLU B 1 167 ? 0.154 8.219 -7.73 1 98.75 167 GLU B N 1
ATOM 2841 C CA . GLU B 1 167 ? 0.711 6.91 -8.062 1 98.75 167 GLU B CA 1
ATOM 2842 C C . GLU B 1 167 ? -0.334 5.809 -7.906 1 98.75 167 GLU B C 1
ATOM 2844 O O . GLU B 1 167 ? -0.148 4.695 -8.398 1 98.75 167 GLU B O 1
ATOM 2849 N N . ALA B 1 168 ? -1.434 6.141 -7.238 1 98.69 168 ALA B N 1
ATOM 2850 C CA . ALA B 1 168 ? -2.414 5.074 -7.043 1 98.69 168 ALA B CA 1
ATOM 2851 C C . ALA B 1 168 ? -3.822 5.645 -6.91 1 98.69 168 ALA B C 1
ATOM 2853 O O . ALA B 1 168 ? -4 6.789 -6.484 1 98.69 168 ALA B O 1
ATOM 2854 N N . HIS B 1 169 ? -4.766 4.984 -7.289 1 98.69 169 HIS B N 1
ATOM 2855 C CA . HIS B 1 169 ? -6.184 5.066 -6.969 1 98.69 169 HIS B CA 1
ATOM 2856 C C . HIS B 1 169 ? -6.758 3.688 -6.648 1 98.69 169 HIS B C 1
ATOM 2858 O O . HIS B 1 169 ? -7.082 2.92 -7.559 1 98.69 169 HIS B O 1
ATOM 2864 N N . PHE B 1 170 ? -6.848 3.342 -5.398 1 97.5 170 PHE B N 1
ATOM 2865 C CA . PHE B 1 170 ? -7.367 2.064 -4.922 1 97.5 170 PHE B CA 1
ATOM 2866 C C . PHE B 1 170 ? -8.875 2.133 -4.727 1 97.5 170 PHE B C 1
ATOM 2868 O O . PHE B 1 170 ? -9.375 2.947 -3.945 1 97.5 170 PHE B O 1
ATOM 2875 N N . ARG B 1 171 ? -9.547 1.271 -5.352 1 97.19 171 ARG B N 1
ATOM 2876 C CA . ARG B 1 171 ? -11 1.267 -5.258 1 97.19 171 ARG B CA 1
ATOM 2877 C C . ARG B 1 171 ? -11.469 0.467 -4.047 1 97.19 171 ARG B C 1
ATOM 2879 O O . ARG B 1 171 ? -11.07 -0.683 -3.863 1 97.19 171 ARG B O 1
ATOM 2886 N N . GLN B 1 172 ? -12.312 1.117 -3.217 1 93.94 172 GLN B N 1
ATOM 2887 C CA . GLN B 1 172 ? -13 0.507 -2.084 1 93.94 172 GLN B CA 1
ATOM 2888 C C . GLN B 1 172 ? -12.031 -0.289 -1.216 1 93.94 172 GLN B C 1
ATOM 2890 O O . GLN B 1 172 ? -12.32 -1.427 -0.837 1 93.94 172 GLN B O 1
ATOM 2895 N N . ASN B 1 173 ? -10.875 0.276 -0.918 1 93.31 173 ASN B N 1
ATOM 2896 C CA . ASN B 1 173 ? -9.859 -0.432 -0.149 1 93.31 173 ASN B CA 1
ATOM 2897 C C . ASN B 1 173 ? -9.914 -0.055 1.329 1 93.31 173 ASN B C 1
ATOM 2899 O O . ASN B 1 173 ? -9.281 -0.708 2.164 1 93.31 173 ASN B O 1
ATOM 2903 N N . ALA B 1 174 ? -10.641 0.892 1.646 1 91.06 174 ALA B N 1
ATOM 2904 C CA . ALA B 1 174 ? -10.648 1.38 3.023 1 91.06 174 ALA B CA 1
ATOM 2905 C C . ALA B 1 174 ? -12.078 1.492 3.557 1 91.06 174 ALA B C 1
ATOM 2907 O O . ALA B 1 174 ? -12.969 1.991 2.865 1 91.06 174 ALA B O 1
ATOM 2908 N N . TRP B 1 175 ? -12.234 1.035 4.789 1 88.12 175 TRP B N 1
ATOM 2909 C CA . TRP B 1 175 ? -13.508 1.192 5.488 1 88.12 175 TRP B CA 1
ATOM 2910 C C . TRP B 1 175 ? -13.469 2.395 6.426 1 88.12 175 TRP B C 1
ATOM 2912 O O . TRP B 1 175 ? -12.789 2.365 7.453 1 88.12 175 TRP B O 1
ATOM 2922 N N . ILE B 1 176 ? -14.117 3.416 6.008 1 87.31 176 ILE B N 1
ATOM 2923 C CA . ILE B 1 176 ? -14.117 4.66 6.77 1 87.31 176 ILE B CA 1
ATOM 2924 C C . ILE B 1 176 ? -15.547 5.086 7.07 1 87.31 176 ILE B C 1
ATOM 2926 O O . ILE B 1 176 ? -16.359 5.262 6.152 1 87.31 176 ILE B O 1
ATOM 2930 N N . LYS B 1 177 ? -15.852 5.234 8.383 1 87.69 177 LYS B N 1
ATOM 2931 C CA . LYS B 1 177 ? -17.141 5.719 8.852 1 87.69 177 LYS B CA 1
ATOM 2932 C C . LYS B 1 177 ? -18.297 4.98 8.156 1 87.69 177 LYS B C 1
ATOM 2934 O O . LYS B 1 177 ? -19.188 5.609 7.594 1 87.69 177 LYS B O 1
ATOM 2939 N N . ASN B 1 178 ? -18.234 3.674 8.055 1 85 178 ASN B N 1
ATOM 2940 C CA . ASN B 1 178 ? -19.281 2.732 7.684 1 85 178 ASN B CA 1
ATOM 2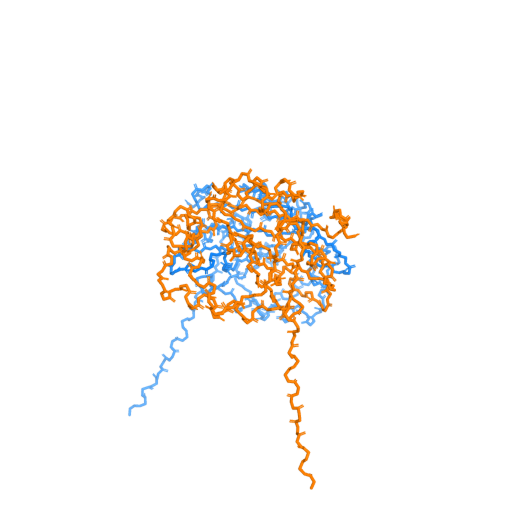941 C C . ASN B 1 178 ? -19.484 2.672 6.172 1 85 178 ASN B C 1
ATOM 2943 O O . ASN B 1 178 ? -20.562 2.32 5.695 1 85 178 ASN B O 1
ATOM 2947 N N . GLU B 1 179 ? -18.5 3.084 5.48 1 89.12 179 GLU B N 1
ATOM 2948 C CA . GLU B 1 179 ? -18.578 2.934 4.031 1 89.12 179 GLU B CA 1
ATOM 2949 C C . GLU B 1 179 ? -17.219 2.57 3.439 1 89.12 179 GLU B C 1
ATOM 2951 O O . GLU B 1 179 ? -16.172 2.965 3.973 1 89.12 179 GLU B O 1
ATOM 2956 N N . TRP B 1 180 ? -17.297 1.834 2.383 1 90.25 180 TRP B N 1
ATOM 2957 C CA . TRP B 1 180 ? -16.078 1.561 1.617 1 90.25 180 TRP B CA 1
ATOM 2958 C C . TRP B 1 180 ? -15.703 2.758 0.753 1 90.25 180 TRP B C 1
ATOM 2960 O O . TRP B 1 180 ? -16.516 3.266 -0.012 1 90.25 180 TRP B O 1
ATOM 2970 N N . THR B 1 181 ? -14.414 3.135 0.979 1 93.56 181 THR B N 1
ATOM 2971 C CA . THR B 1 181 ? -13.953 4.324 0.272 1 93.56 181 THR B CA 1
ATOM 2972 C C . THR B 1 181 ? -12.711 4.008 -0.564 1 93.56 181 THR B C 1
ATOM 2974 O O . THR B 1 181 ? -12.086 2.967 -0.378 1 93.56 181 THR B O 1
ATOM 2977 N N . ASP B 1 182 ? -12.508 4.891 -1.53 1 96.56 182 ASP B N 1
ATOM 2978 C CA . ASP B 1 182 ? -11.312 4.805 -2.355 1 96.56 182 ASP B CA 1
ATOM 2979 C C . ASP B 1 182 ? -10.156 5.59 -1.73 1 96.56 182 ASP B C 1
ATOM 2981 O O . ASP B 1 182 ? -10.383 6.598 -1.058 1 96.56 182 ASP B O 1
ATOM 2985 N N . THR B 1 183 ? -8.969 5.109 -1.966 1 96.75 183 THR B N 1
ATOM 2986 C CA . THR B 1 183 ? -7.762 5.805 -1.539 1 96.75 183 THR B CA 1
ATOM 2987 C C . THR B 1 183 ? -6.934 6.242 -2.744 1 96.75 183 THR B C 1
ATOM 2989 O O . THR B 1 183 ? -6.773 5.48 -3.701 1 96.75 183 THR B O 1
ATOM 2992 N N . VAL B 1 184 ? -6.484 7.473 -2.719 1 98.31 184 VAL B N 1
ATOM 2993 C CA . VAL B 1 184 ? -5.48 7.91 -3.684 1 98.31 184 VAL B CA 1
ATOM 2994 C C . VAL B 1 184 ? -4.141 8.117 -2.979 1 98.31 184 VAL B C 1
ATOM 2996 O O . VAL B 1 184 ? -4.105 8.5 -1.807 1 98.31 184 VAL B O 1
ATOM 2999 N N . VAL B 1 185 ? -3.111 7.797 -3.713 1 98.5 185 VAL B N 1
ATOM 3000 C CA . VAL B 1 185 ? -1.76 7.922 -3.176 1 98.5 185 VAL B CA 1
ATOM 3001 C C . VAL B 1 185 ? -0.929 8.836 -4.074 1 98.5 185 VAL B C 1
ATOM 3003 O O . VAL B 1 185 ? -0.902 8.664 -5.293 1 98.5 185 VAL B O 1
ATOM 3006 N N . PHE B 1 186 ? -0.304 9.82 -3.445 1 98.75 186 PHE B N 1
ATOM 3007 C CA . PHE B 1 186 ? 0.652 10.711 -4.098 1 98.75 186 PHE B CA 1
ATOM 3008 C C . PHE B 1 186 ? 2.059 10.477 -3.559 1 98.75 186 PHE B C 1
ATOM 3010 O O . PHE B 1 186 ? 2.23 10.062 -2.412 1 98.75 186 PHE B O 1
ATOM 3017 N N . ALA B 1 187 ? 3.033 10.789 -4.449 1 98.62 187 ALA B N 1
ATOM 3018 C CA . ALA B 1 187 ? 4.395 10.539 -3.992 1 98.62 187 ALA B CA 1
ATOM 3019 C C . ALA B 1 187 ? 5.402 11.391 -4.762 1 98.62 187 ALA B C 1
ATOM 3021 O O . ALA B 1 187 ? 5.066 11.977 -5.789 1 98.62 187 ALA B O 1
ATOM 3022 N N . THR B 1 188 ? 6.562 11.5 -4.211 1 98.06 188 THR B N 1
ATOM 3023 C CA . THR B 1 188 ? 7.715 12.102 -4.875 1 98.06 188 THR B CA 1
ATOM 3024 C C . THR B 1 188 ? 9.008 11.445 -4.406 1 98.06 188 THR B C 1
ATOM 3026 O O . THR B 1 188 ? 9.055 10.836 -3.332 1 98.06 188 THR B O 1
ATOM 3029 N N . LEU B 1 189 ? 9.969 11.477 -5.277 1 97.12 189 LEU B N 1
ATOM 3030 C CA . LEU B 1 189 ? 11.312 11.023 -4.941 1 97.12 189 LEU B CA 1
ATOM 3031 C C . LEU B 1 189 ? 12.211 12.203 -4.578 1 97.12 189 LEU B C 1
ATOM 3033 O O . LEU B 1 189 ? 12.016 13.312 -5.078 1 97.12 189 LEU B O 1
ATOM 3037 N N . ARG B 1 190 ? 13.164 11.914 -3.729 1 95.44 190 ARG B N 1
ATOM 3038 C CA . ARG B 1 190 ? 14.133 12.938 -3.363 1 95.44 190 ARG B CA 1
ATOM 3039 C C . ARG B 1 190 ? 14.734 13.594 -4.605 1 95.44 190 ARG B C 1
ATOM 3041 O O . ARG B 1 190 ? 14.906 14.812 -4.648 1 95.44 190 ARG B O 1
ATOM 3048 N N . SER B 1 191 ? 15 12.789 -5.605 1 94.12 191 SER B N 1
ATOM 3049 C CA . SER B 1 191 ? 15.648 13.258 -6.828 1 94.12 191 SER B CA 1
ATOM 3050 C C . SER B 1 191 ? 14.719 14.156 -7.641 1 94.12 191 SER B C 1
ATOM 3052 O O . SER B 1 191 ? 15.172 14.891 -8.516 1 94.12 191 SER B O 1
ATOM 3054 N N . GLU B 1 192 ? 13.477 14.156 -7.414 1 94.25 192 GLU B N 1
ATOM 3055 C CA . GLU B 1 192 ? 12.477 14.938 -8.133 1 94.25 192 GLU B CA 1
ATOM 3056 C C . GLU B 1 192 ? 12.117 16.203 -7.371 1 94.25 192 GLU B C 1
ATOM 3058 O O . GLU B 1 192 ? 11.484 17.109 -7.922 1 94.25 192 GLU B O 1
ATOM 3063 N N . TRP B 1 193 ? 12.453 16.219 -6.059 1 94.69 193 TRP B N 1
ATOM 3064 C CA . TRP B 1 193 ? 12 17.297 -5.18 1 94.69 193 TRP B CA 1
ATOM 3065 C C . TRP B 1 193 ? 12.914 18.516 -5.297 1 94.69 193 TRP B C 1
ATOM 3067 O O . TRP B 1 193 ? 14.133 18.406 -5.18 1 94.69 193 TRP B O 1
ATOM 3077 N N . PRO B 1 194 ? 12.227 19.625 -5.746 1 86.06 194 PRO B N 1
ATOM 3078 C CA . PRO B 1 194 ? 13.078 20.812 -5.887 1 86.06 194 PRO B CA 1
ATOM 3079 C C . PRO B 1 194 ? 13.758 21.203 -4.582 1 86.06 194 PRO B C 1
ATOM 3081 O O . PRO B 1 194 ? 13.195 21.016 -3.502 1 86.06 194 PRO B O 1
ATOM 3084 N N . THR B 1 195 ? 15.055 21.156 -4.449 1 64.62 195 THR B N 1
ATOM 3085 C CA . THR B 1 195 ? 15.797 21.562 -3.258 1 64.62 195 THR B CA 1
ATOM 3086 C C . THR B 1 195 ? 15.469 23 -2.877 1 64.62 195 THR B C 1
ATOM 3088 O O . THR B 1 195 ? 15.664 23.922 -3.674 1 64.62 195 THR B O 1
ATOM 3091 N N . SER B 1 196 ? 14.422 23.172 -2.178 1 51.59 196 SER B N 1
ATOM 3092 C CA . SER B 1 196 ? 14.234 24.547 -1.729 1 51.59 196 SER B CA 1
ATOM 3093 C C . SER B 1 196 ? 15.375 24.984 -0.819 1 51.59 196 SER B C 1
ATOM 3095 O O . SER B 1 196 ? 15.484 26.172 -0.478 1 51.59 196 SER B O 1
ATOM 3097 N N . LEU B 1 197 ? 16.062 24 -0.154 1 43 197 LEU B N 1
ATOM 3098 C CA . LEU B 1 197 ? 17 24.625 0.774 1 43 197 LEU B CA 1
ATOM 3099 C C . LEU B 1 197 ? 18.203 25.188 0.031 1 43 197 LEU B C 1
ATOM 3101 O O . LEU B 1 197 ? 18.656 24.625 -0.967 1 43 197 LEU B O 1
#